Protein AF-0000000086643789 (afdb_homodimer)

Sequence (752 aa):
MAMSTKSFPKTHRALVLHSTRDPYDISVVVQETPRAGSGNAIIRVLSAGVLTYADRVYSGRKPYPYPEPFVIGSGAVGRVAAVGPDATSMKLNQLVFFDCFIQGRDDPQSLILHGLSSGFNPASNHLMEVEWRDGTYAEFSKVPLENCFPLNEARLLNNPDKGGLGYTPIDLVYLLTISIPFGGLRDIDIKSGEKVIISPASGTFGSAAVLAALAMGALVIAVGRDQETLDKVKTLNPERVRTVLNTGDVENDVKELTKDGPLDAFLDISPGKAIKSTHFKSCILSLRRGGRVSLMGAHQELTLPTQFIMLNDITVKGKWMYTKDDIRTMIKLLEADYLDFSAVETVGAFRLEDFKEAFDMASKMSGPFLQTVMLPMAMSTKSFPKTHRALVLHSTRDPYDISVVVQETPRAGSGNAIIRVLSAGVLTYADRVYSGRKPYPYPEPFVIGSGAVGRVAAVGPDATSMKLNQLVFFDCFIQGRDDPQSLILHGLSSGFNPASNHLMEVEWRDGTYAEFSKVPLENCFPLNEARLLNNPDKGGLGYTPIDLVYLLTISIPFGGLRDIDIKSGEKVIISPASGTFGSAAVLAALAMGALVIAVGRDQETLDKVKTLNPERVRTVLNTGDVENDVKELTKDGPLDAFLDISPGKAIKSTHFKSCILSLRRGGRVSLMGAHQELTLPTQFIMLNDITVKGKWMYTKDDIRTMIKLLEADYLDFSAVETVGAFRLEDFKEAFDMASKMSGPFLQTVMLP

Foldseek 3Di:
DPPPLPDPDQKWWFWKFADLAPVTDIDIDIDGFDDAAPQKFKWQFFWFFDALCNNCDRNCVPDADADHTAGAGAKGWTFTCGYHPPDDPHDGRFIWTAHQWDADPVDRQQTARQRGHLDDDPNSVCCCVPPRVYHDRIRMHMHGPLRIGTAPCCQDCPDVVSNHPNDDRHLCNLLRLLQFLLQLCVVQPQAAAFEEEQPQLWFANNLSNLLNNQLRNAAYEHEEADVVQLVLSCVVPVVRYHYAYQPQDLVVRLCVLQVVHAGAEYEYADEAVCQVGSCQASNLLRHAQQHEYEYNYDYPDHDYPVVSCVVRVYYYDYDDGHDSVSSVVVSVSVSVVSRDLVSADEPEEEESRCVVVQNVVSNPGGGYRYTYMYGD/DPPPLPDPDQKWWFWKFADLAPVTDIDIDIDGFDDAAPQKFKWQFFWFFDALCNNCDRNCVDDADADHTAGAGAKGWTFTCGYHPPDDPHDGRFIWTAHQWDADPVDRQQTARQRGHLDDDPNSVCCCVPPRVYHDRIRMHMHGPLRIGTAPCCQDCPDVVSNHPNDDRHLCNLLRLLQFLLQLCVVQPQAAAFEEEQPQLWFANNLSNLLNNQLRNAAYEHEEADVVQLVLSCVVPVVRYHYFYQPQDLVVRLCVLQVVHAGAEYEYADEQVCQVGSCQASNLLRHAQQHEYEYNYDYPDHDYPVVSCVVRVYYYDYDGGHDSVSSVVVSVSVSVVSRDLPSADEPEEEESRCVVVQNVVSNPGTGYRYTYMYGD

InterPro domains:
  IPR011032 GroES-like superfamily [SSF50129] (8-202)
  IPR013149 Alcohol dehydrogenase-like, C-terminal [PF00107] (206-335)
  IPR013154 Alcohol dehydrogenase-like, N-terminal [PF08240] (38-152)
  IPR036291 NAD(P)-binding domain superfamily [SSF51735] (181-340)

Organism: NCBI:txid1208366

Nearest PDB structures (foldseek):
  5yat-assembly1_B  TM=8.320E-01  e=1.874E-22  Komagataella phaffii GS115
  2eih-assembly1_A  TM=7.681E-01  e=1.156E-22  Thermus thermophilus HB8
  3meq-assembly1_C  TM=8.187E-01  e=4.906E-21  Brucella suis
  7c2o-assembly1_B  TM=7.681E-01  e=3.794E-18  Candida parapsilosis
  4oaq-assembly1_B  TM=7.699E-01  e=1.271E-17  Candida parapsilosis

Solvent-accessible surface area (backbone atoms only — not comparable to full-atom values): 37592 Å² total; per-residue (Å²): 128,82,74,77,76,72,76,78,60,68,55,37,49,29,31,31,39,56,40,46,60,78,73,48,41,64,48,78,41,80,39,73,43,78,78,49,39,79,64,24,26,24,28,36,33,58,16,19,48,46,53,54,56,43,51,36,40,55,35,46,79,40,76,59,50,58,73,73,60,30,28,32,33,38,32,30,18,27,25,29,68,39,60,14,88,69,58,85,77,78,50,78,62,35,43,27,41,36,55,29,74,44,63,40,92,91,38,84,82,21,37,29,36,36,36,57,28,16,47,92,46,69,63,10,36,49,45,26,64,71,71,44,39,48,20,36,40,12,34,58,27,61,41,52,48,90,38,49,38,81,48,65,52,62,46,38,43,31,47,56,94,76,69,14,69,48,46,49,60,68,62,56,30,53,54,63,57,32,42,37,41,39,18,33,45,55,72,65,59,70,46,63,72,37,39,33,36,31,36,40,23,40,32,59,53,20,28,28,31,52,50,44,40,48,39,52,41,27,30,36,38,37,25,33,79,47,67,71,52,42,52,59,60,25,66,79,40,64,88,44,32,45,74,45,70,58,78,72,42,44,69,63,39,25,51,62,68,26,69,89,43,63,29,45,32,34,39,34,54,35,60,56,87,50,70,80,50,42,59,67,49,21,52,57,72,22,38,34,73,61,12,34,33,24,40,49,33,58,33,68,58,44,75,41,55,39,31,60,28,10,69,28,33,24,35,38,29,20,37,58,49,58,53,69,66,47,50,55,51,51,50,50,34,38,74,68,64,49,37,74,66,82,76,50,41,74,82,42,79,27,44,63,89,38,43,67,59,44,30,52,54,19,52,67,62,71,52,54,38,59,46,29,35,37,38,72,127,80,75,78,76,72,76,78,62,66,54,36,49,31,33,30,37,57,40,48,56,77,74,49,42,64,46,77,41,80,40,74,43,79,77,52,40,78,63,25,25,24,28,35,33,59,18,20,49,46,53,54,56,42,50,36,40,55,33,46,79,41,77,58,50,59,73,75,60,31,28,33,30,39,30,31,20,25,25,29,67,42,62,14,87,70,58,84,78,77,50,79,63,36,42,28,42,37,54,29,74,45,61,41,92,92,38,83,83,22,37,27,35,37,35,58,26,17,47,92,46,72,64,11,36,48,45,25,64,72,73,44,38,47,19,35,40,12,33,57,28,61,41,50,48,89,37,48,39,80,46,63,52,61,46,38,43,29,47,56,93,75,70,13,68,48,46,48,59,68,62,56,30,53,54,63,56,32,42,38,41,38,20,33,44,55,72,66,60,71,44,65,72,37,40,32,38,32,36,40,22,39,32,58,52,19,28,28,30,52,50,43,41,48,39,52,42,27,30,37,38,38,25,33,81,48,68,72,54,41,52,58,60,26,67,79,39,64,88,44,31,44,73,43,70,58,78,70,44,42,69,62,39,25,52,62,69,26,69,89,45,62,29,46,32,33,40,34,52,35,60,55,86,48,70,82,51,42,58,68,48,21,52,59,72,23,38,35,74,61,13,33,33,24,40,50,32,60,32,69,59,45,74,40,56,40,32,60,28,12,71,28,33,21,34,40,31,19,36,57,50,58,52,69,66,46,51,55,51,51,50,52,34,38,74,69,65,49,36,76,67,83,76,48,40,73,81,42,78,26,43,62,87,39,44,67,60,44,30,51,54,17,51,67,62,69,51,55,39,60,46,28,36,37,37,72

pLDDT: mean 94.52, std 9.02, range [21.39, 98.94]

Structure (mmCIF, N/CA/C/O backbone):
data_AF-0000000086643789-model_v1
#
loop_
_entity.id
_entity.type
_entity.pdbx_description
1 polymer 'Alcohol dehydrogenase'
#
loop_
_atom_site.group_PDB
_atom_site.id
_atom_site.type_symbol
_atom_site.label_atom_id
_atom_site.label_alt_id
_atom_site.label_comp_id
_atom_site.label_asym_id
_atom_site.label_entity_id
_atom_site.label_seq_id
_atom_site.pdbx_PDB_ins_code
_atom_site.Cartn_x
_atom_site.Cartn_y
_atom_site.Cartn_z
_atom_site.occupancy
_atom_site.B_iso_or_equiv
_atom_site.auth_seq_id
_atom_site.auth_comp_id
_atom_site.auth_asym_id
_atom_site.auth_atom_id
_atom_site.pdbx_PDB_model_num
ATOM 1 N N . MET A 1 1 ? -6.32 -29.422 -49.812 1 21.56 1 MET A N 1
ATOM 2 C CA . MET A 1 1 ? -6.582 -30.625 -49.031 1 21.56 1 MET A CA 1
ATOM 3 C C . MET A 1 1 ? -7.051 -30.281 -47.625 1 21.56 1 MET A C 1
ATOM 5 O O . MET A 1 1 ? -6.367 -29.562 -46.906 1 21.56 1 MET A O 1
ATOM 9 N N . ALA A 1 2 ? -8.328 -30.172 -47.469 1 35.97 2 ALA A N 1
ATOM 10 C CA . ALA A 1 2 ? -9.102 -29.891 -46.281 1 35.97 2 ALA A CA 1
ATOM 11 C C . ALA A 1 2 ? -8.508 -30.609 -45.062 1 35.97 2 ALA A C 1
ATOM 13 O O . ALA A 1 2 ? -8.344 -31.844 -45.094 1 35.97 2 ALA A O 1
ATOM 14 N N . MET A 1 3 ? -7.59 -29.953 -44.344 1 33.56 3 MET A N 1
ATOM 15 C CA . MET A 1 3 ? -6.938 -30.531 -43.156 1 33.56 3 MET A CA 1
ATOM 16 C C . MET A 1 3 ? -7.852 -31.531 -42.469 1 33.56 3 MET A C 1
ATOM 18 O O . MET A 1 3 ? -9.055 -31.297 -42.344 1 33.56 3 MET A O 1
ATOM 22 N N . SER A 1 4 ? -7.562 -32.781 -42.375 1 36.84 4 SER A N 1
ATOM 23 C CA . SER A 1 4 ? -8.273 -33.875 -41.688 1 36.84 4 SER A CA 1
ATOM 24 C C . SER A 1 4 ? -8.758 -33.438 -40.312 1 36.84 4 SER A C 1
ATOM 26 O O . SER A 1 4 ? -7.977 -32.938 -39.5 1 36.84 4 SER A O 1
ATOM 28 N N . THR A 1 5 ? -9.82 -32.844 -40.094 1 42.69 5 THR A N 1
ATOM 29 C CA . THR A 1 5 ? -10.516 -32.719 -38.812 1 42.69 5 THR A CA 1
ATOM 30 C C . THR A 1 5 ? -10.289 -33.938 -37.938 1 42.69 5 THR A C 1
ATOM 32 O O . THR A 1 5 ? -10.961 -34.938 -38.094 1 42.69 5 THR A O 1
ATOM 35 N N . LYS A 1 6 ? -9.141 -34.469 -37.75 1 47.16 6 LYS A N 1
ATOM 36 C CA . LYS A 1 6 ? -8.898 -35.562 -36.844 1 47.16 6 LYS A CA 1
ATOM 37 C C . LYS A 1 6 ? -9.891 -35.562 -35.688 1 47.16 6 LYS A C 1
ATOM 39 O O . LYS A 1 6 ? -10.094 -34.531 -35.031 1 47.16 6 LYS A O 1
ATOM 44 N N . SER A 1 7 ? -10.844 -36.438 -35.594 1 58.59 7 SER A N 1
ATOM 45 C CA . SER A 1 7 ? -12.016 -36.656 -34.75 1 58.59 7 SER A CA 1
ATOM 46 C C . SER A 1 7 ? -11.68 -36.469 -33.281 1 58.59 7 SER A C 1
ATOM 48 O O . SER A 1 7 ? -10.695 -37.031 -32.781 1 58.59 7 SER A O 1
ATOM 50 N N . PHE A 1 8 ? -12.102 -35.375 -32.688 1 76.44 8 PHE A N 1
ATOM 51 C CA . PHE A 1 8 ? -12.133 -35.125 -31.25 1 76.44 8 PHE A CA 1
ATOM 52 C C . PHE A 1 8 ? -12.617 -36.344 -30.5 1 76.44 8 PHE A C 1
ATOM 54 O O . PHE A 1 8 ? -13.703 -36.875 -30.781 1 76.44 8 PHE A O 1
ATOM 61 N N . PRO A 1 9 ? -11.664 -37.125 -29.797 1 91.75 9 PRO A N 1
ATOM 62 C CA . PRO A 1 9 ? -12.086 -38.375 -29.172 1 91.75 9 PRO A CA 1
ATOM 63 C C . PRO A 1 9 ? -13.359 -38.188 -28.344 1 91.75 9 PRO A C 1
ATOM 65 O O . PRO A 1 9 ? -13.57 -37.156 -27.719 1 91.75 9 PRO A O 1
ATOM 68 N N . LYS A 1 10 ? -14.156 -39.25 -28.312 1 94.75 10 LYS A N 1
ATOM 69 C CA . LYS A 1 10 ? -15.414 -39.219 -27.562 1 94.75 10 LYS A CA 1
ATOM 70 C C . LYS A 1 10 ? -15.164 -39.312 -26.062 1 94.75 10 LYS A C 1
ATOM 72 O O . LYS A 1 10 ? -15.93 -38.75 -25.266 1 94.75 10 LYS A O 1
ATOM 77 N N . THR A 1 11 ? -14.141 -40.094 -25.719 1 97.62 11 THR A N 1
ATOM 78 C CA . THR A 1 11 ? -13.789 -40.25 -24.297 1 97.62 11 THR A CA 1
ATOM 79 C C . THR A 1 11 ? -12.32 -39.906 -24.078 1 97.62 11 THR A C 1
ATOM 81 O O . THR A 1 11 ? -11.547 -39.781 -25.031 1 97.62 11 THR A O 1
ATOM 84 N N . HIS A 1 12 ? -12 -39.625 -22.844 1 97.75 12 HIS A N 1
ATOM 85 C CA . HIS A 1 12 ? -10.625 -39.375 -22.438 1 97.75 12 HIS A CA 1
ATOM 86 C C . HIS A 1 12 ? -10.375 -39.844 -21.016 1 97.75 12 HIS A C 1
ATOM 88 O O . HIS A 1 12 ? -11.32 -40.125 -20.266 1 97.75 12 HIS A O 1
ATOM 94 N N . ARG A 1 13 ? -9.109 -39.938 -20.641 1 98.25 13 ARG A N 1
ATOM 95 C CA . ARG A 1 13 ? -8.703 -40.312 -19.281 1 98.25 13 ARG A CA 1
ATOM 96 C C . ARG A 1 13 ? -8.523 -39.094 -18.391 1 98.25 13 ARG A C 1
ATOM 98 O O . ARG A 1 13 ? -7.996 -38.062 -18.844 1 98.25 13 ARG A O 1
ATOM 105 N N . ALA A 1 14 ? -8.961 -39.219 -17.172 1 98.44 14 ALA A N 1
ATOM 106 C CA . ALA A 1 14 ? -8.812 -38.156 -16.172 1 98.44 14 ALA A CA 1
ATOM 107 C C . ALA A 1 14 ? -8.578 -38.75 -14.781 1 98.44 14 ALA A C 1
ATOM 109 O O . ALA A 1 14 ? -8.961 -39.875 -14.508 1 98.44 14 ALA A O 1
ATOM 110 N N . LEU A 1 15 ? -7.852 -38.031 -13.977 1 97.88 15 LEU A N 1
ATOM 111 C CA . LEU A 1 15 ? -7.648 -38.406 -12.578 1 97.88 15 LEU A CA 1
ATOM 112 C C . LEU A 1 15 ? -8.734 -37.812 -11.688 1 97.88 15 LEU A C 1
ATOM 114 O O . LEU A 1 15 ? -8.758 -36.594 -11.477 1 97.88 15 LEU A O 1
ATOM 118 N N . VAL A 1 16 ? -9.562 -38.625 -11.102 1 97.12 16 VAL A N 1
ATOM 119 C CA . VAL A 1 16 ? -10.742 -38.156 -10.367 1 97.12 16 VAL A CA 1
ATOM 120 C C . VAL A 1 16 ? -10.523 -38.375 -8.867 1 97.12 16 VAL A C 1
ATOM 122 O O . VAL A 1 16 ? -10.141 -39.469 -8.438 1 97.12 16 VAL A O 1
ATOM 125 N N . LEU A 1 17 ? -10.664 -37.344 -8.148 1 95.44 17 LEU A N 1
ATOM 126 C CA . LEU A 1 17 ? -10.836 -37.438 -6.703 1 95.44 17 LEU A CA 1
ATOM 127 C C . LEU A 1 17 ? -12.289 -37.75 -6.348 1 95.44 17 LEU A C 1
ATOM 129 O O . LEU A 1 17 ? -13.148 -36.875 -6.473 1 95.44 17 LEU A O 1
ATOM 133 N N . HIS A 1 18 ? -12.539 -38.875 -5.902 1 93.69 18 HIS A N 1
ATOM 134 C CA . HIS A 1 18 ? -13.898 -39.281 -5.586 1 93.69 18 HIS A CA 1
ATOM 135 C C . HIS A 1 18 ? -14.336 -38.781 -4.219 1 93.69 18 HIS A C 1
ATOM 137 O O . HIS A 1 18 ? -15.461 -38.312 -4.055 1 93.69 18 HIS A O 1
ATOM 143 N N . SER A 1 19 ? -13.508 -38.906 -3.268 1 86.69 19 SER A N 1
ATOM 144 C CA . SER A 1 19 ? -13.742 -38.438 -1.906 1 86.69 19 SER A CA 1
ATOM 145 C C . SER A 1 19 ? -12.438 -38.281 -1.146 1 86.69 19 SER A C 1
ATOM 147 O O . SER A 1 19 ? -11.477 -39 -1.379 1 86.69 19 SER A O 1
ATOM 149 N N . THR A 1 20 ? -12.422 -37.156 -0.354 1 71.56 20 THR A N 1
ATOM 150 C CA . THR A 1 20 ? -11.25 -36.906 0.476 1 71.56 20 THR A CA 1
ATOM 151 C C . THR A 1 20 ? -11.266 -37.812 1.713 1 71.56 20 THR A C 1
ATOM 153 O O . THR A 1 20 ? -10.383 -37.719 2.562 1 71.56 20 THR A O 1
ATOM 156 N N . ARG A 1 21 ? -12.234 -38.688 1.944 1 64 21 ARG A N 1
ATOM 157 C CA . ARG A 1 21 ? -12.266 -39.531 3.131 1 64 21 ARG A CA 1
ATOM 158 C C . ARG A 1 21 ? -11.031 -40.406 3.203 1 64 21 ARG A C 1
ATOM 160 O O . ARG A 1 21 ? -10.523 -40.875 2.172 1 64 21 ARG A O 1
ATOM 167 N N . ASP A 1 22 ? -10.188 -40.062 4.176 1 61.47 22 ASP A N 1
ATOM 168 C CA . ASP A 1 22 ? -8.938 -40.75 4.449 1 61.47 22 ASP A CA 1
ATOM 169 C C . ASP A 1 22 ? -9.133 -42.25 4.406 1 61.47 22 ASP A C 1
ATOM 171 O O . ASP A 1 22 ? -9.922 -42.812 5.176 1 61.47 22 ASP A O 1
ATOM 175 N N . PRO A 1 23 ? -8.312 -43.094 3.559 1 64.94 23 PRO A N 1
ATOM 176 C CA . PRO A 1 23 ? -7.398 -42.562 2.539 1 64.94 23 PRO A CA 1
ATOM 177 C C . PRO A 1 23 ? -8.133 -41.938 1.354 1 64.94 23 PRO A C 1
ATOM 179 O O . PRO A 1 23 ? -9.289 -42.281 1.087 1 64.94 23 PRO A O 1
ATOM 182 N N . TYR A 1 24 ? -7.445 -40.875 0.682 1 73.81 24 TYR A N 1
ATOM 183 C CA . TYR A 1 24 ? -8.102 -40.281 -0.48 1 73.81 24 TYR A CA 1
ATOM 184 C C . TYR A 1 24 ? -8.391 -41.312 -1.539 1 73.81 24 TYR A C 1
ATOM 186 O O . TYR A 1 24 ? -7.629 -42.281 -1.696 1 73.81 24 TYR A O 1
ATOM 194 N N . ASP A 1 25 ? -9.617 -41.25 -2.01 1 89.12 25 ASP A N 1
ATOM 195 C CA . ASP A 1 25 ? -10.078 -42.125 -3.094 1 89.12 25 ASP A CA 1
ATOM 196 C C . ASP A 1 25 ? -9.906 -41.438 -4.449 1 89.12 25 ASP A C 1
ATOM 198 O O . ASP A 1 25 ? -10.719 -40.594 -4.84 1 89.12 25 ASP A O 1
ATOM 202 N N . ILE A 1 26 ? -8.75 -41.75 -5.074 1 94.25 26 ILE A N 1
ATOM 203 C CA . ILE A 1 26 ? -8.391 -41.188 -6.367 1 94.25 26 ILE A CA 1
ATOM 204 C C . ILE A 1 26 ? -8.156 -42.312 -7.379 1 94.25 26 ILE A C 1
ATOM 206 O O . ILE A 1 26 ? -7.543 -43.312 -7.055 1 94.25 26 ILE A O 1
ATOM 210 N N . SER A 1 27 ? -8.727 -42.156 -8.516 1 95.06 27 SER A N 1
ATOM 211 C CA . SER A 1 27 ? -8.469 -43.156 -9.562 1 95.06 27 SER A CA 1
ATOM 212 C C . SER A 1 27 ? -8.523 -42.5 -10.945 1 95.06 27 SER A C 1
ATOM 214 O O . SER A 1 27 ? -9.125 -41.469 -11.125 1 95.06 27 SER A O 1
ATOM 216 N N . VAL A 1 28 ? -7.855 -43.156 -11.859 1 97.81 28 VAL A N 1
ATOM 217 C CA . VAL A 1 28 ? -7.969 -42.781 -13.266 1 97.81 28 VAL A CA 1
ATOM 218 C C . VAL A 1 28 ? -9.281 -43.312 -13.844 1 97.81 28 VAL A C 1
ATOM 220 O O . VAL A 1 28 ? -9.586 -44.5 -13.703 1 97.81 28 VAL A O 1
ATOM 223 N N . VAL A 1 29 ? -10.016 -42.438 -14.477 1 97.62 29 VAL A N 1
ATOM 224 C CA . VAL A 1 29 ? -11.32 -42.781 -15.023 1 97.62 29 VAL A CA 1
ATOM 225 C C . VAL A 1 29 ? -11.367 -42.438 -16.516 1 97.62 29 VAL A C 1
ATOM 227 O O . VAL A 1 29 ? -10.758 -41.438 -16.938 1 97.62 29 VAL A O 1
ATOM 230 N N . VAL A 1 30 ? -12.023 -43.25 -17.281 1 98 30 VAL A N 1
ATOM 231 C CA . VAL A 1 30 ? -12.375 -42.906 -18.656 1 98 30 VAL A CA 1
ATOM 232 C C . VAL A 1 30 ? -13.75 -42.25 -18.688 1 98 30 VAL A C 1
ATOM 234 O O . VAL A 1 30 ? -14.727 -42.812 -18.188 1 98 30 VAL A O 1
ATOM 237 N N . GLN A 1 31 ? -13.805 -41.062 -19.188 1 97.5 31 GLN A N 1
ATOM 238 C CA . GLN A 1 31 ? -15.055 -40.312 -19.219 1 97.5 31 GLN A CA 1
ATOM 239 C C . GLN A 1 31 ? -15.234 -39.594 -20.531 1 97.5 31 GLN A C 1
ATOM 241 O O . GLN A 1 31 ? -14.336 -39.594 -21.375 1 97.5 31 GLN A O 1
ATOM 246 N N . GLU A 1 32 ? -16.438 -39.031 -20.734 1 97 32 GLU A N 1
ATOM 247 C CA . GLU A 1 32 ? -16.719 -38.281 -21.953 1 97 32 GLU A CA 1
ATOM 248 C C . GLU A 1 32 ? -15.797 -37.094 -22.094 1 97 32 GLU A C 1
ATOM 250 O O . GLU A 1 32 ? -15.523 -36.406 -21.109 1 97 32 GLU A O 1
ATOM 255 N N . THR A 1 33 ? -15.305 -36.875 -23.266 1 97.38 33 THR A N 1
ATOM 256 C CA . THR A 1 33 ? -14.484 -35.719 -23.516 1 97.38 33 THR A CA 1
ATOM 257 C C . THR A 1 33 ? -15.32 -34.438 -23.469 1 97.38 33 THR A C 1
ATOM 259 O O . THR A 1 33 ? -16.422 -34.406 -24.016 1 97.38 33 THR A O 1
ATOM 262 N N . PRO A 1 34 ? -14.852 -33.438 -22.781 1 96.38 34 PRO A N 1
ATOM 263 C CA . PRO A 1 34 ? -15.617 -32.188 -22.734 1 96.38 34 PRO A CA 1
ATOM 264 C C . PRO A 1 34 ? -15.773 -31.547 -24.109 1 96.38 34 PRO A C 1
ATOM 266 O O . PRO A 1 34 ? -14.953 -31.797 -25.016 1 96.38 34 PRO A O 1
ATOM 269 N N . ARG A 1 35 ? -16.766 -30.797 -24.219 1 94.5 35 ARG A N 1
ATOM 270 C CA . ARG A 1 35 ? -17.047 -30.094 -25.469 1 94.5 35 ARG A CA 1
ATOM 271 C C . ARG A 1 35 ? -16.906 -28.578 -25.281 1 94.5 35 ARG A C 1
ATOM 273 O O . ARG A 1 35 ? -17.219 -28.047 -24.203 1 94.5 35 ARG A O 1
ATOM 280 N N . ALA A 1 36 ? -16.484 -27.953 -26.344 1 94.62 36 ALA A N 1
ATOM 281 C CA . ALA A 1 36 ? -16.297 -26.5 -26.297 1 94.62 36 ALA A CA 1
ATOM 282 C C . ALA A 1 36 ? -17.625 -25.766 -26.484 1 94.62 36 ALA A C 1
ATOM 284 O O . ALA A 1 36 ? -18.469 -26.219 -27.266 1 94.62 36 ALA A O 1
ATOM 285 N N . GLY A 1 37 ? -17.844 -24.719 -25.797 1 93.56 37 GLY A N 1
ATOM 286 C CA . GLY A 1 37 ? -18.938 -23.766 -25.953 1 93.56 37 GLY A CA 1
ATOM 287 C C . GLY A 1 37 ? -18.5 -22.312 -25.812 1 93.56 37 GLY A C 1
ATOM 288 O O . GLY A 1 37 ? -17.297 -22.031 -25.781 1 93.56 37 GLY A O 1
ATOM 289 N N . SER A 1 38 ? -19.5 -21.422 -25.797 1 93.88 38 SER A N 1
ATOM 290 C CA . SER A 1 38 ? -19.172 -20 -25.688 1 93.88 38 SER A CA 1
ATOM 291 C C . SER A 1 38 ? -18.359 -19.734 -24.422 1 93.88 38 SER A C 1
ATOM 293 O O . SER A 1 38 ? -18.703 -20.219 -23.328 1 93.88 38 SER A O 1
ATOM 295 N N . GLY A 1 39 ? -17.219 -19.047 -24.656 1 94.44 39 GLY A N 1
ATOM 296 C CA . GLY A 1 39 ? -16.422 -18.578 -23.531 1 94.44 39 GLY A CA 1
ATOM 297 C C . GLY A 1 39 ? -15.398 -19.594 -23.062 1 94.44 39 GLY A C 1
ATOM 298 O O . GLY A 1 39 ? -14.695 -19.359 -22.078 1 94.44 39 GLY A O 1
ATOM 299 N N . ASN A 1 40 ? -15.336 -20.719 -23.719 1 96.12 40 ASN A N 1
ATOM 300 C CA . ASN A 1 40 ? -14.391 -21.703 -23.203 1 96.12 40 ASN A CA 1
ATOM 301 C C . ASN A 1 40 ? -13.625 -22.391 -24.328 1 96.12 40 ASN A C 1
ATOM 303 O O . ASN A 1 40 ? -13.922 -22.188 -25.5 1 96.12 40 ASN A O 1
ATOM 307 N N . ALA A 1 41 ? -12.609 -23.047 -24.031 1 97 41 ALA A N 1
ATOM 308 C CA . ALA A 1 41 ? -11.773 -23.875 -24.906 1 97 41 ALA A CA 1
ATOM 309 C C . ALA A 1 41 ? -11.516 -25.234 -24.266 1 97 41 ALA A C 1
ATOM 311 O O . ALA A 1 41 ? -11.664 -25.406 -23.062 1 97 41 ALA A O 1
ATOM 312 N N . ILE A 1 42 ? -11.297 -26.172 -25.141 1 98.12 42 ILE A N 1
ATOM 313 C CA . ILE A 1 42 ? -10.766 -27.469 -24.703 1 98.12 42 ILE A CA 1
ATOM 314 C C . ILE A 1 42 ? -9.273 -27.547 -25.031 1 98.12 42 ILE A C 1
ATOM 316 O O . ILE A 1 42 ? -8.867 -27.281 -26.172 1 98.12 42 ILE A O 1
ATOM 320 N N . ILE A 1 43 ? -8.539 -27.844 -24.031 1 98.25 43 ILE A N 1
ATOM 321 C CA . ILE A 1 43 ? -7.113 -28 -24.312 1 98.25 43 ILE A CA 1
ATOM 322 C C . ILE A 1 43 ? -6.715 -29.469 -24.125 1 98.25 43 ILE A C 1
ATOM 324 O O . ILE A 1 43 ? -7.234 -30.156 -23.25 1 98.25 43 ILE A O 1
ATOM 328 N N . ARG A 1 44 ? -5.906 -29.953 -25.016 1 98.56 44 ARG A N 1
ATOM 329 C CA . ARG A 1 44 ? -5.16 -31.188 -24.781 1 98.56 44 ARG A CA 1
ATOM 330 C C . ARG A 1 44 ? -3.957 -30.922 -23.891 1 98.56 44 ARG A C 1
ATOM 332 O O . ARG A 1 44 ? -3.014 -30.25 -24.281 1 98.56 44 ARG A O 1
ATOM 339 N N . VAL A 1 45 ? -3.988 -31.516 -22.734 1 98.75 45 VAL A N 1
ATOM 340 C CA . VAL A 1 45 ? -2.963 -31.219 -21.734 1 98.75 45 VAL A CA 1
ATOM 341 C C . VAL A 1 45 ? -1.671 -31.953 -22.094 1 98.75 45 VAL A C 1
ATOM 343 O O . VAL A 1 45 ? -1.67 -33.156 -22.281 1 98.75 45 VAL A O 1
ATOM 346 N N . LEU A 1 46 ? -0.621 -31.203 -22.25 1 98.75 46 LEU A N 1
ATOM 347 C CA . LEU A 1 46 ? 0.69 -31.797 -22.5 1 98.75 46 LEU A CA 1
ATOM 348 C C . LEU A 1 46 ? 1.435 -32.031 -21.203 1 98.75 46 LEU A C 1
ATOM 350 O O . LEU A 1 46 ? 2.096 -33.062 -21.031 1 98.75 46 LEU A O 1
ATOM 354 N N . SER A 1 47 ? 1.386 -31.141 -20.344 1 98.62 47 SER A N 1
ATOM 355 C CA . SER A 1 47 ? 2.02 -31.203 -19.031 1 98.62 47 SER A CA 1
ATOM 356 C C . SER A 1 47 ? 1.292 -30.312 -18.016 1 98.62 47 SER A C 1
ATOM 358 O O . SER A 1 47 ? 0.86 -29.219 -18.359 1 98.62 47 SER A O 1
ATOM 360 N N . ALA A 1 48 ? 1.073 -30.828 -16.812 1 98.62 48 ALA A N 1
ATOM 361 C CA . ALA A 1 48 ? 0.429 -30.094 -15.727 1 98.62 48 ALA A CA 1
ATOM 362 C C . ALA A 1 48 ? 1.311 -30.078 -14.477 1 98.62 48 ALA A C 1
ATOM 364 O O . ALA A 1 48 ? 2.111 -31 -14.266 1 98.62 48 ALA A O 1
ATOM 365 N N . GLY A 1 49 ? 1.193 -29.047 -13.727 1 97.56 49 GLY A N 1
ATOM 366 C CA . GLY A 1 49 ? 2.008 -28.922 -12.531 1 97.56 49 GLY A CA 1
ATOM 367 C C . GLY A 1 49 ? 1.479 -29.734 -11.367 1 97.56 49 GLY A C 1
ATOM 368 O O . GLY A 1 49 ? 0.274 -29.984 -11.273 1 97.56 49 GLY A O 1
ATOM 369 N N . VAL A 1 50 ? 2.395 -30.172 -10.531 1 97.56 50 VAL A N 1
ATOM 370 C CA . VAL A 1 50 ? 2.045 -30.828 -9.266 1 97.56 50 VAL A CA 1
ATOM 371 C C . VAL A 1 50 ? 2.482 -29.938 -8.094 1 97.56 50 VAL A C 1
ATOM 373 O O . VAL A 1 50 ? 3.674 -29.672 -7.934 1 97.56 50 VAL A O 1
ATOM 376 N N . LEU A 1 51 ? 1.556 -29.547 -7.305 1 93.56 51 LEU A N 1
ATOM 377 C CA . LEU A 1 51 ? 1.862 -28.703 -6.16 1 93.56 51 LEU A CA 1
ATOM 378 C C . LEU A 1 51 ? 2.621 -29.484 -5.09 1 93.56 51 LEU A C 1
ATOM 380 O O . LEU A 1 51 ? 2.363 -30.672 -4.883 1 93.56 51 LEU A O 1
ATOM 384 N N . THR A 1 52 ? 3.467 -28.734 -4.359 1 91.81 52 THR A N 1
ATOM 385 C CA . THR A 1 52 ? 4.289 -29.375 -3.332 1 91.81 52 THR A CA 1
ATOM 386 C C . THR A 1 52 ? 3.418 -29.906 -2.201 1 91.81 52 THR A C 1
ATOM 388 O O . THR A 1 52 ? 3.85 -30.766 -1.437 1 91.81 52 THR A O 1
ATOM 391 N N . TYR A 1 53 ? 2.23 -29.391 -2.072 1 91 53 TYR A N 1
ATOM 392 C CA . TYR A 1 53 ? 1.382 -29.812 -0.964 1 91 53 TYR A CA 1
ATOM 393 C C . TYR A 1 53 ? 0.139 -30.547 -1.473 1 91 53 TYR A C 1
ATOM 395 O O . TYR A 1 53 ? -0.879 -30.594 -0.779 1 91 53 TYR A O 1
ATOM 403 N N . ALA A 1 54 ? 0.153 -31.047 -2.67 1 91.44 54 ALA A N 1
ATOM 404 C CA . ALA A 1 54 ? -0.979 -31.734 -3.297 1 91.44 54 ALA A CA 1
ATOM 405 C C . ALA A 1 54 ? -1.437 -32.906 -2.457 1 91.44 54 ALA A C 1
ATOM 407 O O . ALA A 1 54 ? -2.637 -33.156 -2.295 1 91.44 54 ALA A O 1
ATOM 408 N N . ASP A 1 55 ? -0.485 -33.594 -1.944 1 90.31 55 ASP A N 1
ATOM 409 C CA . ASP A 1 55 ? -0.828 -34.781 -1.154 1 90.31 55 ASP A CA 1
ATOM 410 C C . ASP A 1 55 ? -1.673 -34.406 0.06 1 90.31 55 ASP A C 1
ATOM 412 O O . ASP A 1 55 ? -2.648 -35.094 0.381 1 90.31 55 ASP A O 1
ATOM 416 N N . ARG A 1 56 ? -1.345 -33.312 0.665 1 90.44 56 ARG A N 1
ATOM 417 C CA . ARG A 1 56 ? -2.059 -32.875 1.86 1 90.44 56 ARG A CA 1
ATOM 418 C C . ARG A 1 56 ? -3.422 -32.281 1.503 1 90.44 56 ARG A C 1
ATOM 420 O O . ARG A 1 56 ? -4.379 -32.438 2.266 1 90.44 56 ARG A O 1
ATOM 427 N N . VAL A 1 57 ? -3.492 -31.703 0.404 1 90.06 57 VAL A N 1
ATOM 428 C CA . VAL A 1 57 ? -4.746 -31.094 -0.034 1 90.06 57 VAL A CA 1
ATOM 429 C C . VAL A 1 57 ? -5.754 -32.188 -0.383 1 90.06 57 VAL A C 1
ATOM 431 O O . VAL A 1 57 ? -6.875 -32.188 0.128 1 90.06 57 VAL A O 1
ATOM 434 N N . TYR A 1 58 ? -5.332 -33.156 -1.141 1 89.19 58 TYR A N 1
ATOM 435 C CA . TYR A 1 58 ? -6.266 -34.125 -1.697 1 89.19 58 TYR A CA 1
ATOM 436 C C . TYR A 1 58 ? -6.504 -35.281 -0.723 1 89.19 58 TYR A C 1
ATOM 438 O O . TYR A 1 58 ? -7.43 -36.062 -0.903 1 89.19 58 TYR A O 1
ATOM 446 N N . SER A 1 59 ? -5.695 -35.312 0.345 1 86.69 59 SER A N 1
ATOM 447 C CA . SER A 1 59 ? -5.969 -36.281 1.416 1 86.69 59 SER A CA 1
ATOM 448 C C . SER A 1 59 ? -6.852 -35.656 2.494 1 86.69 59 SER A C 1
ATOM 450 O O . SER A 1 59 ? -7.301 -36.344 3.41 1 86.69 59 SER A O 1
ATOM 452 N N . GLY A 1 60 ? -6.996 -34.312 2.426 1 85.62 60 GLY A N 1
ATOM 453 C CA . GLY A 1 60 ? -7.797 -33.594 3.422 1 85.62 60 GLY A CA 1
ATOM 454 C C . GLY A 1 60 ? -6.988 -33.125 4.617 1 85.62 60 GLY A C 1
ATOM 455 O O . GLY A 1 60 ? -7.516 -32.469 5.504 1 85.62 60 GLY A O 1
ATOM 456 N N . ARG A 1 61 ? -5.75 -33.438 4.676 1 86.75 61 ARG A N 1
ATOM 457 C CA . ARG A 1 61 ? -4.902 -33.031 5.789 1 86.75 61 ARG A CA 1
ATOM 458 C C . ARG A 1 61 ? -4.707 -31.516 5.785 1 86.75 61 ARG A C 1
ATOM 460 O O . ARG A 1 61 ? -4.453 -30.906 6.832 1 86.75 61 ARG A O 1
ATOM 467 N N . LYS A 1 62 ? -4.742 -30.922 4.637 1 87.19 62 LYS A N 1
ATOM 468 C CA . LYS A 1 62 ? -4.82 -29.469 4.438 1 87.19 62 LYS A CA 1
ATOM 469 C C . LYS A 1 62 ? -6.113 -29.078 3.727 1 87.19 62 LYS A C 1
ATOM 471 O O . LYS A 1 62 ? -6.16 -29.031 2.496 1 87.19 62 LYS A O 1
ATOM 476 N N . PRO A 1 63 ? -7.004 -28.797 4.496 1 84.94 63 PRO A N 1
ATOM 477 C CA . PRO A 1 63 ? -8.344 -28.625 3.922 1 84.94 63 PRO A CA 1
ATOM 478 C C . PRO A 1 63 ? -8.43 -27.422 2.984 1 84.94 63 PRO A C 1
ATOM 480 O O . PRO A 1 63 ? -7.922 -26.344 3.305 1 84.94 63 PRO A O 1
ATOM 483 N N . TYR A 1 64 ? -8.977 -27.672 1.853 1 87.62 64 TYR A N 1
ATOM 484 C CA . TYR A 1 64 ? -9.391 -26.688 0.86 1 87.62 64 TYR A CA 1
ATOM 485 C C . TYR A 1 64 ? -10.844 -26.891 0.463 1 87.62 64 TYR A C 1
ATOM 487 O O . TYR A 1 64 ? -11.336 -28.031 0.451 1 87.62 64 TYR A O 1
ATOM 495 N N . PRO A 1 65 ? -11.484 -25.797 0.197 1 88.88 65 PRO A N 1
ATOM 496 C CA . PRO A 1 65 ? -12.844 -25.984 -0.306 1 88.88 65 PRO A CA 1
ATOM 497 C C . PRO A 1 65 ? -12.883 -26.344 -1.787 1 88.88 65 PRO A C 1
ATOM 499 O O . PRO A 1 65 ? -12.281 -25.656 -2.615 1 88.88 65 PRO A O 1
ATOM 502 N N . TYR A 1 66 ? -13.391 -27.484 -2.166 1 90.62 66 TYR A N 1
ATOM 503 C CA . TYR A 1 66 ? -13.625 -27.922 -3.537 1 90.62 66 TYR A CA 1
ATOM 504 C C . TYR A 1 66 ? -14.766 -28.938 -3.602 1 90.62 66 TYR A C 1
ATOM 506 O O . TYR A 1 66 ? -15.094 -29.578 -2.6 1 90.62 66 TYR A O 1
ATOM 514 N N . PRO A 1 67 ? -15.352 -29 -4.738 1 89.94 67 PRO A N 1
ATOM 515 C CA . PRO A 1 67 ? -16.406 -30 -4.879 1 89.94 67 PRO A CA 1
ATOM 516 C C . PRO A 1 67 ? -15.875 -31.422 -5.035 1 89.94 67 PRO A C 1
ATOM 518 O O . PRO A 1 67 ? -14.719 -31.609 -5.426 1 89.94 67 PRO A O 1
ATOM 521 N N . GLU A 1 68 ? -16.672 -32.375 -4.637 1 88.75 68 GLU A N 1
ATOM 522 C CA . GLU A 1 68 ? -16.375 -33.781 -4.883 1 88.75 68 GLU A CA 1
ATOM 523 C C . GLU A 1 68 ? -17.594 -34.5 -5.48 1 88.75 68 GLU A C 1
ATOM 525 O O . GLU A 1 68 ? -18.734 -34.188 -5.145 1 88.75 68 GLU A O 1
ATOM 530 N N . PRO A 1 69 ? -17.328 -35.469 -6.352 1 93.56 69 PRO A N 1
ATOM 531 C CA . PRO A 1 69 ? -16.078 -35.781 -7.023 1 93.56 69 PRO A CA 1
ATOM 532 C C . PRO A 1 69 ? -15.688 -34.75 -8.094 1 93.56 69 PRO A C 1
ATOM 534 O O . PRO A 1 69 ? -16.547 -34.031 -8.586 1 93.56 69 PRO A O 1
ATOM 537 N N . PHE A 1 70 ? -14.477 -34.656 -8.398 1 94.12 70 PHE A N 1
ATOM 538 C CA . PHE A 1 70 ? -14.039 -33.812 -9.5 1 94.12 70 PHE A CA 1
ATOM 539 C C . PHE A 1 70 ? -12.672 -34.25 -10.016 1 94.12 70 PHE A C 1
ATOM 541 O O . PHE A 1 70 ? -11.992 -35.062 -9.375 1 94.12 70 PHE A O 1
ATOM 548 N N . VAL A 1 71 ? -12.344 -33.844 -11.234 1 96.88 71 VAL A N 1
ATOM 549 C CA . VAL A 1 71 ? -11.008 -34.062 -11.781 1 96.88 71 VAL A CA 1
ATOM 550 C C . VAL A 1 71 ? -10.031 -33.094 -11.133 1 96.88 71 VAL A C 1
ATOM 552 O O . VAL A 1 71 ? -10.234 -31.875 -11.18 1 96.88 71 VAL A O 1
ATOM 555 N N . ILE A 1 72 ? -8.922 -33.625 -10.531 1 96.19 72 ILE A N 1
ATOM 556 C CA . ILE A 1 72 ? -7.973 -32.75 -9.828 1 96.19 72 ILE A CA 1
ATOM 557 C C . ILE A 1 72 ? -6.922 -32.25 -10.805 1 96.19 72 ILE A C 1
ATOM 559 O O . ILE A 1 72 ? -6.918 -32.625 -11.977 1 96.19 72 ILE A O 1
ATOM 563 N N . GLY A 1 73 ? -6.082 -31.375 -10.297 1 96.44 73 GLY A N 1
ATOM 564 C CA . GLY A 1 73 ? -5.098 -30.672 -11.109 1 96.44 73 GLY A CA 1
ATOM 565 C C . GLY A 1 73 ? -5.449 -29.219 -11.359 1 96.44 73 GLY A C 1
ATOM 566 O O . GLY A 1 73 ? -6.625 -28.859 -11.43 1 96.44 73 GLY A O 1
ATOM 567 N N . SER A 1 74 ? -4.496 -28.422 -11.578 1 94.44 74 SER A N 1
ATOM 568 C CA . SER A 1 74 ? -4.703 -26.984 -11.664 1 94.44 74 SER A CA 1
ATOM 569 C C . SER A 1 74 ? -4.152 -26.422 -12.977 1 94.44 74 SER A C 1
ATOM 571 O O . SER A 1 74 ? -4.648 -26.75 -14.055 1 94.44 74 SER A O 1
ATOM 573 N N . GLY A 1 75 ? -3.014 -25.75 -13.07 1 96.62 75 GLY A N 1
ATOM 574 C CA . GLY A 1 75 ? -2.426 -25.125 -14.25 1 96.62 75 GLY A CA 1
ATOM 575 C C . GLY A 1 75 ? -1.715 -26.125 -15.148 1 96.62 75 GLY A C 1
ATOM 576 O O . GLY A 1 75 ? -1.27 -27.172 -14.688 1 96.62 75 GLY A O 1
ATOM 577 N N . ALA A 1 76 ? -1.607 -25.719 -16.484 1 98.62 76 ALA A N 1
ATOM 578 C CA . ALA A 1 76 ? -1.034 -26.656 -17.438 1 98.62 76 ALA A CA 1
ATOM 579 C C . ALA A 1 76 ? -0.533 -25.938 -18.688 1 98.62 76 ALA A C 1
ATOM 581 O O . ALA A 1 76 ? -0.871 -24.781 -18.922 1 98.62 76 ALA A O 1
ATOM 582 N N . VAL A 1 77 ? 0.343 -26.641 -19.359 1 98.81 77 VAL A N 1
ATOM 583 C CA . VAL A 1 77 ? 0.68 -26.328 -20.734 1 98.81 77 VAL A CA 1
ATOM 584 C C . VAL A 1 77 ? 0.006 -27.344 -21.672 1 98.81 77 VAL A C 1
ATOM 586 O O . VAL A 1 77 ? 0.008 -28.547 -21.391 1 98.81 77 VAL A O 1
ATOM 589 N N . GLY A 1 78 ? -0.615 -26.828 -22.688 1 98.5 78 GLY A N 1
ATOM 590 C CA . GLY A 1 78 ? -1.341 -27.703 -23.594 1 98.5 78 GLY A CA 1
ATOM 591 C C . GLY A 1 78 ? -1.53 -27.109 -24.969 1 98.5 78 GLY A C 1
ATOM 592 O O . GLY A 1 78 ? -0.94 -26.078 -25.297 1 98.5 78 GLY A O 1
ATOM 593 N N . ARG A 1 79 ? -2.273 -27.828 -25.781 1 98.31 79 ARG A N 1
ATOM 594 C CA . ARG A 1 79 ? -2.656 -27.375 -27.109 1 98.31 79 ARG A CA 1
ATOM 595 C C . ARG A 1 79 ? -4.168 -27.219 -27.219 1 98.31 79 ARG A C 1
ATOM 597 O O . ARG A 1 79 ? -4.922 -28.047 -26.703 1 98.31 79 ARG A O 1
ATOM 604 N N . VAL A 1 80 ? -4.539 -26.188 -27.922 1 98.06 80 VAL A N 1
ATOM 605 C CA . VAL A 1 80 ? -5.969 -25.953 -28.141 1 98.06 80 VAL A CA 1
ATOM 606 C C . VAL A 1 80 ? -6.551 -27.078 -28.984 1 98.06 80 VAL A C 1
ATOM 608 O O . VAL A 1 80 ? -6.098 -27.312 -30.109 1 98.06 80 VAL A O 1
ATOM 611 N N . ALA A 1 81 ? -7.547 -27.75 -28.422 1 98 81 ALA A N 1
ATOM 612 C CA . ALA A 1 81 ? -8.188 -28.859 -29.125 1 98 81 ALA A CA 1
ATOM 613 C C . ALA A 1 81 ? -9.5 -28.438 -29.75 1 98 81 ALA A C 1
ATOM 615 O O . ALA A 1 81 ? -9.891 -28.938 -30.812 1 98 81 ALA A O 1
ATOM 616 N N . ALA A 1 82 ? -10.188 -27.578 -29.094 1 97.06 82 ALA A N 1
ATOM 617 C CA . ALA A 1 82 ? -11.453 -27.031 -29.562 1 97.06 82 ALA A CA 1
ATOM 618 C C . ALA A 1 82 ? -11.727 -25.656 -28.953 1 97.06 82 ALA A C 1
ATOM 620 O O . ALA A 1 82 ? -11.219 -25.359 -27.859 1 97.06 82 ALA A O 1
ATOM 621 N N . VAL A 1 83 ? -12.469 -24.844 -29.641 1 96.12 83 VAL A N 1
ATOM 622 C CA . VAL A 1 83 ? -12.852 -23.547 -29.141 1 96.12 83 VAL A CA 1
ATOM 623 C C . VAL A 1 83 ? -14.344 -23.312 -29.391 1 96.12 83 VAL A C 1
ATOM 625 O O . VAL A 1 83 ? -14.922 -23.891 -30.297 1 96.12 83 VAL A O 1
ATOM 628 N N . GLY A 1 84 ? -14.914 -22.469 -28.531 1 93.31 84 GLY A N 1
ATOM 629 C CA . GLY A 1 84 ? -16.281 -22.047 -28.781 1 93.31 84 GLY A CA 1
ATOM 630 C C . GLY A 1 84 ? -16.406 -21.062 -29.953 1 93.31 84 GLY A C 1
ATOM 631 O O . GLY A 1 84 ? -15.391 -20.594 -30.484 1 93.31 84 GLY A O 1
ATOM 632 N N . PRO A 1 85 ? -17.625 -20.75 -30.25 1 92.88 85 PRO A N 1
ATOM 633 C CA . PRO A 1 85 ? -17.859 -19.938 -31.438 1 92.88 85 PRO A CA 1
ATOM 634 C C . PRO A 1 85 ? -17.406 -18.484 -31.25 1 92.88 85 PRO A C 1
ATOM 636 O O . PRO A 1 85 ? -17.266 -17.75 -32.219 1 92.88 85 PRO A O 1
ATOM 639 N N . ASP A 1 86 ? -17.203 -18.094 -30.016 1 92.19 86 ASP A N 1
ATOM 640 C CA . ASP A 1 86 ? -16.891 -16.688 -29.766 1 92.19 86 ASP A CA 1
ATOM 641 C C . ASP A 1 86 ? -15.383 -16.5 -29.562 1 92.19 86 ASP A C 1
ATOM 643 O O . ASP A 1 86 ? -14.938 -15.406 -29.203 1 92.19 86 ASP A O 1
ATOM 647 N N . ALA A 1 87 ? -14.656 -17.516 -29.703 1 93.44 87 ALA A N 1
ATOM 648 C CA . ALA A 1 87 ? -13.203 -17.375 -29.688 1 93.44 87 ALA A CA 1
ATOM 649 C C . ALA A 1 87 ? -12.711 -16.609 -30.922 1 93.44 87 ALA A C 1
ATOM 651 O O . ALA A 1 87 ? -13.039 -16.969 -32.062 1 93.44 87 ALA A O 1
ATOM 652 N N . THR A 1 88 ? -11.945 -15.531 -30.719 1 93.5 88 THR A N 1
ATOM 653 C CA . THR A 1 88 ? -11.586 -14.68 -31.844 1 93.5 88 THR A CA 1
ATOM 654 C C . THR A 1 88 ? -10.094 -14.812 -32.156 1 93.5 88 THR A C 1
ATOM 656 O O . THR A 1 88 ? -9.672 -14.547 -33.281 1 93.5 88 THR A O 1
ATOM 659 N N . SER A 1 89 ? -9.336 -15.211 -31.234 1 92.06 89 SER A N 1
ATOM 660 C CA . SER A 1 89 ? -7.891 -15.172 -31.453 1 92.06 89 SER A CA 1
ATOM 661 C C . SER A 1 89 ? -7.262 -16.547 -31.25 1 92.06 89 SER A C 1
ATOM 663 O O . SER A 1 89 ? -6.203 -16.828 -31.812 1 92.06 89 SER A O 1
ATOM 665 N N . MET A 1 90 ? -7.898 -17.406 -30.547 1 93.75 90 MET A N 1
ATOM 666 C CA . MET A 1 90 ? -7.352 -18.719 -30.25 1 93.75 90 MET A CA 1
ATOM 667 C C . MET A 1 90 ? -7.48 -19.656 -31.469 1 93.75 90 MET A C 1
ATOM 669 O O . MET A 1 90 ? -8.531 -19.688 -32.094 1 93.75 90 MET A O 1
ATOM 673 N N . LYS A 1 91 ? -6.391 -20.375 -31.766 1 93.5 91 LYS A N 1
ATOM 674 C CA . LYS A 1 91 ? -6.371 -21.281 -32.906 1 93.5 91 LYS A CA 1
ATOM 675 C C . LYS A 1 91 ? -6.207 -22.734 -32.469 1 93.5 91 LYS A C 1
ATOM 677 O O . LYS A 1 91 ? -5.555 -23 -31.453 1 93.5 91 LYS A O 1
ATOM 682 N N . LEU A 1 92 ? -6.699 -23.609 -33.344 1 95.81 92 LEU A N 1
ATOM 683 C CA . LEU A 1 92 ? -6.52 -25.031 -33.062 1 95.81 92 LEU A CA 1
ATOM 684 C C . LEU A 1 92 ? -5.039 -25.406 -33.094 1 95.81 92 LEU A C 1
ATOM 686 O O . LEU A 1 92 ? -4.277 -24.906 -33.906 1 95.81 92 LEU A O 1
ATOM 690 N N . ASN A 1 93 ? -4.711 -26.219 -32.094 1 97.19 93 ASN A N 1
ATOM 691 C CA . ASN A 1 93 ? -3.383 -26.797 -31.938 1 97.19 93 ASN A CA 1
ATOM 692 C C . ASN A 1 93 ? -2.379 -25.766 -31.438 1 97.19 93 ASN A C 1
ATOM 694 O O . ASN A 1 93 ? -1.192 -26.062 -31.297 1 97.19 93 ASN A O 1
ATOM 698 N N . GLN A 1 94 ? -2.861 -24.609 -31.156 1 97.44 94 GLN A N 1
ATOM 699 C CA . GLN A 1 94 ? -1.998 -23.578 -30.594 1 97.44 94 GLN A CA 1
ATOM 700 C C . GLN A 1 94 ? -1.486 -23.969 -29.219 1 97.44 94 GLN A C 1
ATOM 702 O O . GLN A 1 94 ? -2.242 -24.5 -28.391 1 97.44 94 GLN A O 1
ATOM 707 N N . LEU A 1 95 ? -0.137 -23.75 -29 1 98.56 95 LEU A N 1
ATOM 708 C CA . LEU A 1 95 ? 0.435 -23.969 -27.672 1 98.56 95 LEU A CA 1
ATOM 709 C C . LEU A 1 95 ? -0.027 -22.875 -26.719 1 98.56 95 LEU A C 1
ATOM 711 O O . LEU A 1 95 ? 0.04 -21.688 -27.031 1 98.56 95 LEU A O 1
ATOM 715 N N . VAL A 1 96 ? -0.542 -23.266 -25.547 1 98.75 96 VAL A N 1
ATOM 716 C CA . VAL A 1 96 ? -1.069 -22.281 -24.609 1 98.75 96 VAL A CA 1
ATOM 717 C C . VAL A 1 96 ? -0.64 -22.641 -23.188 1 98.75 96 VAL A C 1
ATOM 719 O O . VAL A 1 96 ? -0.328 -23.812 -22.906 1 98.75 96 VAL A O 1
ATOM 722 N N . PHE A 1 97 ? -0.491 -21.672 -22.375 1 98.75 97 PHE A N 1
ATOM 723 C CA . PHE A 1 97 ? -0.408 -21.781 -20.922 1 98.75 97 PHE A CA 1
ATOM 724 C C . PHE A 1 97 ? -1.759 -21.5 -20.281 1 98.75 97 PHE A C 1
ATOM 726 O O . PHE A 1 97 ? -2.338 -20.438 -20.5 1 98.75 97 PHE A O 1
ATOM 733 N N . PHE A 1 98 ? -2.305 -22.469 -19.562 1 98.44 98 PHE A N 1
ATOM 734 C CA . PHE A 1 98 ? -3.541 -22.281 -18.812 1 98.44 98 PHE A CA 1
ATOM 735 C C . PHE A 1 98 ? -3.248 -21.906 -17.359 1 98.44 98 PHE A C 1
ATOM 737 O O . PHE A 1 98 ? -2.615 -22.688 -16.641 1 98.44 98 PHE A O 1
ATOM 744 N N . ASP A 1 99 ? -3.672 -20.797 -16.938 1 97.31 99 ASP A N 1
ATOM 745 C CA . ASP A 1 99 ? -3.523 -20.422 -15.539 1 97.31 99 ASP A CA 1
ATOM 746 C C . ASP A 1 99 ? -4.773 -20.781 -14.734 1 97.31 99 ASP A C 1
ATOM 748 O O . ASP A 1 99 ? -5.895 -20.641 -15.227 1 97.31 99 ASP A O 1
ATOM 752 N N . CYS A 1 100 ? -4.59 -21.156 -13.555 1 97.06 100 CYS A N 1
ATOM 753 C CA . CYS A 1 100 ? -5.656 -21.781 -12.773 1 97.06 100 CYS A CA 1
ATOM 754 C C . CYS A 1 100 ? -6.441 -20.719 -12.008 1 97.06 100 CYS A C 1
ATOM 756 O O . CYS A 1 100 ? -7.441 -21.031 -11.359 1 97.06 100 CYS A O 1
ATOM 758 N N . PHE A 1 101 ? -6 -19.469 -11.969 1 97.5 101 PHE A N 1
ATOM 759 C CA . PHE A 1 101 ? -6.695 -18.422 -11.219 1 97.5 101 PHE A CA 1
ATOM 760 C C . PHE A 1 101 ? -7.832 -17.828 -12.047 1 97.5 101 PHE A C 1
ATOM 762 O O . PHE A 1 101 ? -7.602 -16.984 -12.914 1 97.5 101 PHE A O 1
ATOM 769 N N . ILE A 1 102 ? -9.062 -18.281 -11.734 1 97.31 102 ILE A N 1
ATOM 770 C CA . ILE A 1 102 ? -10.219 -17.938 -12.547 1 97.31 102 ILE A CA 1
ATOM 771 C C . ILE A 1 102 ? -11.102 -16.938 -11.805 1 97.31 102 ILE A C 1
ATOM 773 O O . ILE A 1 102 ? -11.328 -17.094 -10.602 1 97.31 102 ILE A O 1
ATOM 777 N N . GLN A 1 103 ? -11.5 -15.953 -12.469 1 94.75 103 GLN A N 1
ATOM 778 C CA . GLN A 1 103 ? -12.414 -14.938 -11.961 1 94.75 103 GLN A CA 1
ATOM 779 C C . GLN A 1 103 ? -13.758 -14.977 -12.688 1 94.75 103 GLN A C 1
ATOM 781 O O . GLN A 1 103 ? -13.797 -15.148 -13.914 1 94.75 103 GLN A O 1
ATOM 786 N N . GLY A 1 104 ? -14.859 -14.852 -11.922 1 94.25 104 GLY A N 1
ATOM 787 C CA . GLY A 1 104 ? -16.156 -14.758 -12.555 1 94.25 104 GLY A CA 1
ATOM 788 C C . GLY A 1 104 ? -16.281 -13.57 -13.492 1 94.25 104 GLY A C 1
ATOM 789 O O . GLY A 1 104 ? -15.828 -12.469 -13.18 1 94.25 104 GLY A O 1
ATOM 790 N N . ARG A 1 105 ? -16.953 -13.828 -14.633 1 92.12 105 ARG A N 1
ATOM 791 C CA . ARG A 1 105 ? -17.031 -12.805 -15.672 1 92.12 105 ARG A CA 1
ATOM 792 C C . ARG A 1 105 ? -18 -11.688 -15.281 1 92.12 105 ARG A C 1
ATOM 794 O O . ARG A 1 105 ? -17.812 -10.539 -15.68 1 92.12 105 ARG A O 1
ATOM 801 N N . ASP A 1 106 ? -18.969 -11.992 -14.438 1 92.44 106 ASP A N 1
ATOM 802 C CA . ASP A 1 106 ? -19.953 -10.984 -14.078 1 92.44 106 ASP A CA 1
ATOM 803 C C . ASP A 1 106 ? -19.766 -10.5 -12.641 1 92.44 106 ASP A C 1
ATOM 805 O O . ASP A 1 106 ? -20.469 -9.609 -12.18 1 92.44 106 ASP A O 1
ATOM 809 N N . ASP A 1 107 ? -18.844 -11.156 -11.883 1 89.75 107 ASP A N 1
ATOM 810 C CA . ASP A 1 107 ? -18.547 -10.773 -10.5 1 89.75 107 ASP A CA 1
ATOM 811 C C . ASP A 1 107 ? -17.047 -10.883 -10.211 1 89.75 107 ASP A C 1
ATOM 813 O O . ASP A 1 107 ? -16.547 -11.977 -9.953 1 89.75 107 ASP A O 1
ATOM 817 N N . PRO A 1 108 ? -16.391 -9.789 -10.133 1 86.06 108 PRO A N 1
ATOM 818 C CA . PRO A 1 108 ? -14.945 -9.812 -9.93 1 86.06 108 PRO A CA 1
ATOM 819 C C . PRO A 1 108 ? -14.555 -10.359 -8.555 1 86.06 108 PRO A C 1
ATOM 821 O O . PRO A 1 108 ? -13.375 -10.648 -8.32 1 86.06 108 PRO A O 1
ATOM 824 N N . GLN A 1 109 ? -15.453 -10.57 -7.711 1 88.06 109 GLN A N 1
ATOM 825 C CA . GLN A 1 109 ? -15.156 -11.102 -6.387 1 88.06 109 GLN A CA 1
ATOM 826 C C . GLN A 1 109 ? -15.266 -12.625 -6.371 1 88.06 109 GLN A C 1
ATOM 828 O O . GLN A 1 109 ? -14.883 -13.273 -5.391 1 88.06 109 GLN A O 1
ATOM 833 N N . SER A 1 110 ? -15.766 -13.141 -7.449 1 93.69 110 SER A N 1
ATOM 834 C CA . SER A 1 110 ? -15.844 -14.586 -7.574 1 93.69 110 SER A CA 1
ATOM 835 C C . SER A 1 110 ? -14.547 -15.172 -8.117 1 93.69 110 SER A C 1
ATOM 837 O O . SER A 1 110 ? -14.312 -15.164 -9.328 1 93.69 110 SER A O 1
ATOM 839 N N . LEU A 1 111 ? -13.742 -15.641 -7.191 1 95.81 111 LEU A N 1
ATOM 840 C CA . LEU A 1 111 ? -12.398 -16.125 -7.52 1 95.81 111 LEU A CA 1
ATOM 841 C C . LEU A 1 111 ? -12.227 -17.578 -7.102 1 95.81 111 LEU A C 1
ATOM 843 O O . LEU A 1 111 ? -12.664 -17.969 -6.02 1 95.81 111 LEU A O 1
ATOM 847 N N . ILE A 1 112 ? -11.695 -18.344 -7.965 1 96.56 112 ILE A N 1
ATOM 848 C CA . ILE A 1 112 ? -11.398 -19.734 -7.621 1 96.56 112 ILE A CA 1
ATOM 849 C C . ILE A 1 112 ? -9.984 -20.078 -8.094 1 96.56 112 ILE A C 1
ATOM 851 O O . ILE A 1 112 ? -9.422 -19.391 -8.945 1 96.56 112 ILE A O 1
ATOM 855 N N . LEU A 1 113 ? -9.422 -21.031 -7.449 1 96.31 113 LEU A N 1
ATOM 856 C CA . LEU A 1 113 ? -8.266 -21.75 -7.965 1 96.31 113 LEU A CA 1
ATOM 857 C C . LEU A 1 113 ? -8.688 -23.078 -8.594 1 96.31 113 LEU A C 1
ATOM 859 O O . LEU A 1 113 ? -8.93 -24.047 -7.883 1 96.31 113 LEU A O 1
ATOM 863 N N . HIS A 1 114 ? -8.688 -23.047 -9.883 1 95.44 114 HIS A N 1
ATOM 864 C CA . HIS A 1 114 ? -9.188 -24.188 -10.641 1 95.44 114 HIS A CA 1
ATOM 865 C C . HIS A 1 114 ? -8.516 -25.484 -10.195 1 95.44 114 HIS A C 1
ATOM 867 O O . HIS A 1 114 ? -7.285 -25.547 -10.094 1 95.44 114 HIS A O 1
ATOM 873 N N . GLY A 1 115 ? -9.414 -26.484 -9.844 1 91.81 115 GLY A N 1
ATOM 874 C CA . GLY A 1 115 ? -8.906 -27.797 -9.469 1 91.81 115 GLY A CA 1
ATOM 875 C C . GLY A 1 115 ? -8.383 -27.844 -8.047 1 91.81 115 GLY A C 1
ATOM 876 O O . GLY A 1 115 ? -7.934 -28.906 -7.586 1 91.81 115 GLY A O 1
ATOM 877 N N . LEU A 1 116 ? -8.469 -26.703 -7.301 1 92.19 116 LEU A N 1
ATOM 878 C CA . LEU A 1 116 ? -7.828 -26.672 -5.988 1 92.19 116 LEU A CA 1
ATOM 879 C C . LEU A 1 116 ? -8.75 -26.031 -4.953 1 92.19 116 LEU A C 1
ATOM 881 O O . LEU A 1 116 ? -8.875 -26.547 -3.834 1 92.19 116 LEU A O 1
ATOM 885 N N . SER A 1 117 ? -9.375 -24.953 -5.309 1 94.31 117 SER A N 1
ATOM 886 C CA . SER A 1 117 ? -10.164 -24.219 -4.316 1 94.31 117 SER A CA 1
ATOM 887 C C . SER A 1 117 ? -11.367 -23.547 -4.953 1 94.31 117 SER A C 1
ATOM 889 O O . SER A 1 117 ? -11.227 -22.781 -5.906 1 94.31 117 SER A O 1
ATOM 891 N N . SER A 1 118 ? -12.531 -23.719 -4.324 1 95.19 118 SER A N 1
ATOM 892 C CA . SER A 1 118 ? -13.773 -23.125 -4.809 1 95.19 118 SER A CA 1
ATOM 893 C C . SER A 1 118 ? -13.969 -21.719 -4.242 1 95.19 118 SER A C 1
ATOM 895 O O . SER A 1 118 ? -15.055 -21.156 -4.34 1 95.19 118 SER A O 1
ATOM 897 N N . GLY A 1 119 ? -12.922 -21.203 -3.609 1 91.62 119 GLY A N 1
ATOM 898 C CA . GLY A 1 119 ? -12.992 -19.859 -3.064 1 91.62 119 GLY A CA 1
ATOM 899 C C . GLY A 1 119 ? -13.766 -19.797 -1.76 1 91.62 119 GLY A C 1
ATOM 900 O O . GLY A 1 119 ? -13.938 -20.797 -1.074 1 91.62 119 GLY A O 1
ATOM 901 N N . PHE A 1 120 ? -14.164 -18.469 -1.357 1 86.06 120 PHE A N 1
ATOM 902 C CA . PHE A 1 120 ? -14.625 -18.281 0.013 1 86.06 120 PHE A CA 1
ATOM 903 C C . PHE A 1 120 ? -16.016 -17.672 0.035 1 86.06 120 PHE A C 1
ATOM 905 O O . PHE A 1 120 ? -16.516 -17.266 1.092 1 86.06 120 PHE A O 1
ATOM 912 N N . ASN A 1 121 ? -16.656 -17.516 -1.083 1 90.25 121 ASN A N 1
ATOM 913 C CA . ASN A 1 121 ? -18.016 -16.984 -1.131 1 90.25 121 ASN A CA 1
ATOM 914 C C . ASN A 1 121 ? -18.922 -17.844 -2.014 1 90.25 121 ASN A C 1
ATOM 916 O O . ASN A 1 121 ? -18.438 -18.672 -2.789 1 90.25 121 ASN A O 1
ATOM 920 N N . PRO A 1 122 ? -20.203 -17.703 -1.855 1 93.25 122 PRO A N 1
ATOM 921 C CA . PRO A 1 122 ? -21.141 -18.547 -2.584 1 93.25 122 PRO A CA 1
ATOM 922 C C . PRO A 1 122 ? -20.984 -18.453 -4.098 1 93.25 122 PRO A C 1
ATOM 924 O O . PRO A 1 122 ? -21.125 -19.453 -4.809 1 93.25 122 PRO A O 1
ATOM 927 N N . ALA A 1 123 ? -20.719 -17.281 -4.504 1 93.75 123 ALA A N 1
ATOM 928 C CA . ALA A 1 123 ? -20.547 -17.094 -5.945 1 93.75 123 ALA A CA 1
ATOM 929 C C . ALA A 1 123 ? -19.344 -17.875 -6.465 1 93.75 123 ALA A C 1
ATOM 931 O O . ALA A 1 123 ? -19.406 -18.5 -7.523 1 93.75 123 ALA A O 1
ATOM 932 N N . SER A 1 124 ? -18.25 -17.844 -5.75 1 95.31 124 SER A N 1
ATOM 933 C CA . SER A 1 124 ? -17.062 -18.625 -6.109 1 95.31 124 SER A CA 1
ATOM 934 C C . SER A 1 124 ? -17.359 -20.125 -6.078 1 95.31 124 SER A C 1
ATOM 936 O O . SER A 1 124 ? -16.938 -20.859 -6.973 1 95.31 124 SER A O 1
ATOM 938 N N . ASN A 1 125 ? -18.078 -20.5 -5.02 1 95.88 125 ASN A N 1
ATOM 939 C CA . ASN A 1 125 ? -18.438 -21.906 -4.922 1 95.88 125 ASN A CA 1
ATOM 940 C C . ASN A 1 125 ? -19.234 -22.375 -6.141 1 95.88 125 ASN A C 1
ATOM 942 O O . ASN A 1 125 ? -18.953 -23.438 -6.699 1 95.88 125 ASN A O 1
ATOM 946 N N . HIS A 1 126 ? -20.172 -21.594 -6.5 1 95.5 126 HIS A N 1
ATOM 947 C CA . HIS A 1 126 ? -21.016 -21.891 -7.652 1 95.5 126 HIS A CA 1
ATOM 948 C C . HIS A 1 126 ? -20.172 -21.984 -8.93 1 95.5 126 HIS A C 1
ATOM 950 O O . HIS A 1 126 ? -20.406 -22.875 -9.75 1 95.5 126 HIS A O 1
ATOM 956 N N . LEU A 1 127 ? -19.25 -21.094 -9.023 1 94.56 127 LEU A N 1
ATOM 957 C CA . LEU A 1 127 ? -18.406 -21.031 -10.203 1 94.56 127 LEU A CA 1
ATOM 958 C C . LEU A 1 127 ? -17.656 -22.344 -10.422 1 94.56 127 LEU A C 1
ATOM 960 O O . LEU A 1 127 ? -17.672 -22.891 -11.523 1 94.56 127 LEU A O 1
ATOM 964 N N . MET A 1 128 ? -17.062 -22.906 -9.406 1 95.31 128 MET A N 1
ATOM 965 C CA . MET A 1 128 ? -16.297 -24.141 -9.523 1 95.31 128 MET A CA 1
ATOM 966 C C . MET A 1 128 ? -17.219 -25.344 -9.578 1 95.31 128 MET A C 1
ATOM 968 O O . MET A 1 128 ? -16.953 -26.312 -10.297 1 95.31 128 MET A O 1
ATOM 972 N N . GLU A 1 129 ? -18.312 -25.312 -8.891 1 95.06 129 GLU A N 1
ATOM 973 C CA . GLU A 1 129 ? -19.234 -26.438 -8.836 1 95.06 129 GLU A CA 1
ATOM 974 C C . GLU A 1 129 ? -19.906 -26.672 -10.188 1 95.06 129 GLU A C 1
ATOM 976 O O . GLU A 1 129 ? -20.109 -27.812 -10.609 1 95.06 129 GLU A O 1
ATOM 981 N N . VAL A 1 130 ? -20.188 -25.641 -10.836 1 93.31 130 VAL A N 1
ATOM 982 C CA . VAL A 1 130 ? -21.109 -25.734 -11.961 1 93.31 130 VAL A CA 1
ATOM 983 C C . VAL A 1 130 ? -20.344 -25.641 -13.273 1 93.31 130 VAL A C 1
ATOM 985 O O . VAL A 1 130 ? -20.656 -26.344 -14.242 1 93.31 130 VAL A O 1
ATOM 988 N N . GLU A 1 131 ? -19.391 -24.781 -13.281 1 93.56 131 GLU A N 1
ATOM 989 C CA . GLU A 1 131 ? -18.828 -24.484 -14.594 1 93.56 131 GLU A CA 1
ATOM 990 C C . GLU A 1 131 ? -17.391 -24.984 -14.703 1 93.56 131 GLU A C 1
ATOM 992 O O . GLU A 1 131 ? -17 -25.562 -15.727 1 93.56 131 GLU A O 1
ATOM 997 N N . TRP A 1 132 ? -16.594 -24.75 -13.711 1 96.19 132 TRP A N 1
ATOM 998 C CA . TRP A 1 132 ? -15.156 -25.016 -13.797 1 96.19 132 TRP A CA 1
ATOM 999 C C . TRP A 1 132 ? -14.75 -26.078 -12.781 1 96.19 132 TRP A C 1
ATOM 1001 O O . TRP A 1 132 ? -13.766 -25.906 -12.047 1 96.19 132 TRP A O 1
ATOM 1011 N N . ARG A 1 133 ? -15.438 -27.141 -12.773 1 94.75 133 ARG A N 1
ATOM 1012 C CA . ARG A 1 133 ? -15.297 -28.188 -11.758 1 94.75 133 ARG A CA 1
ATOM 1013 C C . ARG A 1 133 ? -14.055 -29.031 -12.016 1 94.75 133 ARG A C 1
ATOM 1015 O O . ARG A 1 133 ? -13.281 -29.297 -11.102 1 94.75 133 ARG A O 1
ATOM 1022 N N . ASP A 1 134 ? -13.844 -29.469 -13.328 1 95.88 134 ASP A N 1
ATOM 1023 C CA . ASP A 1 134 ? -12.852 -30.484 -13.633 1 95.88 134 ASP A CA 1
ATOM 1024 C C . ASP A 1 134 ? -11.516 -29.859 -14.016 1 95.88 134 ASP A C 1
ATOM 1026 O O . ASP A 1 134 ? -11.453 -29.031 -14.922 1 95.88 134 ASP A O 1
ATOM 1030 N N . GLY A 1 135 ? -10.453 -30.359 -13.422 1 97.06 135 GLY A N 1
ATOM 1031 C CA . GLY A 1 135 ? -9.133 -29.734 -13.523 1 97.06 135 GLY A CA 1
ATOM 1032 C C . GLY A 1 135 ? -8.305 -30.297 -14.664 1 97.06 135 GLY A C 1
ATOM 1033 O O . GLY A 1 135 ? -8.828 -30.625 -15.727 1 97.06 135 GLY A O 1
ATOM 1034 N N . THR A 1 136 ? -7.004 -30.297 -14.461 1 98.38 136 THR A N 1
ATOM 1035 C CA . THR A 1 136 ? -6.113 -30.469 -15.602 1 98.38 136 THR A CA 1
ATOM 1036 C C . THR A 1 136 ? -5.398 -31.828 -15.531 1 98.38 136 THR A C 1
ATOM 1038 O O . THR A 1 136 ? -4.621 -32.156 -16.422 1 98.38 136 THR A O 1
ATOM 1041 N N . TYR A 1 137 ? -5.539 -32.594 -14.461 1 98.56 137 TYR A N 1
ATOM 1042 C CA . TYR A 1 137 ? -5.023 -33.969 -14.508 1 98.56 137 TYR A CA 1
ATOM 1043 C C . TYR A 1 137 ? -5.918 -34.844 -15.367 1 98.56 137 TYR A C 1
ATOM 1045 O O . TYR A 1 137 ? -6.512 -35.812 -14.867 1 98.56 137 TYR A O 1
ATOM 1053 N N . ALA A 1 138 ? -5.98 -34.562 -16.609 1 98.62 138 ALA A N 1
ATOM 1054 C CA . ALA A 1 138 ? -6.797 -35.156 -17.656 1 98.62 138 ALA A CA 1
ATOM 1055 C C . ALA A 1 138 ? -6.176 -34.969 -19.031 1 98.62 138 ALA A C 1
ATOM 1057 O O . ALA A 1 138 ? -5.434 -34 -19.25 1 98.62 138 ALA A O 1
ATOM 1058 N N . GLU A 1 139 ? -6.5 -35.844 -19.922 1 98.69 139 GLU A N 1
ATOM 1059 C CA . GLU A 1 139 ? -5.992 -35.688 -21.281 1 98.69 139 GLU A CA 1
ATOM 1060 C C . GLU A 1 139 ? -6.562 -34.438 -21.953 1 98.69 139 GLU A C 1
ATOM 1062 O O . GLU A 1 139 ? -5.863 -33.75 -22.688 1 98.69 139 GLU A O 1
ATOM 1067 N N . PHE A 1 140 ? -7.844 -34.156 -21.672 1 98.44 140 PHE A N 1
ATOM 1068 C CA . PHE A 1 140 ? -8.508 -32.969 -22.156 1 98.44 140 PHE A CA 1
ATOM 1069 C C . PHE A 1 140 ? -9.172 -32.219 -21.016 1 98.44 140 PHE A C 1
ATOM 1071 O O . PHE A 1 140 ? -9.75 -32.812 -20.109 1 98.44 140 PHE A O 1
ATOM 1078 N N . SER A 1 141 ? -9.094 -30.906 -21.031 1 98.19 141 SER A N 1
ATOM 1079 C CA . SER A 1 141 ? -9.688 -30.078 -19.984 1 98.19 141 SER A CA 1
ATOM 1080 C C . SER A 1 141 ? -10.453 -28.906 -20.594 1 98.19 141 SER A C 1
ATOM 1082 O O . SER A 1 141 ? -9.992 -28.266 -21.547 1 98.19 141 SER A O 1
ATOM 1084 N N . LYS A 1 142 ? -11.641 -28.656 -20.078 1 97.75 142 LYS A N 1
ATOM 1085 C CA . LYS A 1 142 ? -12.398 -27.453 -20.391 1 97.75 142 LYS A CA 1
ATOM 1086 C C . LYS A 1 142 ? -11.922 -26.266 -19.562 1 97.75 142 LYS A C 1
ATOM 1088 O O . LYS A 1 142 ? -11.867 -26.344 -18.328 1 97.75 142 LYS A O 1
ATOM 1093 N N . VAL A 1 143 ? -11.586 -25.141 -20.219 1 97.31 143 VAL A N 1
ATOM 1094 C CA . VAL A 1 143 ? -11.016 -24 -19.516 1 97.31 143 VAL A CA 1
ATOM 1095 C C . VAL A 1 143 ? -11.602 -22.703 -20.078 1 97.31 143 VAL A C 1
ATOM 1097 O O . VAL A 1 143 ? -12.047 -22.672 -21.219 1 97.31 143 VAL A O 1
ATOM 1100 N N . PRO A 1 144 ? -11.633 -21.625 -19.25 1 96.62 144 PRO A N 1
ATOM 1101 C CA . PRO A 1 144 ? -12.07 -20.344 -19.812 1 96.62 144 PRO A CA 1
ATOM 1102 C C . PRO A 1 144 ? -11.094 -19.797 -20.859 1 96.62 144 PRO A C 1
ATOM 1104 O O . PRO A 1 144 ? -9.875 -19.891 -20.688 1 96.62 144 PRO A O 1
ATOM 1107 N N . LEU A 1 145 ? -11.602 -19.094 -21.812 1 95.38 145 LEU A N 1
ATOM 1108 C CA . LEU A 1 145 ? -10.789 -18.531 -22.875 1 95.38 145 LEU A CA 1
ATOM 1109 C C . LEU A 1 145 ? -9.773 -17.547 -22.328 1 95.38 145 LEU A C 1
ATOM 1111 O O . LEU A 1 145 ? -8.609 -17.547 -22.75 1 95.38 145 LEU A O 1
ATOM 1115 N N . GLU A 1 146 ? -10.195 -16.75 -21.359 1 95.44 146 GLU A N 1
ATOM 1116 C CA . GLU A 1 146 ? -9.375 -15.641 -20.859 1 95.44 146 GLU A CA 1
ATOM 1117 C C . GLU A 1 146 ? -8.266 -16.141 -19.938 1 95.44 146 GLU A C 1
ATOM 1119 O O . GLU A 1 146 ? -7.379 -15.375 -19.562 1 95.44 146 GLU A O 1
ATOM 1124 N N . ASN A 1 147 ? -8.297 -17.453 -19.641 1 97.44 147 ASN A N 1
ATOM 1125 C CA . ASN A 1 147 ? -7.238 -18.031 -18.828 1 97.44 147 ASN A CA 1
ATOM 1126 C C . ASN A 1 147 ? -6.262 -18.844 -19.672 1 97.44 147 ASN A C 1
ATOM 1128 O O . ASN A 1 147 ? -5.367 -19.5 -19.125 1 97.44 147 ASN A O 1
ATOM 1132 N N . CYS A 1 148 ? -6.43 -18.875 -20.969 1 97.19 148 CYS A N 1
ATOM 1133 C CA . CYS A 1 148 ? -5.527 -19.516 -21.906 1 97.19 148 CYS A CA 1
ATOM 1134 C C . CYS A 1 148 ? -4.621 -18.5 -22.594 1 97.19 148 CYS A C 1
ATOM 1136 O O . CYS A 1 148 ? -5.082 -17.672 -23.375 1 97.19 148 CYS A O 1
ATOM 1138 N N . PHE A 1 149 ? -3.375 -18.625 -22.344 1 98.38 149 PHE A N 1
ATOM 1139 C CA . PHE A 1 149 ? -2.441 -17.656 -22.875 1 98.38 149 PHE A CA 1
ATOM 1140 C C . PHE A 1 149 ? -1.589 -18.266 -23.984 1 98.38 149 PHE A C 1
ATOM 1142 O O . PHE A 1 149 ? -0.917 -19.281 -23.766 1 98.38 149 PHE A O 1
ATOM 1149 N N . PRO A 1 150 ? -1.636 -17.656 -25.125 1 98 150 PRO A N 1
ATOM 1150 C CA . PRO A 1 150 ? -0.819 -18.188 -26.219 1 98 150 PRO A CA 1
ATOM 1151 C C . PRO A 1 150 ? 0.678 -18.109 -25.922 1 98 150 PRO A C 1
ATOM 1153 O O . PRO A 1 150 ? 1.142 -17.156 -25.297 1 98 150 PRO A O 1
ATOM 1156 N N . LEU A 1 151 ? 1.367 -19.141 -26.359 1 98.56 151 LEU A N 1
ATOM 1157 C CA . LEU A 1 151 ? 2.822 -19.203 -26.297 1 98.56 151 LEU A CA 1
ATOM 1158 C C . LEU A 1 151 ? 3.422 -19.25 -27.703 1 98.56 151 LEU A C 1
ATOM 1160 O O . LEU A 1 151 ? 2.92 -19.953 -28.578 1 98.56 151 LEU A O 1
ATOM 1164 N N . ASN A 1 152 ? 4.418 -18.422 -27.938 1 98.12 152 ASN A N 1
ATOM 1165 C CA . ASN A 1 152 ? 5.145 -18.516 -29.203 1 98.12 152 ASN A CA 1
ATOM 1166 C C . ASN A 1 152 ? 5.953 -19.812 -29.297 1 98.12 152 ASN A C 1
ATOM 1168 O O . ASN A 1 152 ? 7.102 -19.859 -28.844 1 98.12 152 ASN A O 1
ATOM 1172 N N . GLU A 1 153 ? 5.359 -20.766 -29.922 1 97.75 153 GLU A N 1
ATOM 1173 C CA . GLU A 1 153 ? 5.926 -22.109 -29.938 1 97.75 153 GLU A CA 1
ATOM 1174 C C . GLU A 1 153 ? 7.289 -22.125 -30.625 1 97.75 153 GLU A C 1
ATOM 1176 O O . GLU A 1 153 ? 8.242 -22.703 -30.094 1 97.75 153 GLU A O 1
ATOM 1181 N N . ALA A 1 154 ? 7.34 -21.516 -31.719 1 97.38 154 ALA A N 1
ATOM 1182 C CA . ALA A 1 154 ? 8.602 -21.484 -32.469 1 97.38 154 ALA A CA 1
ATOM 1183 C C . ALA A 1 154 ? 9.719 -20.891 -31.609 1 97.38 154 ALA A C 1
ATOM 1185 O O . ALA A 1 154 ? 10.828 -21.438 -31.562 1 97.38 154 ALA A O 1
ATOM 1186 N N . ARG A 1 155 ? 9.453 -19.781 -30.953 1 97.5 155 ARG A N 1
ATOM 1187 C CA . ARG A 1 155 ? 10.445 -19.094 -30.141 1 97.5 155 ARG A CA 1
ATOM 1188 C C . ARG A 1 155 ? 10.828 -19.938 -28.922 1 97.5 155 ARG A C 1
ATOM 1190 O O . ARG A 1 155 ? 12.008 -20.062 -28.594 1 97.5 155 ARG A O 1
ATOM 1197 N N . LEU A 1 156 ? 9.859 -20.625 -28.359 1 98.5 156 LEU A N 1
ATOM 1198 C CA . LEU A 1 156 ? 10.094 -21.281 -27.062 1 98.5 156 LEU A CA 1
ATOM 1199 C C . LEU A 1 156 ? 10.625 -22.688 -27.266 1 98.5 156 LEU A C 1
ATOM 1201 O O . LEU A 1 156 ? 11.539 -23.125 -26.562 1 98.5 156 LEU A O 1
ATOM 1205 N N . LEU A 1 157 ? 10.141 -23.391 -28.312 1 97.94 157 LEU A N 1
ATOM 1206 C CA . LEU A 1 157 ? 10.422 -24.812 -28.375 1 97.94 157 LEU A CA 1
ATOM 1207 C C . LEU A 1 157 ? 11.5 -25.125 -29.406 1 97.94 157 LEU A C 1
ATOM 1209 O O . LEU A 1 157 ? 12.203 -26.125 -29.297 1 97.94 157 LEU A O 1
ATOM 1213 N N . ASN A 1 158 ? 11.578 -24.281 -30.406 1 96.94 158 ASN A N 1
ATOM 1214 C CA . ASN A 1 158 ? 12.586 -24.594 -31.422 1 96.94 158 ASN A CA 1
ATOM 1215 C C . ASN A 1 158 ? 13.992 -24.578 -30.828 1 96.94 158 ASN A C 1
ATOM 1217 O O . ASN A 1 158 ? 14.258 -23.891 -29.844 1 96.94 158 ASN A O 1
ATOM 1221 N N . ASN A 1 159 ? 14.883 -25.297 -31.453 1 95.75 159 ASN A N 1
ATOM 1222 C CA . ASN A 1 159 ? 16.281 -25.328 -31.047 1 95.75 159 ASN A CA 1
ATOM 1223 C C . ASN A 1 159 ? 16.953 -23.969 -31.25 1 95.75 159 ASN A C 1
ATOM 1225 O O . ASN A 1 159 ? 16.594 -23.219 -32.156 1 95.75 159 ASN A O 1
ATOM 1229 N N . PRO A 1 160 ? 17.922 -23.75 -30.438 1 92.31 160 PRO A N 1
ATOM 1230 C CA . PRO A 1 160 ? 18.609 -22.453 -30.531 1 92.31 160 PRO A CA 1
ATOM 1231 C C . PRO A 1 160 ? 19.219 -22.219 -31.922 1 92.31 160 PRO A C 1
ATOM 1233 O O . PRO A 1 160 ? 19.281 -21.078 -32.375 1 92.31 160 PRO A O 1
ATOM 1236 N N . ASP A 1 161 ? 19.641 -23.266 -32.656 1 93.94 161 ASP A N 1
ATOM 1237 C CA . ASP A 1 161 ? 20.203 -23.141 -34 1 93.94 161 ASP A CA 1
ATOM 1238 C C . ASP A 1 161 ? 19.156 -22.594 -34.969 1 93.94 161 ASP A C 1
ATOM 1240 O O . ASP A 1 161 ? 19.516 -22.078 -36.031 1 93.94 161 ASP A O 1
ATOM 1244 N N . LYS A 1 162 ? 17.969 -22.719 -34.562 1 93.81 162 LYS A N 1
ATOM 1245 C CA . LYS A 1 162 ? 16.875 -22.266 -35.438 1 93.81 162 LYS A CA 1
ATOM 1246 C C . LYS A 1 162 ? 16.203 -21.016 -34.875 1 93.81 162 LYS A C 1
ATOM 1248 O O . LYS A 1 162 ? 15.047 -20.734 -35.188 1 93.81 162 LYS A O 1
ATOM 1253 N N . GLY A 1 163 ? 16.891 -20.422 -33.906 1 92.19 163 GLY A N 1
ATOM 1254 C CA . GLY A 1 163 ? 16.391 -19.156 -33.375 1 92.19 163 GLY A CA 1
ATOM 1255 C C . GLY A 1 163 ? 15.492 -19.344 -32.156 1 92.19 163 GLY A C 1
ATOM 1256 O O . GLY A 1 163 ? 14.953 -18.359 -31.625 1 92.19 163 GLY A O 1
ATOM 1257 N N . GLY A 1 164 ? 15.289 -20.578 -31.703 1 96.56 164 GLY A N 1
ATOM 1258 C CA . GLY A 1 164 ? 14.445 -20.828 -30.547 1 96.56 164 GLY A CA 1
ATOM 1259 C C . GLY A 1 164 ? 15.211 -20.859 -29.234 1 96.56 164 GLY A C 1
ATOM 1260 O O . GLY A 1 164 ? 16.422 -20.625 -29.219 1 96.56 164 GLY A O 1
ATOM 1261 N N . LEU A 1 165 ? 14.477 -21.094 -28.125 1 97.31 165 LEU A N 1
ATOM 1262 C CA . LEU A 1 165 ? 15.086 -21.109 -26.797 1 97.31 165 LEU A CA 1
ATOM 1263 C C . LEU A 1 165 ? 15.258 -22.531 -26.281 1 97.31 165 LEU A C 1
ATOM 1265 O O . LEU A 1 165 ? 15.922 -22.75 -25.266 1 97.31 165 LEU A O 1
ATOM 1269 N N . GLY A 1 166 ? 14.625 -23.484 -26.969 1 97.81 166 GLY A N 1
ATOM 1270 C CA . GLY A 1 166 ? 14.883 -24.891 -26.719 1 97.81 166 GLY A CA 1
ATOM 1271 C C . GLY A 1 166 ? 14.109 -25.438 -25.531 1 97.81 166 GLY A C 1
ATOM 1272 O O . GLY A 1 166 ? 14.438 -26.516 -25.016 1 97.81 166 GLY A O 1
ATOM 1273 N N . TYR A 1 167 ? 13.141 -24.797 -25.062 1 98.19 167 TYR A N 1
ATOM 1274 C CA . TYR A 1 167 ? 12.328 -25.297 -23.953 1 98.19 167 TYR A CA 1
ATOM 1275 C C . TYR A 1 167 ? 11.398 -26.406 -24.438 1 98.19 167 TYR A C 1
ATOM 1277 O O . TYR A 1 167 ? 11.188 -26.578 -25.641 1 98.19 167 TYR A O 1
ATOM 1285 N N . THR A 1 168 ? 10.867 -27.234 -23.469 1 98.19 168 THR A N 1
ATOM 1286 C CA . THR A 1 168 ? 9.812 -28.219 -23.719 1 98.19 168 THR A CA 1
ATOM 1287 C C . THR A 1 168 ? 8.531 -27.812 -23 1 98.19 168 THR A C 1
ATOM 1289 O O . THR A 1 168 ? 8.547 -26.953 -22.109 1 98.19 168 THR A O 1
ATOM 1292 N N . PRO A 1 169 ? 7.398 -28.359 -23.375 1 98.19 169 PRO A N 1
ATOM 1293 C CA . PRO A 1 169 ? 6.172 -28.125 -22.609 1 98.19 169 PRO A CA 1
ATOM 1294 C C . PRO A 1 169 ? 6.324 -28.422 -21.125 1 98.19 169 PRO A C 1
ATOM 1296 O O . PRO A 1 169 ? 5.688 -27.781 -20.281 1 98.19 169 PRO A O 1
ATOM 1299 N N . ILE A 1 170 ? 7.18 -29.359 -20.797 1 98.44 170 ILE A N 1
ATOM 1300 C CA . ILE A 1 170 ? 7.453 -29.719 -19.406 1 98.44 170 ILE A CA 1
ATOM 1301 C C . ILE A 1 170 ? 8.125 -28.547 -18.703 1 98.44 170 ILE A C 1
ATOM 1303 O O . ILE A 1 170 ? 7.719 -28.156 -17.609 1 98.44 170 ILE A O 1
ATOM 1307 N N . ASP A 1 171 ? 9.125 -27.938 -19.375 1 98.12 171 ASP A N 1
ATOM 1308 C CA . ASP A 1 171 ? 9.828 -26.797 -18.797 1 98.12 171 ASP A CA 1
ATOM 1309 C C . ASP A 1 171 ? 8.867 -25.625 -18.531 1 98.12 171 ASP A C 1
ATOM 1311 O O . ASP A 1 171 ? 8.969 -24.969 -17.5 1 98.12 171 ASP A O 1
ATOM 1315 N N . LEU A 1 172 ? 7.934 -25.469 -19.422 1 98.5 172 LEU A N 1
ATOM 1316 C CA . LEU A 1 172 ? 7.082 -24.297 -19.438 1 98.5 172 LEU A CA 1
ATOM 1317 C C . LEU A 1 172 ? 6.062 -24.344 -18.297 1 98.5 172 LEU A C 1
ATOM 1319 O O . LEU A 1 172 ? 5.461 -23.312 -17.969 1 98.5 172 LEU A O 1
ATOM 1323 N N . VAL A 1 173 ? 5.898 -25.484 -17.609 1 97.88 173 VAL A N 1
ATOM 1324 C CA . VAL A 1 173 ? 4.969 -25.625 -16.5 1 97.88 173 VAL A CA 1
ATOM 1325 C C . VAL A 1 173 ? 5.414 -24.734 -15.336 1 97.88 173 VAL A C 1
ATOM 1327 O O . VAL A 1 173 ? 4.594 -24.328 -14.508 1 97.88 173 VAL A O 1
ATOM 1330 N N . TYR A 1 174 ? 6.727 -24.391 -15.336 1 98.19 174 TYR A N 1
ATOM 1331 C CA . TYR A 1 174 ? 7.266 -23.594 -14.25 1 98.19 174 TYR A CA 1
ATOM 1332 C C . TYR A 1 174 ? 6.645 -22.203 -14.242 1 98.19 174 TYR A C 1
ATOM 1334 O O . TYR A 1 174 ? 6.727 -21.484 -13.242 1 98.19 174 TYR A O 1
ATOM 1342 N N . LEU A 1 175 ? 5.953 -21.781 -15.367 1 98.25 175 LEU A N 1
ATOM 1343 C CA . LEU A 1 175 ? 5.184 -20.547 -15.414 1 98.25 175 LEU A CA 1
ATOM 1344 C C . LEU A 1 175 ? 4.156 -20.5 -14.281 1 98.25 175 LEU A C 1
ATOM 1346 O O . LEU A 1 175 ? 3.846 -19.438 -13.758 1 98.25 175 LEU A O 1
ATOM 1350 N N . LEU A 1 176 ? 3.65 -21.672 -13.867 1 97.06 176 LEU A N 1
ATOM 1351 C CA . LEU A 1 176 ? 2.676 -21.75 -12.781 1 97.06 176 LEU A CA 1
ATOM 1352 C C . LEU A 1 176 ? 3.279 -21.266 -11.477 1 97.06 176 LEU A C 1
ATOM 1354 O O . LEU A 1 176 ? 2.654 -20.484 -10.75 1 97.06 176 LEU A O 1
ATOM 1358 N N . THR A 1 177 ? 4.5 -21.719 -11.195 1 96.75 177 THR A N 1
ATOM 1359 C CA . THR A 1 177 ? 5.168 -21.391 -9.945 1 96.75 177 THR A CA 1
ATOM 1360 C C . THR A 1 177 ? 5.594 -19.922 -9.922 1 96.75 177 THR A C 1
ATOM 1362 O O . THR A 1 177 ? 5.328 -19.203 -8.953 1 96.75 177 THR A O 1
ATOM 1365 N N . ILE A 1 178 ? 6.172 -19.438 -11.016 1 98.06 178 ILE A N 1
ATOM 1366 C CA . ILE A 1 178 ? 6.777 -18.109 -11.031 1 98.06 178 ILE A CA 1
ATOM 1367 C C . ILE A 1 178 ? 5.691 -17.031 -11.141 1 98.06 178 ILE A C 1
ATOM 1369 O O . ILE A 1 178 ? 5.895 -15.891 -10.75 1 98.06 178 ILE A O 1
ATOM 1373 N N . SER A 1 179 ? 4.453 -17.391 -11.656 1 98.25 179 SER A N 1
ATOM 1374 C CA . SER A 1 179 ? 3.373 -16.422 -11.805 1 98.25 179 SER A CA 1
ATOM 1375 C C . SER A 1 179 ? 2.982 -15.82 -10.453 1 98.25 179 SER A C 1
ATOM 1377 O O . SER A 1 179 ? 2.639 -14.641 -10.375 1 98.25 179 SER A O 1
ATOM 1379 N N . ILE A 1 180 ? 3.129 -16.609 -9.391 1 97.5 180 ILE A N 1
ATOM 1380 C CA . ILE A 1 180 ? 2.678 -16.188 -8.07 1 97.5 180 ILE A CA 1
ATOM 1381 C C . ILE A 1 180 ? 3.551 -15.039 -7.57 1 97.5 180 ILE A C 1
ATOM 1383 O O . ILE A 1 180 ? 3.09 -13.898 -7.465 1 97.5 180 ILE A O 1
ATOM 1387 N N . PRO A 1 181 ? 4.871 -15.273 -7.426 1 98.44 181 PRO A N 1
ATOM 1388 C CA . PRO A 1 181 ? 5.668 -14.141 -6.961 1 98.44 181 PRO A CA 1
ATOM 1389 C C . PRO A 1 181 ? 5.762 -13.023 -8 1 98.44 181 PRO A C 1
ATOM 1391 O O . PRO A 1 181 ? 5.953 -11.859 -7.645 1 98.44 181 PRO A O 1
ATOM 1394 N N . PHE A 1 182 ? 5.648 -13.336 -9.32 1 98.69 182 PHE A N 1
ATOM 1395 C CA . PHE A 1 182 ? 5.641 -12.297 -10.344 1 98.69 182 PHE A CA 1
ATOM 1396 C C . PHE A 1 182 ? 4.488 -11.328 -10.125 1 98.69 182 PHE A C 1
ATOM 1398 O O . PHE A 1 182 ? 4.652 -10.117 -10.281 1 98.69 182 PHE A O 1
ATOM 1405 N N . GLY A 1 183 ? 3.312 -11.883 -9.758 1 98.56 183 GLY A N 1
ATOM 1406 C CA . GLY A 1 183 ? 2.176 -11.031 -9.438 1 98.56 183 GLY A CA 1
ATOM 1407 C C . GLY A 1 183 ? 2.455 -10.062 -8.305 1 98.56 183 GLY A C 1
ATOM 1408 O O . GLY A 1 183 ? 2.086 -8.891 -8.375 1 98.56 183 GLY A O 1
ATOM 1409 N N . GLY A 1 184 ? 3.123 -10.562 -7.242 1 98.62 184 GLY A N 1
ATOM 1410 C CA . GLY A 1 184 ? 3.479 -9.719 -6.113 1 98.62 184 GLY A CA 1
ATOM 1411 C C . GLY A 1 184 ? 4.465 -8.617 -6.48 1 98.62 184 GLY A C 1
ATOM 1412 O O . GLY A 1 184 ? 4.32 -7.477 -6.039 1 98.62 184 GLY A O 1
ATOM 1413 N N . LEU A 1 185 ? 5.477 -8.969 -7.285 1 98.75 185 LEU A N 1
ATOM 1414 C CA . LEU A 1 185 ? 6.5 -8.016 -7.695 1 98.75 185 LEU A CA 1
ATOM 1415 C C . LEU A 1 185 ? 5.906 -6.941 -8.602 1 98.75 185 LEU A C 1
ATOM 1417 O O . LEU A 1 185 ? 6.23 -5.758 -8.469 1 98.75 185 LEU A O 1
ATOM 1421 N N . ARG A 1 186 ? 5.031 -7.359 -9.539 1 98.38 186 ARG A N 1
ATOM 1422 C CA . ARG A 1 186 ? 4.375 -6.406 -10.43 1 98.38 186 ARG A CA 1
ATOM 1423 C C . ARG A 1 186 ? 3.445 -5.484 -9.648 1 98.38 186 ARG A C 1
ATOM 1425 O O . ARG A 1 186 ? 3.352 -4.293 -9.945 1 98.38 186 ARG A O 1
ATOM 1432 N N . ASP A 1 187 ? 2.814 -6.09 -8.695 1 98.25 187 ASP A N 1
ATOM 1433 C CA . ASP A 1 187 ? 1.825 -5.348 -7.926 1 98.25 187 ASP A CA 1
ATOM 1434 C C . ASP A 1 187 ? 2.475 -4.18 -7.18 1 98.25 187 ASP A C 1
ATOM 1436 O O . ASP A 1 187 ? 1.854 -3.131 -7 1 98.25 187 ASP A O 1
ATOM 1440 N N . ILE A 1 188 ? 3.719 -4.32 -6.738 1 98.38 188 ILE A N 1
ATOM 1441 C CA . ILE A 1 188 ? 4.402 -3.229 -6.051 1 98.38 188 ILE A CA 1
ATOM 1442 C C . ILE A 1 188 ? 5.273 -2.461 -7.043 1 98.38 188 ILE A C 1
ATOM 1444 O O . ILE A 1 188 ? 6.113 -1.65 -6.645 1 98.38 188 ILE A O 1
ATOM 1448 N N . ASP A 1 189 ? 5.164 -2.744 -8.336 1 97.69 189 ASP A N 1
ATOM 1449 C CA . ASP A 1 189 ? 5.715 -1.963 -9.438 1 97.69 189 ASP A CA 1
ATOM 1450 C C . ASP A 1 189 ? 7.242 -1.948 -9.391 1 97.69 189 ASP A C 1
ATOM 1452 O O . ASP A 1 189 ? 7.859 -0.88 -9.414 1 97.69 189 ASP A O 1
ATOM 1456 N N . ILE A 1 190 ? 7.832 -3.074 -9.305 1 97.81 190 ILE A N 1
ATOM 1457 C CA . ILE A 1 190 ? 9.289 -3.18 -9.336 1 97.81 190 ILE A CA 1
ATOM 1458 C C . ILE A 1 190 ? 9.812 -2.621 -10.656 1 97.81 190 ILE A C 1
ATOM 1460 O O . ILE A 1 190 ? 9.242 -2.887 -11.727 1 97.81 190 ILE A O 1
ATOM 1464 N N . LYS A 1 191 ? 10.891 -1.803 -10.57 1 96.19 191 LYS A N 1
ATOM 1465 C CA . LYS A 1 191 ? 11.531 -1.208 -11.742 1 96.19 191 LYS A CA 1
ATOM 1466 C C . LYS A 1 191 ? 12.953 -1.729 -11.914 1 96.19 191 LYS A C 1
ATOM 1468 O O . LYS A 1 191 ? 13.578 -2.172 -10.945 1 96.19 191 LYS A O 1
ATOM 1473 N N . SER A 1 192 ? 13.359 -1.627 -13.195 1 96.62 192 SER A N 1
ATOM 1474 C CA . SER A 1 192 ? 14.75 -1.972 -13.477 1 96.62 192 SER A CA 1
ATOM 1475 C C . SER A 1 192 ? 15.711 -1.111 -12.656 1 96.62 192 SER A C 1
ATOM 1477 O O . SER A 1 192 ? 15.508 0.097 -12.523 1 96.62 192 SER A O 1
ATOM 1479 N N . GLY A 1 193 ? 16.703 -1.798 -12.078 1 97.38 193 GLY A N 1
ATOM 1480 C CA . GLY A 1 193 ? 17.719 -1.095 -11.312 1 97.38 193 GLY A CA 1
ATOM 1481 C C . GLY A 1 193 ? 17.406 -1.02 -9.828 1 97.38 193 GLY A C 1
ATOM 1482 O O . GLY A 1 193 ? 18.281 -0.695 -9.023 1 97.38 193 GLY A O 1
ATOM 1483 N N . GLU A 1 194 ? 16.188 -1.327 -9.391 1 98.38 194 GLU A N 1
ATOM 1484 C CA . GLU A 1 194 ? 15.82 -1.291 -7.98 1 98.38 194 GLU A CA 1
ATOM 1485 C C . GLU A 1 194 ? 16.391 -2.498 -7.234 1 98.38 194 GLU A C 1
ATOM 1487 O O . GLU A 1 194 ? 16.609 -3.551 -7.828 1 98.38 194 GLU A O 1
ATOM 1492 N N . LYS A 1 195 ? 16.594 -2.301 -5.953 1 98.62 195 LYS A N 1
ATOM 1493 C CA . LYS A 1 195 ? 17.016 -3.369 -5.051 1 98.62 195 LYS A CA 1
ATOM 1494 C C . LYS A 1 195 ? 15.828 -3.971 -4.312 1 98.62 195 LYS A C 1
ATOM 1496 O O . LYS A 1 195 ? 15.125 -3.27 -3.582 1 98.62 195 LYS A O 1
ATOM 1501 N N . VAL A 1 196 ? 15.672 -5.27 -4.465 1 98.81 196 VAL A N 1
ATOM 1502 C CA . VAL A 1 196 ? 14.5 -5.914 -3.875 1 98.81 196 VAL A CA 1
ATOM 1503 C C . VAL A 1 196 ? 14.945 -7.051 -2.957 1 98.81 196 VAL A C 1
ATOM 1505 O O . VAL A 1 196 ? 15.758 -7.895 -3.35 1 98.81 196 VAL A O 1
ATOM 1508 N N . ILE A 1 197 ? 14.43 -7.031 -1.735 1 98.94 197 ILE A N 1
ATOM 1509 C CA . ILE A 1 197 ? 14.617 -8.148 -0.814 1 98.94 197 ILE A CA 1
ATOM 1510 C C . ILE A 1 197 ? 13.602 -9.242 -1.116 1 98.94 197 ILE A C 1
ATOM 1512 O O . ILE A 1 197 ? 12.406 -8.977 -1.239 1 98.94 197 ILE A O 1
ATOM 1516 N N . ILE A 1 198 ? 14.031 -10.406 -1.266 1 98.88 198 ILE A N 1
ATOM 1517 C CA . ILE A 1 198 ? 13.164 -11.578 -1.344 1 98.88 198 ILE A CA 1
ATOM 1518 C C . ILE A 1 198 ? 13.422 -12.484 -0.145 1 98.88 198 ILE A C 1
ATOM 1520 O O . ILE A 1 198 ? 14.547 -12.953 0.058 1 98.88 198 ILE A O 1
ATOM 1524 N N . SER A 1 199 ? 12.352 -12.672 0.654 1 98 199 SER A N 1
ATOM 1525 C CA . SER A 1 199 ? 12.508 -13.484 1.858 1 98 199 SER A CA 1
ATOM 1526 C C . SER A 1 199 ? 11.258 -14.312 2.131 1 98 199 SER A C 1
ATOM 1528 O O . SER A 1 199 ? 10.156 -13.781 2.207 1 98 199 SER A O 1
ATOM 1530 N N . PRO A 1 200 ? 11.414 -15.703 2.367 1 96.62 200 PRO A N 1
ATOM 1531 C CA . PRO A 1 200 ? 12.641 -16.453 2.127 1 96.62 200 PRO A CA 1
ATOM 1532 C C . PRO A 1 200 ? 12.906 -16.703 0.642 1 96.62 200 PRO A C 1
ATOM 1534 O O . PRO A 1 200 ? 11.961 -16.828 -0.143 1 96.62 200 PRO A O 1
ATOM 1537 N N . ALA A 1 201 ? 14.188 -16.781 0.342 1 97.69 201 ALA A N 1
ATOM 1538 C CA . ALA A 1 201 ? 14.531 -16.875 -1.074 1 97.69 201 ALA A CA 1
ATOM 1539 C C . ALA A 1 201 ? 14.828 -18.312 -1.476 1 97.69 201 ALA A C 1
ATOM 1541 O O . ALA A 1 201 ? 14.969 -18.609 -2.662 1 97.69 201 ALA A O 1
ATOM 1542 N N . SER A 1 202 ? 14.852 -19.203 -0.516 1 93.12 202 SER A N 1
ATOM 1543 C CA . SER A 1 202 ? 15.438 -20.531 -0.748 1 93.12 202 SER A CA 1
ATOM 1544 C C . SER A 1 202 ? 14.367 -21.547 -1.135 1 93.12 202 SER A C 1
ATOM 1546 O O . SER A 1 202 ? 14.68 -22.625 -1.638 1 93.12 202 SER A O 1
ATOM 1548 N N . GLY A 1 203 ? 13.156 -21.219 -0.934 1 92.69 203 GLY A N 1
ATOM 1549 C CA . GLY A 1 203 ? 12.086 -22.172 -1.2 1 92.69 203 GLY A CA 1
ATOM 1550 C C . GLY A 1 203 ? 11.539 -22.078 -2.611 1 92.69 203 GLY A C 1
ATOM 1551 O O . GLY A 1 203 ? 12.125 -21.406 -3.465 1 92.69 203 GLY A O 1
ATOM 1552 N N . THR A 1 204 ? 10.469 -22.844 -2.816 1 93.19 204 THR A N 1
ATOM 1553 C CA . THR A 1 204 ? 9.836 -22.984 -4.125 1 93.19 204 THR A CA 1
ATOM 1554 C C . THR A 1 204 ? 9.445 -21.609 -4.676 1 93.19 204 THR A C 1
ATOM 1556 O O . THR A 1 204 ? 9.891 -21.219 -5.754 1 93.19 204 THR A O 1
ATOM 1559 N N . PHE A 1 205 ? 8.727 -20.891 -3.93 1 95.06 205 PHE A N 1
ATOM 1560 C CA . PHE A 1 205 ? 8.203 -19.625 -4.441 1 95.06 205 PHE A CA 1
ATOM 1561 C C . PHE A 1 205 ? 9.234 -18.516 -4.277 1 95.06 205 PHE A C 1
ATOM 1563 O O . PHE A 1 205 ? 9.297 -17.594 -5.102 1 95.06 205 PHE A O 1
ATOM 1570 N N . GLY A 1 206 ? 10.062 -18.609 -3.258 1 97 206 GLY A N 1
ATOM 1571 C CA . GLY A 1 206 ? 11.109 -17.625 -3.062 1 97 206 GLY A CA 1
ATOM 1572 C C . GLY A 1 206 ? 12.141 -17.625 -4.172 1 97 206 GLY A C 1
ATOM 1573 O O . GLY A 1 206 ? 12.523 -16.562 -4.676 1 97 206 GLY A O 1
ATOM 1574 N N . SER A 1 207 ? 12.586 -18.797 -4.531 1 97.56 207 SER A N 1
ATOM 1575 C CA . SER A 1 207 ? 13.57 -18.891 -5.605 1 97.56 207 SER A CA 1
ATOM 1576 C C . SER A 1 207 ? 12.961 -18.469 -6.945 1 97.56 207 SER A C 1
ATOM 1578 O O . SER A 1 207 ? 13.641 -17.859 -7.777 1 97.56 207 SER A O 1
ATOM 1580 N N . ALA A 1 208 ? 11.711 -18.781 -7.129 1 97.81 208 ALA A N 1
ATOM 1581 C CA . ALA A 1 208 ? 11.008 -18.312 -8.32 1 97.81 208 ALA A CA 1
ATOM 1582 C C . ALA A 1 208 ? 10.938 -16.781 -8.352 1 97.81 208 ALA A C 1
ATOM 1584 O O . ALA A 1 208 ? 11.055 -16.172 -9.414 1 97.81 208 ALA A O 1
ATOM 1585 N N . ALA A 1 209 ? 10.781 -16.188 -7.199 1 98.62 209 ALA A N 1
ATOM 1586 C CA . ALA A 1 209 ? 10.75 -14.734 -7.098 1 98.62 209 ALA A CA 1
ATOM 1587 C C . ALA A 1 209 ? 12.086 -14.125 -7.523 1 98.62 209 ALA A C 1
ATOM 1589 O O . ALA A 1 209 ? 12.117 -13.055 -8.141 1 98.62 209 ALA A O 1
ATOM 1590 N N . VAL A 1 210 ? 13.141 -14.789 -7.188 1 98.69 210 VAL A N 1
ATOM 1591 C CA . VAL A 1 210 ? 14.461 -14.312 -7.582 1 98.69 210 VAL A CA 1
ATOM 1592 C C . VAL A 1 210 ? 14.57 -14.281 -9.102 1 98.69 210 VAL A C 1
ATOM 1594 O O . VAL A 1 210 ? 14.992 -13.273 -9.68 1 98.69 210 VAL A O 1
ATOM 1597 N N . LEU A 1 211 ? 14.117 -15.336 -9.789 1 98.38 211 LEU A N 1
ATOM 1598 C CA . LEU A 1 211 ? 14.125 -15.383 -11.242 1 98.38 211 LEU A CA 1
ATOM 1599 C C . LEU A 1 211 ? 13.281 -14.25 -11.828 1 98.38 211 LEU A C 1
ATOM 1601 O O . LEU A 1 211 ? 13.711 -13.57 -12.766 1 98.38 211 LEU A O 1
ATOM 1605 N N . ALA A 1 212 ? 12.117 -14.055 -11.242 1 98.62 212 ALA A N 1
ATOM 1606 C CA . ALA A 1 212 ? 11.195 -13.023 -11.719 1 98.62 212 ALA A CA 1
ATOM 1607 C C . ALA A 1 212 ? 11.805 -11.633 -11.562 1 98.62 212 ALA A C 1
ATOM 1609 O O . ALA A 1 212 ? 11.766 -10.82 -12.492 1 98.62 212 ALA A O 1
ATOM 1610 N N . ALA A 1 213 ? 12.367 -11.359 -10.398 1 98.69 213 ALA A N 1
ATOM 1611 C CA . ALA A 1 213 ? 12.945 -10.047 -10.117 1 98.69 213 ALA A CA 1
ATOM 1612 C C . ALA A 1 213 ? 14.109 -9.75 -11.055 1 98.69 213 ALA A C 1
ATOM 1614 O O . ALA A 1 213 ? 14.242 -8.625 -11.555 1 98.69 213 ALA A O 1
ATOM 1615 N N . LEU A 1 214 ? 14.969 -10.734 -11.289 1 98.38 214 LEU A N 1
ATOM 1616 C CA . LEU A 1 214 ? 16.078 -10.578 -12.227 1 98.38 214 LEU A CA 1
ATOM 1617 C C . LEU A 1 214 ? 15.562 -10.273 -13.625 1 98.38 214 LEU A C 1
ATOM 1619 O O . LEU A 1 214 ? 16.094 -9.391 -14.312 1 98.38 214 LEU A O 1
ATOM 1623 N N . ALA A 1 215 ? 14.555 -10.969 -14.031 1 98.31 215 ALA A N 1
ATOM 1624 C CA . ALA A 1 215 ? 13.961 -10.758 -15.352 1 98.31 215 ALA A CA 1
ATOM 1625 C C . ALA A 1 215 ? 13.406 -9.344 -15.484 1 98.31 215 ALA A C 1
ATOM 1627 O O . ALA A 1 215 ? 13.406 -8.766 -16.578 1 98.31 215 ALA A O 1
ATOM 1628 N N . MET A 1 216 ? 12.953 -8.758 -14.375 1 98.19 216 MET A N 1
ATOM 1629 C CA . MET A 1 216 ? 12.375 -7.422 -14.359 1 98.19 216 MET A CA 1
ATOM 1630 C C . MET A 1 216 ? 13.469 -6.355 -14.305 1 98.19 216 MET A C 1
ATOM 1632 O O . MET A 1 216 ? 13.172 -5.16 -14.336 1 98.19 216 MET A O 1
ATOM 1636 N N . GLY A 1 217 ? 14.711 -6.77 -14.195 1 98 217 GLY A N 1
ATOM 1637 C CA . GLY A 1 217 ? 15.828 -5.848 -14.227 1 98 217 GLY A CA 1
ATOM 1638 C C . GLY A 1 217 ? 16.266 -5.379 -12.852 1 98 217 GLY A C 1
ATOM 1639 O O . GLY A 1 217 ? 17.062 -4.441 -12.734 1 98 217 GLY A O 1
ATOM 1640 N N . ALA A 1 218 ? 15.805 -6.039 -11.805 1 98.25 218 ALA A N 1
ATOM 1641 C CA . ALA A 1 218 ? 16.109 -5.621 -10.438 1 98.25 218 ALA A CA 1
ATOM 1642 C C . ALA A 1 218 ? 17.406 -6.27 -9.945 1 98.25 218 ALA A C 1
ATOM 1644 O O . ALA A 1 218 ? 17.906 -7.207 -10.562 1 98.25 218 ALA A O 1
ATOM 1645 N N . LEU A 1 219 ? 17.969 -5.676 -8.914 1 98.38 219 LEU A N 1
ATOM 1646 C CA . LEU A 1 219 ? 18.984 -6.297 -8.07 1 98.38 219 LEU A CA 1
ATOM 1647 C C . LEU A 1 219 ? 18.344 -7 -6.883 1 98.38 219 LEU A C 1
ATOM 1649 O O . LEU A 1 219 ? 17.406 -6.469 -6.27 1 98.38 219 LEU A O 1
ATOM 1653 N N . VAL A 1 220 ? 18.859 -8.195 -6.613 1 98.75 220 VAL A N 1
ATOM 1654 C CA . VAL A 1 220 ? 18.156 -9.016 -5.637 1 98.75 220 VAL A CA 1
ATOM 1655 C C . VAL A 1 220 ? 19.016 -9.188 -4.387 1 98.75 220 VAL A C 1
ATOM 1657 O O . VAL A 1 220 ? 20.219 -9.453 -4.484 1 98.75 220 VAL A O 1
AT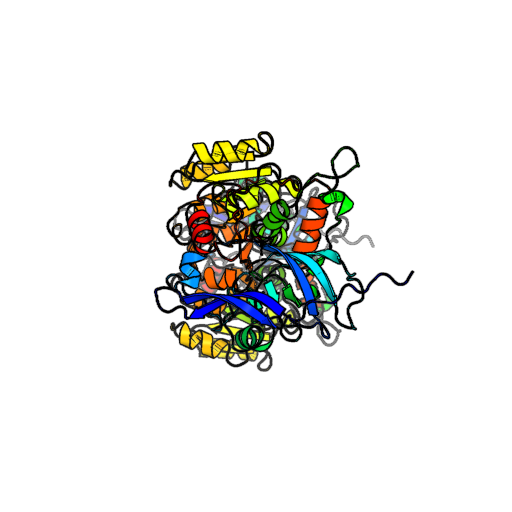OM 1660 N N . ILE A 1 221 ? 18.422 -8.953 -3.24 1 98.88 221 ILE A N 1
ATOM 1661 C CA . ILE A 1 221 ? 18.938 -9.406 -1.963 1 98.88 221 ILE A CA 1
ATOM 1662 C C . ILE A 1 221 ? 18.172 -10.641 -1.499 1 98.88 221 ILE A C 1
ATOM 1664 O O . ILE A 1 221 ? 17.047 -10.531 -1.006 1 98.88 221 ILE A O 1
ATOM 1668 N N . ALA A 1 222 ? 18.797 -11.805 -1.646 1 98.75 222 ALA A N 1
ATOM 1669 C CA . ALA A 1 222 ? 18.188 -13.078 -1.29 1 98.75 222 ALA A CA 1
ATOM 1670 C C . ALA A 1 222 ? 18.422 -13.414 0.178 1 98.75 222 ALA A C 1
ATOM 1672 O O . ALA A 1 222 ? 19.578 -13.586 0.599 1 98.75 222 ALA A O 1
ATOM 1673 N N . VAL A 1 223 ? 17.328 -13.516 0.933 1 98.62 223 VAL A N 1
ATOM 1674 C CA . VAL A 1 223 ? 17.422 -13.766 2.367 1 98.62 223 VAL A CA 1
ATOM 1675 C C . VAL A 1 223 ? 16.938 -15.18 2.68 1 98.62 223 VAL A C 1
ATOM 1677 O O . VAL A 1 223 ? 15.953 -15.648 2.111 1 98.62 223 VAL A O 1
ATOM 1680 N N . GLY A 1 224 ? 17.578 -15.883 3.482 1 97.06 224 GLY A N 1
ATOM 1681 C CA . GLY A 1 224 ? 17.219 -17.219 3.932 1 97.06 224 GLY A CA 1
ATOM 1682 C C . GLY A 1 224 ? 17.984 -17.672 5.156 1 97.06 224 GLY A C 1
ATOM 1683 O O . GLY A 1 224 ? 18.797 -16.906 5.707 1 97.06 224 GLY A O 1
ATOM 1684 N N . ARG A 1 225 ? 17.734 -18.844 5.621 1 94.69 225 ARG A N 1
ATOM 1685 C CA . ARG A 1 225 ? 18.328 -19.344 6.859 1 94.69 225 ARG A CA 1
ATOM 1686 C C . ARG A 1 225 ? 19.422 -20.375 6.566 1 94.69 225 ARG A C 1
ATOM 1688 O O . ARG A 1 225 ? 20.109 -20.844 7.477 1 94.69 225 ARG A O 1
ATOM 1695 N N . ASP A 1 226 ? 19.562 -20.812 5.348 1 95.12 226 ASP A N 1
ATOM 1696 C CA . ASP A 1 226 ? 20.516 -21.844 4.953 1 95.12 226 ASP A CA 1
ATOM 1697 C C . ASP A 1 226 ? 21.5 -21.297 3.908 1 95.12 226 ASP A C 1
ATOM 1699 O O . ASP A 1 226 ? 21.109 -21.062 2.76 1 95.12 226 ASP A O 1
ATOM 1703 N N . GLN A 1 227 ? 22.75 -21.266 4.312 1 95.88 227 GLN A N 1
ATOM 1704 C CA . GLN A 1 227 ? 23.75 -20.641 3.457 1 95.88 227 GLN A CA 1
ATOM 1705 C C . GLN A 1 227 ? 23.984 -21.453 2.188 1 95.88 227 GLN A C 1
ATOM 1707 O O . GLN A 1 227 ? 24.172 -20.891 1.106 1 95.88 227 GLN A O 1
ATOM 1712 N N . GLU A 1 228 ? 24.016 -22.688 2.334 1 96.19 228 GLU A N 1
ATOM 1713 C CA . GLU A 1 228 ? 24.25 -23.547 1.178 1 96.19 228 GLU A CA 1
ATOM 1714 C C . GLU A 1 228 ? 23.203 -23.328 0.101 1 96.19 228 GLU A C 1
ATOM 1716 O O . GLU A 1 228 ? 23.516 -23.219 -1.082 1 96.19 228 GLU A O 1
ATOM 1721 N N . THR A 1 229 ? 22 -23.281 0.5 1 96.25 229 THR A N 1
ATOM 1722 C CA . THR A 1 229 ? 20.922 -23.047 -0.446 1 96.25 229 THR A CA 1
ATOM 1723 C C . THR A 1 229 ? 21.016 -21.656 -1.035 1 96.25 229 THR A C 1
ATOM 1725 O O . THR A 1 229 ? 20.781 -21.453 -2.23 1 96.25 229 THR A O 1
ATOM 1728 N N . LEU A 1 230 ? 21.344 -20.688 -0.237 1 97.62 230 LEU A N 1
ATOM 1729 C CA . LEU A 1 230 ? 21.484 -19.312 -0.706 1 97.62 230 LEU A CA 1
ATOM 1730 C C . LEU A 1 230 ? 22.594 -19.219 -1.749 1 97.62 230 LEU A C 1
ATOM 1732 O O . LEU A 1 230 ? 22.484 -18.453 -2.713 1 97.62 230 LEU A O 1
ATOM 1736 N N . ASP A 1 231 ? 23.625 -19.969 -1.551 1 96.81 231 ASP A N 1
ATOM 1737 C CA . ASP A 1 231 ? 24.703 -20 -2.523 1 96.81 231 ASP A CA 1
ATOM 1738 C C . ASP A 1 231 ? 24.219 -20.5 -3.881 1 96.81 231 ASP A C 1
ATOM 1740 O O . ASP A 1 231 ? 24.625 -19.969 -4.922 1 96.81 231 ASP A O 1
ATOM 1744 N N . LYS A 1 232 ? 23.391 -21.438 -3.814 1 95.62 232 LYS A N 1
ATOM 1745 C CA . LYS A 1 232 ? 22.812 -21.938 -5.055 1 95.62 232 LYS A CA 1
ATOM 1746 C C . LYS A 1 232 ? 21.984 -20.859 -5.75 1 95.62 232 LYS A C 1
ATOM 1748 O O . LYS A 1 232 ? 22.078 -20.703 -6.969 1 95.62 232 LYS A O 1
ATOM 1753 N N . VAL A 1 233 ? 21.25 -20.094 -5.012 1 97.62 233 VAL A N 1
ATOM 1754 C CA . VAL A 1 233 ? 20.422 -19.031 -5.551 1 97.62 233 VAL A CA 1
ATOM 1755 C C . VAL A 1 233 ? 21.312 -17.953 -6.164 1 97.62 233 VAL A C 1
ATOM 1757 O O . VAL A 1 233 ? 21.016 -17.422 -7.238 1 97.62 233 VAL A O 1
ATOM 1760 N N . LYS A 1 234 ? 22.391 -17.672 -5.551 1 97.69 234 LYS A N 1
ATOM 1761 C CA . LYS A 1 234 ? 23.312 -16.625 -5.988 1 97.69 234 LYS A CA 1
ATOM 1762 C C . LYS A 1 234 ? 23.906 -16.969 -7.348 1 97.69 234 LYS A C 1
ATOM 1764 O O . LYS A 1 234 ? 24.25 -16.062 -8.117 1 97.69 234 LYS A O 1
ATOM 1769 N N . THR A 1 235 ? 24.078 -18.234 -7.664 1 96.31 235 THR A N 1
ATOM 1770 C CA . THR A 1 235 ? 24.719 -18.656 -8.898 1 96.31 235 THR A CA 1
ATOM 1771 C C . THR A 1 235 ? 23.906 -18.234 -10.109 1 96.31 235 THR A C 1
ATOM 1773 O O . THR A 1 235 ? 24.422 -18.172 -11.227 1 96.31 235 THR A O 1
ATOM 1776 N N . LEU A 1 236 ? 22.625 -17.922 -9.938 1 96 236 LEU A N 1
ATOM 1777 C CA . LEU A 1 236 ? 21.781 -17.469 -11.039 1 96 236 LEU A CA 1
ATOM 1778 C C . LEU A 1 236 ? 22.391 -16.234 -11.711 1 96 236 LEU A C 1
ATOM 1780 O O . LEU A 1 236 ? 22.375 -16.125 -12.938 1 96 236 LEU A O 1
ATOM 1784 N N . ASN A 1 237 ? 22.844 -15.328 -10.898 1 96.88 237 ASN A N 1
ATOM 1785 C CA . ASN A 1 237 ? 23.484 -14.094 -11.32 1 96.88 237 ASN A CA 1
ATOM 1786 C C . ASN A 1 237 ? 24.297 -13.469 -10.195 1 96.88 237 ASN A C 1
ATOM 1788 O O . ASN A 1 237 ? 23.797 -12.609 -9.469 1 96.88 237 ASN A O 1
ATOM 1792 N N . PRO A 1 238 ? 25.531 -13.898 -10.07 1 96.94 238 PRO A N 1
ATOM 1793 C CA . PRO A 1 238 ? 26.344 -13.469 -8.93 1 96.94 238 PRO A CA 1
ATOM 1794 C C . PRO A 1 238 ? 26.516 -11.953 -8.867 1 96.94 238 PRO A C 1
ATOM 1796 O O . PRO A 1 238 ? 26.781 -11.398 -7.797 1 96.94 238 PRO A O 1
ATOM 1799 N N . GLU A 1 239 ? 26.344 -11.258 -9.945 1 96.56 239 GLU A N 1
ATOM 1800 C CA . GLU A 1 239 ? 26.547 -9.812 -9.984 1 96.56 239 GLU A CA 1
ATOM 1801 C C . GLU A 1 239 ? 25.297 -9.078 -9.477 1 96.56 239 GLU A C 1
ATOM 1803 O O . GLU A 1 239 ? 25.406 -7.973 -8.945 1 96.56 239 GLU A O 1
ATOM 1808 N N . ARG A 1 240 ? 24.125 -9.711 -9.648 1 97.75 240 ARG A N 1
ATOM 1809 C CA . ARG A 1 240 ? 22.875 -9.008 -9.32 1 97.75 240 ARG A CA 1
ATOM 1810 C C . ARG A 1 240 ? 22.188 -9.641 -8.117 1 97.75 240 ARG A C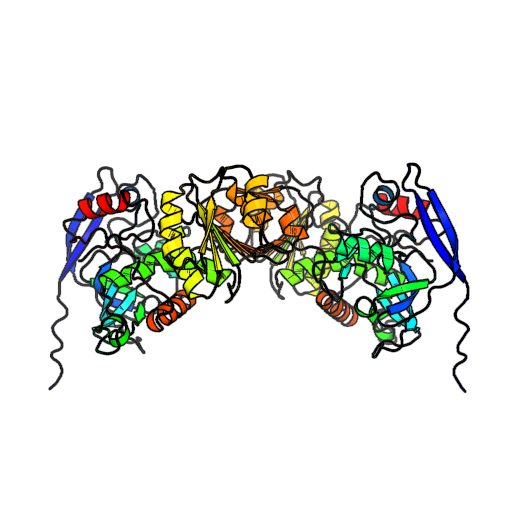 1
ATOM 1812 O O . ARG A 1 240 ? 21.156 -9.148 -7.66 1 97.75 240 ARG A O 1
ATOM 1819 N N . VAL A 1 241 ? 22.766 -10.75 -7.586 1 98.5 241 VAL A N 1
ATOM 1820 C CA . VAL A 1 241 ? 22.172 -11.398 -6.422 1 98.5 241 VAL A CA 1
ATOM 1821 C C . VAL A 1 241 ? 23.156 -11.375 -5.254 1 98.5 241 VAL A C 1
ATOM 1823 O O . VAL A 1 241 ? 24.219 -11.977 -5.328 1 98.5 241 VAL A O 1
ATOM 1826 N N . ARG A 1 242 ? 22.75 -10.664 -4.25 1 98.38 242 ARG A N 1
ATOM 1827 C CA . ARG A 1 242 ? 23.422 -10.703 -2.953 1 98.38 242 ARG A CA 1
ATOM 1828 C C . ARG A 1 242 ? 22.641 -11.547 -1.957 1 98.38 242 ARG A C 1
ATOM 1830 O O . ARG A 1 242 ? 21.406 -11.516 -1.948 1 98.38 242 ARG A O 1
ATOM 1837 N N . THR A 1 243 ? 23.391 -12.336 -1.154 1 98.44 243 THR A N 1
ATOM 1838 C CA . THR A 1 243 ? 22.719 -13.18 -0.181 1 98.44 243 THR A CA 1
ATOM 1839 C C . THR A 1 243 ? 22.922 -12.641 1.234 1 98.44 243 THR A C 1
ATOM 1841 O O . THR A 1 243 ? 23.969 -12.102 1.555 1 98.44 243 THR A O 1
ATOM 1844 N N . VAL A 1 244 ? 21.891 -12.719 2.051 1 98.44 244 VAL A N 1
ATOM 1845 C CA . VAL A 1 244 ? 21.938 -12.344 3.461 1 98.44 244 VAL A CA 1
ATOM 1846 C C . VAL A 1 244 ? 21.328 -13.453 4.312 1 98.44 244 VAL A C 1
ATOM 1848 O O . VAL A 1 244 ? 20.203 -13.898 4.047 1 98.44 244 VAL A O 1
ATOM 1851 N N . LEU A 1 245 ? 22.062 -13.898 5.297 1 97.69 245 LEU A N 1
ATOM 1852 C CA . LEU A 1 245 ? 21.547 -14.891 6.227 1 97.69 245 LEU A CA 1
ATOM 1853 C C . LEU A 1 245 ? 20.641 -14.242 7.262 1 97.69 245 LEU A C 1
ATOM 1855 O O . LEU A 1 245 ? 20.984 -13.219 7.852 1 97.69 245 LEU A O 1
ATOM 1859 N N . ASN A 1 246 ? 19.453 -14.789 7.402 1 97.06 246 ASN A N 1
ATOM 1860 C CA . ASN A 1 246 ? 18.594 -14.391 8.523 1 97.06 246 ASN A CA 1
ATOM 1861 C C . ASN A 1 246 ? 19.094 -14.969 9.844 1 97.06 246 ASN A C 1
ATOM 1863 O O . ASN A 1 246 ? 18.969 -16.172 10.086 1 97.06 246 ASN A O 1
ATOM 1867 N N . THR A 1 247 ? 19.578 -14.203 10.719 1 96.88 247 THR A N 1
ATOM 1868 C CA . THR A 1 247 ? 20.219 -14.656 11.945 1 96.88 247 THR A CA 1
ATOM 1869 C C . THR A 1 247 ? 19.219 -14.688 13.094 1 96.88 247 THR A C 1
ATOM 1871 O O . THR A 1 247 ? 19.5 -15.242 14.156 1 96.88 247 THR A O 1
ATOM 1874 N N . GLY A 1 248 ? 18.125 -14.086 12.891 1 96.38 248 GLY A N 1
ATOM 1875 C CA . GLY A 1 248 ? 17.141 -13.969 13.953 1 96.38 248 GLY A CA 1
ATOM 1876 C C . GLY A 1 248 ? 17.328 -12.727 14.805 1 96.38 248 GLY A C 1
ATOM 1877 O O . GLY A 1 248 ? 16.547 -12.469 15.719 1 96.38 248 GLY A O 1
ATOM 1878 N N . ASP A 1 249 ? 18.312 -11.992 14.531 1 97.62 249 ASP A N 1
ATOM 1879 C CA . ASP A 1 249 ? 18.578 -10.727 15.203 1 97.62 249 ASP A CA 1
ATOM 1880 C C . ASP A 1 249 ? 18.25 -9.547 14.297 1 97.62 249 ASP A C 1
ATOM 1882 O O . ASP A 1 249 ? 18.984 -9.266 13.344 1 97.62 249 ASP A O 1
ATOM 1886 N N . VAL A 1 250 ? 17.25 -8.828 14.625 1 97.88 250 VAL A N 1
ATOM 1887 C CA . VAL A 1 250 ? 16.703 -7.773 13.773 1 97.88 250 VAL A CA 1
ATOM 1888 C C . VAL A 1 250 ? 17.766 -6.719 13.508 1 97.88 250 VAL A C 1
ATOM 1890 O O . VAL A 1 250 ? 17.984 -6.324 12.359 1 97.88 250 VAL A O 1
ATOM 1893 N N . GLU A 1 251 ? 18.438 -6.266 14.523 1 97.88 251 GLU A N 1
ATOM 1894 C CA . GLU A 1 251 ? 19.422 -5.199 14.391 1 97.88 251 GLU A CA 1
ATOM 1895 C C . GLU A 1 251 ? 20.578 -5.625 13.484 1 97.88 251 GLU A C 1
ATOM 1897 O O . GLU A 1 251 ? 20.969 -4.891 12.57 1 97.88 251 GLU A O 1
ATOM 1902 N N . ASN A 1 252 ? 21.094 -6.809 13.727 1 98.06 252 ASN A N 1
ATOM 1903 C CA . ASN A 1 252 ? 22.188 -7.328 12.906 1 98.06 252 ASN A CA 1
ATOM 1904 C C . ASN A 1 252 ? 21.75 -7.52 11.453 1 98.06 252 ASN A C 1
ATOM 1906 O O . ASN A 1 252 ? 22.5 -7.191 10.531 1 98.06 252 ASN A O 1
ATOM 1910 N N . ASP A 1 253 ? 20.609 -8.039 11.281 1 98.38 253 ASP A N 1
ATOM 1911 C CA . ASP A 1 253 ? 20.109 -8.297 9.938 1 98.38 253 ASP A CA 1
ATOM 1912 C C . ASP A 1 253 ? 19.891 -6.992 9.172 1 98.38 253 ASP A C 1
ATOM 1914 O O . ASP A 1 253 ? 20.234 -6.895 7.988 1 98.38 253 ASP A O 1
ATOM 1918 N N . VAL A 1 254 ? 19.328 -5.957 9.828 1 98.62 254 VAL A N 1
ATOM 1919 C CA . VAL A 1 254 ? 19.125 -4.66 9.203 1 98.62 254 VAL A CA 1
ATOM 1920 C C . VAL A 1 254 ? 20.469 -4.07 8.773 1 98.62 254 VAL A C 1
ATOM 1922 O O . VAL A 1 254 ? 20.609 -3.551 7.668 1 98.62 254 VAL A O 1
ATOM 1925 N N . LYS A 1 255 ? 21.422 -4.125 9.68 1 98.31 255 LYS A N 1
ATOM 1926 C CA . LYS A 1 255 ? 22.75 -3.621 9.375 1 98.31 255 LYS A CA 1
ATOM 1927 C C . LYS A 1 255 ? 23.328 -4.293 8.133 1 98.31 255 LYS A C 1
ATOM 1929 O O . LYS A 1 255 ? 23.844 -3.621 7.238 1 98.31 255 LYS A O 1
ATOM 1934 N N . GLU A 1 256 ? 23.234 -5.578 8.078 1 98.44 256 GLU A N 1
ATOM 1935 C CA . GLU A 1 256 ? 23.766 -6.32 6.938 1 98.44 256 GLU A CA 1
ATOM 1936 C C . GLU A 1 256 ? 22.984 -6.016 5.664 1 98.44 256 GLU A C 1
ATOM 1938 O O . GLU A 1 256 ? 23.578 -5.801 4.602 1 98.44 256 GLU A O 1
ATOM 1943 N N . LEU A 1 257 ? 21.672 -5.969 5.734 1 98.62 257 LEU A N 1
ATOM 1944 C CA . LEU A 1 257 ? 20.812 -5.688 4.586 1 98.62 257 LEU A CA 1
ATOM 1945 C C . LEU A 1 257 ? 21.125 -4.32 3.992 1 98.62 257 LEU A C 1
ATOM 1947 O O . LEU A 1 257 ? 21.141 -4.156 2.771 1 98.62 257 LEU A O 1
ATOM 1951 N N . THR A 1 258 ? 21.422 -3.342 4.809 1 98.12 258 THR A N 1
ATOM 1952 C CA . THR A 1 258 ? 21.516 -1.957 4.359 1 98.12 258 THR A CA 1
ATOM 1953 C C . THR A 1 258 ? 22.969 -1.521 4.234 1 98.12 258 THR A C 1
ATOM 1955 O O . THR A 1 258 ? 23.266 -0.325 4.176 1 98.12 258 THR A O 1
ATOM 1958 N N . LYS A 1 259 ? 23.906 -2.465 4.32 1 97.19 259 LYS A N 1
ATOM 1959 C CA . LYS A 1 259 ? 25.312 -2.119 4.32 1 97.19 259 LYS A CA 1
ATOM 1960 C C . LYS A 1 259 ? 25.672 -1.243 3.121 1 97.19 259 LYS A C 1
ATOM 1962 O O . LYS A 1 259 ? 26.594 -0.437 3.186 1 97.19 259 LYS A O 1
ATOM 1967 N N . ASP A 1 260 ? 24.938 -1.378 1.999 1 95.62 260 ASP A N 1
ATOM 1968 C CA . ASP A 1 260 ? 25.156 -0.568 0.805 1 95.62 260 ASP A CA 1
ATOM 1969 C C . ASP A 1 260 ? 24.031 0.452 0.616 1 95.62 260 ASP A C 1
ATOM 1971 O O . ASP A 1 260 ? 23.734 0.842 -0.512 1 95.62 260 ASP A O 1
ATOM 1975 N N . GLY A 1 261 ? 23.312 0.799 1.703 1 95.12 261 GLY A N 1
ATOM 1976 C CA . GLY A 1 261 ? 22.203 1.735 1.656 1 95.12 261 GLY A CA 1
ATOM 1977 C C . GLY A 1 261 ? 20.859 1.06 1.768 1 95.12 261 GLY A C 1
ATOM 1978 O O . GLY A 1 261 ? 20.766 -0.167 1.687 1 95.12 261 GLY A O 1
ATOM 1979 N N . PRO A 1 262 ? 19.812 1.823 1.913 1 96.12 262 PRO A N 1
ATOM 1980 C CA . PRO A 1 262 ? 18.469 1.257 2.035 1 96.12 262 PRO A CA 1
ATOM 1981 C C . PRO A 1 262 ? 17.969 0.632 0.734 1 96.12 262 PRO A C 1
ATOM 1983 O O . PRO A 1 262 ? 18.531 0.897 -0.334 1 96.12 262 PRO A O 1
ATOM 1986 N N . LEU A 1 263 ? 17 -0.162 0.862 1 98.5 263 LEU A N 1
ATOM 1987 C CA . LEU A 1 263 ? 16.5 -0.948 -0.262 1 98.5 263 LEU A CA 1
ATOM 1988 C C . LEU A 1 263 ? 15.141 -0.439 -0.722 1 98.5 263 LEU A C 1
ATOM 1990 O O . LEU A 1 263 ? 14.492 0.336 -0.015 1 98.5 263 LEU A O 1
ATOM 1994 N N . ASP A 1 264 ? 14.695 -0.837 -1.922 1 98.69 264 ASP A N 1
ATOM 1995 C CA . ASP A 1 264 ? 13.523 -0.244 -2.561 1 98.69 264 ASP A CA 1
ATOM 1996 C C . ASP A 1 264 ? 12.258 -1.024 -2.217 1 98.69 264 ASP A C 1
ATOM 1998 O O . ASP A 1 264 ? 11.172 -0.444 -2.105 1 98.69 264 ASP A O 1
ATOM 2002 N N . ALA A 1 265 ? 12.43 -2.344 -2.092 1 98.88 265 ALA A N 1
ATOM 2003 C CA . ALA A 1 265 ? 11.227 -3.156 -1.935 1 98.88 265 ALA A CA 1
ATOM 2004 C C . ALA A 1 265 ? 11.531 -4.461 -1.204 1 98.88 265 ALA A C 1
ATOM 2006 O O . ALA A 1 265 ? 12.695 -4.863 -1.11 1 98.88 265 ALA A O 1
ATOM 2007 N N . PHE A 1 266 ? 10.508 -5.062 -0.643 1 98.88 266 PHE A N 1
ATOM 2008 C CA . PHE A 1 266 ? 10.555 -6.336 0.06 1 98.88 266 PHE A CA 1
ATOM 2009 C C . PHE A 1 266 ? 9.383 -7.223 -0.349 1 98.88 266 PHE A C 1
ATOM 2011 O O . PHE A 1 266 ? 8.227 -6.809 -0.266 1 98.88 266 PHE A O 1
ATOM 2018 N N . LEU A 1 267 ? 9.656 -8.414 -0.857 1 98.88 267 LEU A N 1
ATOM 2019 C CA . LEU A 1 267 ? 8.633 -9.422 -1.122 1 98.88 267 LEU A CA 1
ATOM 2020 C C . LEU A 1 267 ? 8.695 -10.547 -0.092 1 98.88 267 LEU A C 1
ATOM 2022 O O . LEU A 1 267 ? 9.695 -11.266 -0.013 1 98.88 267 LEU A O 1
ATOM 2026 N N . ASP A 1 268 ? 7.645 -10.641 0.633 1 98.38 268 ASP A N 1
ATOM 2027 C CA . ASP A 1 268 ? 7.477 -11.781 1.537 1 98.38 268 ASP A CA 1
ATOM 2028 C C . ASP A 1 268 ? 6.605 -12.859 0.904 1 98.38 268 ASP A C 1
ATOM 2030 O O . ASP A 1 268 ? 5.465 -12.602 0.515 1 98.38 268 ASP A O 1
ATOM 2034 N N . ILE A 1 269 ? 7.094 -14.008 0.853 1 96.62 269 ILE A N 1
ATOM 2035 C CA . ILE A 1 269 ? 6.324 -15.148 0.367 1 96.62 269 ILE A CA 1
ATOM 2036 C C . ILE A 1 269 ? 6.578 -16.359 1.265 1 96.62 269 ILE A C 1
ATOM 2038 O O . ILE A 1 269 ? 6.73 -17.484 0.776 1 96.62 269 ILE A O 1
ATOM 2042 N N . SER A 1 270 ? 6.641 -16.109 2.545 1 94.81 270 SER A N 1
ATOM 2043 C CA . SER A 1 270 ? 7.023 -17.109 3.543 1 94.81 270 SER A CA 1
ATOM 2044 C C . SER A 1 270 ? 5.855 -18.031 3.885 1 94.81 270 SER A C 1
ATOM 2046 O O . SER A 1 270 ? 4.691 -17.625 3.777 1 94.81 270 SER A O 1
ATOM 2048 N N . PRO A 1 271 ? 6.188 -19.266 4.293 1 90.12 271 PRO A N 1
ATOM 2049 C CA . PRO A 1 271 ? 5.16 -20.203 4.738 1 90.12 271 PRO A CA 1
ATOM 2050 C C . PRO A 1 271 ? 4.641 -19.891 6.141 1 90.12 271 PRO A C 1
ATOM 2052 O O . PRO A 1 271 ? 5.25 -19.109 6.867 1 90.12 271 PRO A O 1
ATOM 2055 N N . GLY A 1 272 ? 3.562 -20.516 6.512 1 86.81 272 GLY A N 1
ATOM 2056 C CA . GLY A 1 272 ? 2.918 -20.297 7.797 1 86.81 272 GLY A CA 1
ATOM 2057 C C . GLY A 1 272 ? 3.85 -20.484 8.977 1 86.81 272 GLY A C 1
ATOM 2058 O O . GLY A 1 272 ? 3.754 -19.781 9.977 1 86.81 272 GLY A O 1
ATOM 2059 N N . LYS A 1 273 ? 4.781 -21.375 8.836 1 84.94 273 LYS A N 1
ATOM 2060 C CA . LYS A 1 273 ? 5.695 -21.719 9.922 1 84.94 273 LYS A CA 1
ATOM 2061 C C . LYS A 1 273 ? 6.629 -20.562 10.242 1 84.94 273 LYS A C 1
ATOM 2063 O O . LYS A 1 273 ? 7.273 -20.547 11.297 1 84.94 273 LYS A O 1
ATOM 2068 N N . ALA A 1 274 ? 6.672 -19.625 9.352 1 89.62 274 ALA A N 1
ATOM 2069 C CA . ALA A 1 274 ? 7.602 -18.516 9.539 1 89.62 274 ALA A CA 1
ATOM 2070 C C . ALA A 1 274 ? 6.953 -17.375 10.32 1 89.62 274 ALA A C 1
ATOM 2072 O O . ALA A 1 274 ? 7.477 -16.266 10.352 1 89.62 274 ALA A O 1
ATOM 2073 N N . ILE A 1 275 ? 5.883 -17.562 10.945 1 89.31 275 ILE A N 1
ATOM 2074 C CA . ILE A 1 275 ? 5.07 -16.531 11.562 1 89.31 275 ILE A CA 1
ATOM 2075 C C . ILE A 1 275 ? 5.875 -15.82 12.641 1 89.31 275 ILE A C 1
ATOM 2077 O O . ILE A 1 275 ? 5.672 -14.625 12.898 1 89.31 275 ILE A O 1
ATOM 2081 N N . LYS A 1 276 ? 6.848 -16.453 13.227 1 91.06 276 LYS A N 1
ATOM 2082 C CA . LYS A 1 276 ? 7.621 -15.867 14.32 1 91.06 276 LYS A CA 1
ATOM 2083 C C . LYS A 1 276 ? 8.961 -15.336 13.82 1 91.06 276 LYS A C 1
ATOM 2085 O O . LYS A 1 276 ? 9.789 -14.875 14.609 1 91.06 276 LYS A O 1
ATOM 2090 N N . SER A 1 277 ? 9.141 -15.477 12.586 1 93.38 277 SER A N 1
ATOM 2091 C CA . SER A 1 277 ? 10.422 -15.055 12.023 1 93.38 277 SER A CA 1
ATOM 2092 C C . SER A 1 277 ? 10.625 -13.547 12.18 1 93.38 277 SER A C 1
ATOM 2094 O O . SER A 1 277 ? 9.672 -12.773 12.047 1 93.38 277 SER A O 1
ATOM 2096 N N . THR A 1 278 ? 11.859 -13.141 12.312 1 95.06 278 THR A N 1
ATOM 2097 C CA . THR A 1 278 ? 12.203 -11.734 12.5 1 95.06 278 THR A CA 1
ATOM 2098 C C . THR A 1 278 ? 12.32 -11.016 11.164 1 95.06 278 THR A C 1
ATOM 2100 O O . THR A 1 278 ? 12.422 -9.789 11.109 1 95.06 278 THR A O 1
ATOM 2103 N N . HIS A 1 279 ? 12.234 -11.773 10.055 1 95.06 279 HIS A N 1
ATOM 2104 C CA . HIS A 1 279 ? 12.523 -11.164 8.758 1 95.06 279 HIS A CA 1
ATOM 2105 C C . HIS A 1 279 ? 11.469 -10.125 8.391 1 95.06 279 HIS A C 1
ATOM 2107 O O . HIS A 1 279 ? 11.742 -9.195 7.633 1 95.06 279 HIS A O 1
ATOM 2113 N N . PHE A 1 280 ? 10.297 -10.305 8.93 1 95.81 280 PHE A N 1
ATOM 2114 C CA . PHE A 1 280 ? 9.25 -9.32 8.656 1 95.81 280 PHE A CA 1
ATOM 2115 C C . PHE A 1 280 ? 9.688 -7.93 9.102 1 95.81 280 PHE A C 1
ATOM 2117 O O . PHE A 1 280 ? 9.539 -6.961 8.352 1 95.81 280 PHE A O 1
ATOM 2124 N N . LYS A 1 281 ? 10.195 -7.867 10.258 1 97.19 281 LYS A N 1
ATOM 2125 C CA . LYS A 1 281 ? 10.617 -6.59 10.82 1 97.19 281 LYS A CA 1
ATOM 2126 C C . LYS A 1 281 ? 11.93 -6.121 10.195 1 97.19 281 LYS A C 1
ATOM 2128 O O . LYS A 1 281 ? 12.023 -4.98 9.734 1 97.19 281 LYS A O 1
ATOM 2133 N N . SER A 1 282 ? 12.938 -6.984 10.133 1 98.31 282 SER A N 1
ATOM 2134 C CA . SER A 1 282 ? 14.25 -6.574 9.648 1 98.31 282 SER A CA 1
ATOM 2135 C C . SER A 1 282 ? 14.195 -6.133 8.195 1 98.31 282 SER A C 1
ATOM 2137 O O . SER A 1 282 ? 14.828 -5.148 7.812 1 98.31 282 SER A O 1
ATOM 2139 N N . CYS A 1 283 ? 13.422 -6.805 7.359 1 98.69 283 CYS A N 1
ATOM 2140 C CA . CYS A 1 283 ? 13.344 -6.457 5.945 1 98.69 283 CYS A CA 1
ATOM 2141 C C . CYS A 1 283 ? 12.602 -5.141 5.75 1 98.69 283 CYS A C 1
ATOM 2143 O O . CYS A 1 283 ? 13.016 -4.305 4.945 1 98.69 283 CYS A O 1
ATOM 2145 N N . ILE A 1 284 ? 11.547 -4.926 6.504 1 98.69 284 ILE A N 1
ATOM 2146 C CA . ILE A 1 284 ? 10.789 -3.682 6.391 1 98.69 284 ILE A CA 1
ATOM 2147 C C . ILE A 1 284 ? 11.648 -2.514 6.879 1 98.69 284 ILE A C 1
ATOM 2149 O O . ILE A 1 284 ? 11.719 -1.472 6.223 1 98.69 284 ILE A O 1
ATOM 2153 N N . LEU A 1 285 ? 12.359 -2.707 7.938 1 98.5 285 LEU A N 1
ATOM 2154 C CA . LEU A 1 285 ? 13.18 -1.657 8.523 1 98.5 285 LEU A CA 1
ATOM 2155 C C . LEU A 1 285 ? 14.367 -1.331 7.633 1 98.5 285 LEU A C 1
ATOM 2157 O O . LEU A 1 285 ? 15.07 -0.344 7.859 1 98.5 285 LEU A O 1
ATOM 2161 N N . SER A 1 286 ? 14.578 -2.086 6.594 1 98.75 286 SER A N 1
ATOM 2162 C CA . SER A 1 286 ? 15.727 -1.911 5.711 1 98.75 286 SER A CA 1
ATOM 2163 C C . SER A 1 286 ? 15.352 -1.125 4.457 1 98.75 286 SER A C 1
ATOM 2165 O O . SER A 1 286 ? 16.188 -0.886 3.59 1 98.75 286 SER A O 1
ATOM 2167 N N . LEU A 1 287 ? 14.117 -0.744 4.371 1 98.38 287 LEU A N 1
ATOM 2168 C CA . LEU A 1 287 ? 13.633 -0.067 3.176 1 98.38 287 LEU A CA 1
ATOM 2169 C C . LEU A 1 287 ? 13.883 1.435 3.258 1 98.38 287 LEU A C 1
ATOM 2171 O O . LEU A 1 287 ? 13.906 2.006 4.352 1 98.38 287 LEU A O 1
ATOM 2175 N N . ARG A 1 288 ? 14.039 2.035 2.105 1 96.62 288 ARG A N 1
ATOM 2176 C CA . ARG A 1 288 ? 14.102 3.49 2.01 1 96.62 288 ARG A CA 1
ATOM 2177 C C . ARG A 1 288 ? 12.727 4.109 2.186 1 96.62 288 ARG A C 1
ATOM 2179 O O . ARG A 1 288 ? 11.711 3.408 2.125 1 96.62 288 ARG A O 1
ATOM 2186 N N . ARG A 1 289 ? 12.68 5.445 2.398 1 95.56 289 ARG A N 1
ATOM 2187 C CA . ARG A 1 289 ? 11.406 6.156 2.355 1 95.56 289 ARG A CA 1
ATOM 2188 C C . ARG A 1 289 ? 10.688 5.914 1.032 1 95.56 289 ARG A C 1
ATOM 2190 O O . ARG A 1 289 ? 11.312 5.941 -0.032 1 95.56 289 ARG A O 1
ATOM 2197 N N . GLY A 1 290 ? 9.43 5.637 1.144 1 96.81 290 GLY A N 1
ATOM 2198 C CA . GLY A 1 290 ? 8.664 5.34 -0.055 1 96.81 290 GLY A CA 1
ATOM 2199 C C . GLY A 1 290 ? 8.812 3.906 -0.522 1 96.81 290 GLY A C 1
ATOM 2200 O O . GLY A 1 290 ? 8.305 3.537 -1.582 1 96.81 290 GLY A O 1
ATOM 2201 N N . GLY A 1 291 ? 9.578 3.07 0.259 1 98.25 291 GLY A N 1
ATOM 2202 C CA . GLY A 1 291 ? 9.719 1.667 -0.092 1 98.25 291 GLY A CA 1
ATOM 2203 C C . GLY A 1 291 ? 8.398 0.929 -0.147 1 98.25 291 GLY A C 1
ATOM 2204 O O . GLY A 1 291 ? 7.379 1.437 0.324 1 98.25 291 GLY A O 1
ATOM 2205 N N . ARG A 1 292 ? 8.414 -0.265 -0.723 1 98.75 292 ARG A N 1
ATOM 2206 C CA . ARG A 1 292 ? 7.203 -1.046 -0.931 1 98.75 292 ARG A CA 1
ATOM 2207 C C . ARG A 1 292 ? 7.391 -2.486 -0.467 1 98.75 292 ARG A C 1
ATOM 2209 O O . ARG A 1 292 ? 8.461 -3.066 -0.649 1 98.75 292 ARG A O 1
ATOM 2216 N N . VAL A 1 293 ? 6.328 -3.008 0.151 1 98.81 293 VAL A N 1
ATOM 2217 C CA . VAL A 1 293 ? 6.305 -4.383 0.636 1 98.81 293 VAL A CA 1
ATOM 2218 C C . VAL A 1 293 ? 5.188 -5.16 -0.063 1 98.81 293 VAL A C 1
ATOM 2220 O O . VAL A 1 293 ? 4.051 -4.688 -0.142 1 98.81 293 VAL A O 1
ATOM 2223 N N . SER A 1 294 ? 5.504 -6.25 -0.62 1 98.75 294 SER A N 1
ATOM 2224 C CA . SER A 1 294 ? 4.512 -7.223 -1.064 1 98.75 294 SER A CA 1
ATOM 2225 C C . SER A 1 294 ? 4.352 -8.352 -0.054 1 98.75 294 SER A C 1
ATOM 2227 O O . SER A 1 294 ? 5.281 -9.133 0.162 1 98.75 294 SER A O 1
ATOM 2229 N N . LEU A 1 295 ? 3.186 -8.453 0.56 1 97.75 295 LEU A N 1
ATOM 2230 C CA . LEU A 1 295 ? 2.885 -9.523 1.507 1 97.75 295 LEU A CA 1
ATOM 2231 C C . LEU A 1 295 ? 2.1 -10.641 0.832 1 97.75 295 LEU A C 1
ATOM 2233 O O . LEU A 1 295 ? 0.904 -10.492 0.563 1 97.75 295 LEU A O 1
ATOM 2237 N N . MET A 1 296 ? 2.76 -11.734 0.637 1 97.38 296 MET A N 1
ATOM 2238 C CA . MET A 1 296 ? 2.115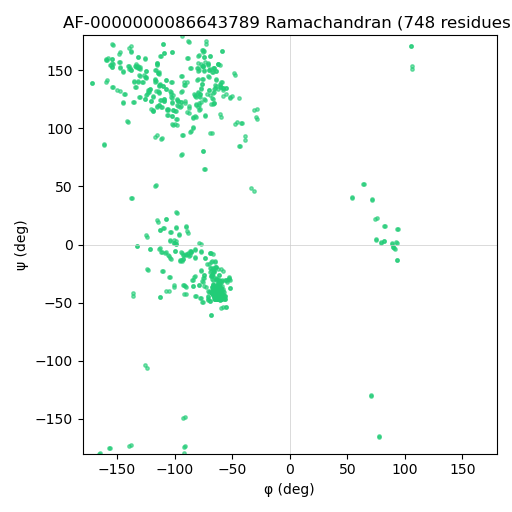 -12.875 -0.007 1 97.38 296 MET A CA 1
ATOM 2239 C C . MET A 1 296 ? 2.15 -14.102 0.898 1 97.38 296 MET A C 1
ATOM 2241 O O . MET A 1 296 ? 1.581 -15.141 0.563 1 97.38 296 MET A O 1
ATOM 2245 N N . GLY A 1 297 ? 2.783 -13.953 2.008 1 92.81 297 GLY A N 1
ATOM 2246 C CA . GLY A 1 297 ? 2.867 -15.07 2.936 1 92.81 297 GLY A CA 1
ATOM 2247 C C . GLY A 1 297 ? 1.544 -15.391 3.609 1 92.81 297 GLY A C 1
ATOM 2248 O O . GLY A 1 297 ? 0.671 -14.523 3.713 1 92.81 297 GLY A O 1
ATOM 2249 N N . ALA A 1 298 ? 1.423 -16.594 4.027 1 80.31 298 ALA A N 1
ATOM 2250 C CA . ALA A 1 298 ? 0.18 -17.094 4.609 1 80.31 298 ALA A CA 1
ATOM 2251 C C . ALA A 1 298 ? 0.198 -16.969 6.129 1 80.31 298 ALA A C 1
ATOM 2253 O O . ALA A 1 298 ? 0.348 -17.969 6.84 1 80.31 298 ALA A O 1
ATOM 2254 N N . HIS A 1 299 ? -0.01 -15.789 6.637 1 90 299 HIS A N 1
ATOM 2255 C CA . HIS A 1 299 ? -0.034 -15.547 8.078 1 90 299 HIS A CA 1
ATOM 2256 C C . HIS A 1 299 ? -1.356 -14.93 8.508 1 90 299 HIS A C 1
ATOM 2258 O O . HIS A 1 299 ? -1.792 -13.922 7.941 1 90 299 HIS A O 1
ATOM 2264 N N . GLN A 1 300 ? -1.896 -15.523 9.531 1 92.12 300 GLN A N 1
ATOM 2265 C CA . GLN A 1 300 ? -3.172 -15 10 1 92.12 300 GLN A CA 1
ATOM 2266 C C . GLN A 1 300 ? -3.043 -13.531 10.414 1 92.12 300 GLN A C 1
ATOM 2268 O O . GLN A 1 300 ? -3.811 -12.688 9.953 1 92.12 300 GLN A O 1
ATOM 2273 N N . GLU A 1 301 ? -2.088 -13.281 11.312 1 95.31 301 GLU A N 1
ATOM 2274 C CA . GLU A 1 301 ? -1.763 -11.93 11.75 1 95.31 301 GLU A CA 1
ATOM 2275 C C . GLU A 1 301 ? -0.254 -11.742 11.883 1 95.31 301 GLU A C 1
ATOM 2277 O O . GLU A 1 301 ? 0.479 -12.703 12.109 1 95.31 301 GLU A O 1
ATOM 2282 N N . LEU A 1 302 ? 0.164 -10.57 11.703 1 95.19 302 LEU A N 1
ATOM 2283 C CA . LEU A 1 302 ? 1.561 -10.203 11.906 1 95.19 302 LEU A CA 1
ATOM 2284 C C . LEU A 1 302 ? 1.668 -8.891 12.68 1 95.19 302 LEU A C 1
ATOM 2286 O O . LEU A 1 302 ? 0.87 -7.977 12.477 1 95.19 302 LEU A O 1
ATOM 2290 N N . THR A 1 303 ? 2.605 -8.852 13.555 1 94.75 303 THR A N 1
ATOM 2291 C CA . THR A 1 303 ? 3.021 -7.578 14.133 1 94.75 303 THR A CA 1
ATOM 2292 C C . THR A 1 303 ? 3.992 -6.855 13.203 1 94.75 303 THR A C 1
ATOM 2294 O O . THR A 1 303 ? 5.047 -7.391 12.859 1 94.75 303 THR A O 1
ATOM 2297 N N . LEU A 1 304 ? 3.652 -5.688 12.773 1 96.06 304 LEU A N 1
ATOM 2298 C CA . LEU A 1 304 ? 4.488 -4.918 11.859 1 96.06 304 LEU A CA 1
ATOM 2299 C C . LEU A 1 304 ? 4.961 -3.623 12.516 1 96.06 304 LEU A C 1
ATOM 2301 O O . LEU A 1 304 ? 4.293 -3.094 13.406 1 96.06 304 LEU A O 1
ATOM 2305 N N . PRO A 1 305 ? 6.117 -3.158 12.125 1 97 305 PRO A N 1
ATOM 2306 C CA . PRO A 1 305 ? 6.629 -1.888 12.648 1 97 305 PRO A CA 1
ATOM 2307 C C . PRO A 1 305 ? 5.926 -0.676 12.039 1 97 305 PRO A C 1
ATOM 2309 O O . PRO A 1 305 ? 6.527 0.062 11.258 1 97 305 PRO A O 1
ATOM 2312 N N . THR A 1 306 ? 4.754 -0.33 12.508 1 96.62 306 THR A N 1
ATOM 2313 C CA . THR A 1 306 ? 3.85 0.598 11.836 1 96.62 306 THR A CA 1
ATOM 2314 C C . THR A 1 306 ? 4.34 2.035 11.984 1 96.62 306 THR A C 1
ATOM 2316 O O . THR A 1 306 ? 4.07 2.881 11.133 1 96.62 306 THR A O 1
ATOM 2319 N N . GLN A 1 307 ? 5.059 2.404 13.047 1 95.5 307 GLN A N 1
ATOM 2320 C CA . GLN A 1 307 ? 5.625 3.744 13.133 1 95.5 307 GLN A CA 1
ATOM 2321 C C . GLN A 1 307 ? 6.621 3.996 12.008 1 95.5 307 GLN A C 1
ATOM 2323 O O . GLN A 1 307 ? 6.598 5.055 11.375 1 95.5 307 GLN A 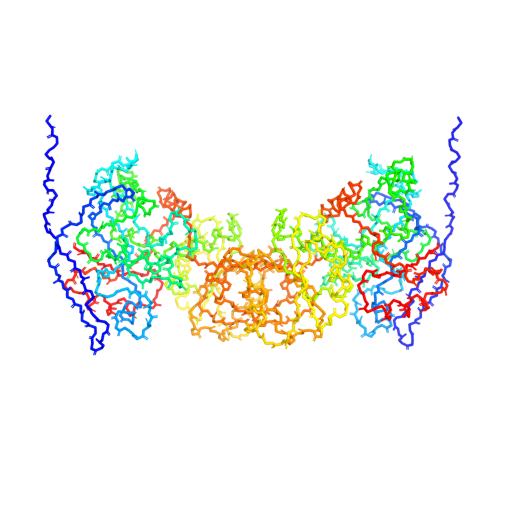O 1
ATOM 2328 N N . PHE A 1 308 ? 7.5 2.988 11.805 1 96.81 308 PHE A N 1
ATOM 2329 C CA . PHE A 1 308 ? 8.461 3.086 10.711 1 96.81 308 PHE A CA 1
ATOM 2330 C C . PHE A 1 308 ? 7.742 3.186 9.367 1 96.81 308 PHE A C 1
ATOM 2332 O O . PHE A 1 308 ? 8.117 3.998 8.523 1 96.81 308 PHE A O 1
ATOM 2339 N N . ILE A 1 309 ? 6.688 2.367 9.219 1 98 309 ILE A N 1
ATOM 2340 C CA . ILE A 1 309 ? 5.895 2.357 7.996 1 98 309 ILE A CA 1
ATOM 2341 C C . ILE A 1 309 ? 5.289 3.74 7.762 1 98 309 ILE A C 1
ATOM 2343 O O . ILE A 1 309 ? 5.371 4.281 6.656 1 98 309 ILE A O 1
ATOM 2347 N N . MET A 1 310 ? 4.777 4.301 8.742 1 96.88 310 MET A N 1
ATOM 2348 C CA . MET A 1 310 ? 4.145 5.613 8.648 1 96.88 310 MET A CA 1
ATOM 2349 C C . MET A 1 310 ? 5.18 6.699 8.398 1 96.88 310 MET A C 1
ATOM 2351 O O . MET A 1 310 ? 5.059 7.469 7.438 1 96.88 310 MET A O 1
ATOM 2355 N N . LEU A 1 311 ? 6.254 6.727 9.164 1 94.69 311 LEU A N 1
ATOM 2356 C CA . LEU A 1 311 ? 7.246 7.793 9.109 1 94.69 311 LEU A CA 1
ATOM 2357 C C . LEU A 1 311 ? 7.977 7.785 7.77 1 94.69 311 LEU A C 1
ATOM 2359 O O . LEU A 1 311 ? 8.469 8.828 7.32 1 94.69 311 LEU A O 1
ATOM 2363 N N . ASN A 1 312 ? 7.984 6.617 7.109 1 95.94 312 ASN A N 1
ATOM 2364 C CA . ASN A 1 312 ? 8.781 6.492 5.895 1 95.94 312 ASN A CA 1
ATOM 2365 C C . ASN A 1 312 ? 7.902 6.312 4.66 1 95.94 312 ASN A C 1
ATOM 2367 O O . ASN A 1 312 ? 8.391 5.941 3.594 1 95.94 312 ASN A O 1
ATOM 2371 N N . ASP A 1 313 ? 6.633 6.547 4.812 1 97.19 313 ASP A N 1
ATOM 2372 C CA . ASP A 1 313 ? 5.699 6.461 3.695 1 97.19 313 ASP A CA 1
ATOM 2373 C C . ASP A 1 313 ? 5.805 5.105 3 1 97.19 313 ASP A C 1
ATOM 2375 O O . ASP A 1 313 ? 5.84 5.031 1.77 1 97.19 313 ASP A O 1
ATOM 2379 N N . ILE A 1 314 ? 5.949 4.004 3.799 1 98.25 314 ILE A N 1
ATOM 2380 C CA . ILE A 1 314 ? 6.059 2.662 3.238 1 98.25 314 ILE A CA 1
ATOM 2381 C C . ILE A 1 314 ? 4.684 2.178 2.785 1 98.25 314 ILE A C 1
ATOM 2383 O O . ILE A 1 314 ? 3.688 2.373 3.486 1 98.25 314 ILE A O 1
ATOM 2387 N N . THR A 1 315 ? 4.641 1.547 1.644 1 98.69 315 THR A N 1
ATOM 2388 C CA . THR A 1 315 ? 3.43 0.899 1.151 1 98.69 315 THR A CA 1
ATOM 2389 C C . THR A 1 315 ? 3.502 -0.611 1.357 1 98.69 315 THR A C 1
ATOM 2391 O O . THR A 1 315 ? 4.449 -1.259 0.912 1 98.69 315 THR A O 1
ATOM 2394 N N . VAL A 1 316 ? 2.541 -1.139 2.078 1 98.56 316 VAL A N 1
ATOM 2395 C CA . VAL A 1 316 ? 2.393 -2.58 2.248 1 98.56 316 VAL A CA 1
ATOM 2396 C C . VAL A 1 316 ? 1.213 -3.08 1.419 1 98.56 316 VAL A C 1
ATOM 2398 O O . VAL A 1 316 ? 0.066 -2.701 1.667 1 98.56 316 VAL A O 1
ATOM 2401 N N . LYS A 1 317 ? 1.544 -3.906 0.469 1 98.44 317 LYS A N 1
ATOM 2402 C CA . LYS A 1 317 ? 0.509 -4.449 -0.405 1 98.44 317 LYS A CA 1
ATOM 2403 C C . LYS A 1 317 ? 0.321 -5.945 -0.168 1 98.44 317 LYS A C 1
ATOM 2405 O O . LYS A 1 317 ? 1.272 -6.723 -0.277 1 98.44 317 LYS A O 1
ATOM 2410 N N . GLY A 1 318 ? -0.895 -6.266 0.254 1 98.12 318 GLY A N 1
ATOM 2411 C CA . GLY A 1 318 ? -1.262 -7.668 0.133 1 98.12 318 GLY A CA 1
ATOM 2412 C C . GLY A 1 318 ? -1.599 -8.078 -1.289 1 98.12 318 GLY A C 1
ATOM 2413 O O . GLY A 1 318 ? -2.252 -7.328 -2.018 1 98.12 318 GLY A O 1
ATOM 2414 N N . LYS A 1 319 ? -1.188 -9.273 -1.602 1 97.31 319 LYS A N 1
ATOM 2415 C CA . LYS A 1 319 ? -1.472 -9.727 -2.959 1 97.31 319 LYS A CA 1
ATOM 2416 C C . LYS A 1 319 ? -1.779 -11.227 -2.98 1 97.31 319 LYS A C 1
ATOM 2418 O O . LYS A 1 319 ? -0.963 -12.039 -2.543 1 97.31 319 LYS A O 1
ATOM 2423 N N . TRP A 1 320 ? -2.889 -11.5 -3.465 1 95.31 320 TRP A N 1
ATOM 2424 C CA . TRP A 1 320 ? -3.236 -12.898 -3.727 1 95.31 320 TRP A CA 1
ATOM 2425 C C . TRP A 1 320 ? -3.111 -13.219 -5.215 1 95.31 320 TRP A C 1
ATOM 2427 O O . TRP A 1 320 ? -3.846 -12.664 -6.039 1 95.31 320 TRP A O 1
ATOM 2437 N N . MET A 1 321 ? -2.156 -13.992 -5.527 1 96.06 321 MET A N 1
ATOM 2438 C CA . MET A 1 321 ? -1.922 -14.508 -6.871 1 96.06 321 MET A CA 1
ATOM 2439 C C . MET A 1 321 ? -1.438 -13.398 -7.805 1 96.06 321 MET A C 1
ATOM 2441 O O . MET A 1 321 ? -0.367 -12.828 -7.594 1 96.06 321 MET A O 1
ATOM 2445 N N . TYR A 1 322 ? -2.061 -13.273 -8.961 1 97.94 322 TYR A N 1
ATOM 2446 C CA . TYR A 1 322 ? -1.643 -12.406 -10.055 1 97.94 322 TYR A CA 1
ATOM 2447 C C . TYR A 1 322 ? -2.832 -12.008 -10.922 1 97.94 322 TYR A C 1
ATOM 2449 O O . TYR A 1 322 ? -3.957 -12.453 -10.688 1 97.94 322 TYR A O 1
ATOM 2457 N N . THR A 1 323 ? -2.604 -11.078 -11.859 1 96.69 323 THR A N 1
ATOM 2458 C CA . THR A 1 323 ? -3.604 -10.695 -12.852 1 96.69 323 THR A CA 1
ATOM 2459 C C . THR A 1 323 ? -3.303 -11.352 -14.203 1 96.69 323 THR A C 1
ATOM 2461 O O . THR A 1 323 ? -2.207 -11.867 -14.414 1 96.69 323 THR A O 1
ATOM 2464 N N . LYS A 1 324 ? -4.293 -11.312 -15.086 1 97.06 324 LYS A N 1
ATOM 2465 C CA . LYS A 1 324 ? -4.07 -11.805 -16.438 1 97.06 324 LYS A CA 1
ATOM 2466 C C . LYS A 1 324 ? -2.986 -10.992 -17.156 1 97.06 324 LYS A C 1
ATOM 2468 O O . LYS A 1 324 ? -2.197 -11.539 -17.922 1 97.06 324 LYS A O 1
ATOM 2473 N N . ASP A 1 325 ? -2.941 -9.719 -16.859 1 97 325 ASP A N 1
ATOM 2474 C CA . ASP A 1 325 ? -1.906 -8.875 -17.453 1 97 325 ASP A CA 1
ATOM 2475 C C . ASP A 1 325 ? -0.52 -9.281 -16.953 1 97 325 ASP A C 1
ATOM 2477 O O . ASP A 1 325 ? 0.461 -9.195 -17.688 1 97 325 ASP A O 1
ATOM 2481 N N . ASP A 1 326 ? -0.455 -9.695 -15.727 1 98.25 326 ASP A N 1
ATOM 2482 C CA . ASP A 1 326 ? 0.811 -10.203 -15.203 1 98.25 326 ASP A CA 1
ATOM 2483 C C . ASP A 1 326 ? 1.288 -11.414 -16 1 98.25 326 ASP A C 1
ATOM 2485 O O . ASP A 1 326 ? 2.461 -11.492 -16.375 1 98.25 326 ASP A O 1
ATOM 2489 N N . ILE A 1 327 ? 0.39 -12.289 -16.297 1 98.38 327 ILE A N 1
ATOM 2490 C CA . ILE A 1 327 ? 0.737 -13.5 -17.047 1 98.38 327 ILE A CA 1
ATOM 2491 C C . ILE A 1 327 ? 1.211 -13.125 -18.438 1 98.38 327 ILE A C 1
ATOM 2493 O O . ILE A 1 327 ? 2.236 -13.625 -18.906 1 98.38 327 ILE A O 1
ATOM 2497 N N . ARG A 1 328 ? 0.486 -12.242 -19.094 1 98.25 328 ARG A N 1
ATOM 2498 C CA . ARG A 1 328 ? 0.878 -11.805 -20.422 1 98.25 328 ARG A CA 1
ATOM 2499 C C . ARG A 1 328 ? 2.277 -11.195 -20.422 1 98.25 328 ARG A C 1
ATOM 2501 O O . ARG A 1 328 ? 3.1 -11.5 -21.281 1 98.25 328 ARG A O 1
ATOM 2508 N N . THR A 1 329 ? 2.533 -10.383 -19.406 1 98.25 329 THR A N 1
ATOM 2509 C CA . THR A 1 329 ? 3.836 -9.734 -19.297 1 98.25 329 THR A CA 1
ATOM 2510 C C . THR A 1 329 ? 4.93 -10.758 -19.016 1 98.25 329 THR A C 1
ATOM 2512 O O . THR A 1 329 ? 6.016 -10.695 -19.594 1 98.25 329 THR A O 1
ATOM 2515 N N . MET A 1 330 ? 4.641 -11.695 -18.156 1 98.38 330 MET A N 1
ATOM 2516 C CA . MET A 1 330 ? 5.598 -12.742 -17.812 1 98.38 330 MET A CA 1
ATOM 2517 C C . MET A 1 330 ? 5.961 -13.57 -19.047 1 98.38 330 MET A C 1
ATOM 2519 O O . MET A 1 330 ? 7.133 -13.867 -19.281 1 98.38 330 MET A O 1
ATOM 2523 N N . ILE A 1 331 ? 4.992 -13.883 -19.859 1 98.56 331 ILE A N 1
ATOM 2524 C CA . ILE A 1 331 ? 5.211 -14.672 -21.062 1 98.56 331 ILE A CA 1
ATOM 2525 C C . ILE A 1 331 ? 6.059 -13.867 -22.047 1 98.56 331 ILE A C 1
ATOM 2527 O O . ILE A 1 331 ? 6.973 -14.406 -22.672 1 98.56 331 ILE A O 1
ATOM 2531 N N . LYS A 1 332 ? 5.766 -12.555 -22.125 1 98.31 332 LYS A N 1
ATOM 2532 C CA . LYS A 1 332 ? 6.582 -11.695 -22.984 1 98.31 332 LYS A CA 1
ATOM 2533 C C . LYS A 1 332 ? 8.047 -11.719 -22.547 1 98.31 332 LYS A C 1
ATOM 2535 O O . LYS A 1 332 ? 8.945 -11.766 -23.375 1 98.31 332 LYS A O 1
ATOM 2540 N N . LEU A 1 333 ? 8.297 -11.695 -21.25 1 98.31 333 LEU A N 1
ATOM 2541 C CA . LEU A 1 333 ? 9.656 -11.719 -20.734 1 98.31 333 LEU A CA 1
ATOM 2542 C C . LEU A 1 333 ? 10.336 -13.047 -21.047 1 98.31 333 LEU A C 1
ATOM 2544 O O . LEU A 1 333 ? 11.531 -13.078 -21.344 1 98.31 333 LEU A O 1
ATOM 2548 N N . LEU A 1 334 ? 9.578 -14.109 -20.938 1 98.56 334 LEU A N 1
ATOM 2549 C CA . LEU A 1 334 ? 10.117 -15.422 -21.266 1 98.56 334 LEU A CA 1
ATOM 2550 C C . LEU A 1 334 ? 10.477 -15.523 -22.734 1 98.56 334 LEU A C 1
ATOM 2552 O O . LEU A 1 334 ? 11.594 -15.93 -23.078 1 98.56 334 LEU A O 1
ATOM 2556 N N . GLU A 1 335 ? 9.586 -15.094 -23.594 1 98.19 335 GLU A N 1
ATOM 2557 C CA . GLU A 1 335 ? 9.789 -15.172 -25.031 1 98.19 335 GLU A CA 1
ATOM 2558 C C . GLU A 1 335 ? 10.922 -14.258 -25.484 1 98.19 335 GLU A C 1
ATOM 2560 O O . GLU A 1 335 ? 11.617 -14.547 -26.453 1 98.19 335 GLU A O 1
ATOM 2565 N N . ALA A 1 336 ? 11.141 -13.211 -24.734 1 97.31 336 ALA A N 1
ATOM 2566 C CA . ALA A 1 336 ? 12.219 -12.273 -25.047 1 97.31 336 ALA A CA 1
ATOM 2567 C C . ALA A 1 336 ? 13.539 -12.734 -24.438 1 97.31 336 ALA A C 1
ATOM 2569 O O . ALA A 1 336 ? 14.57 -12.07 -24.594 1 97.31 336 ALA A O 1
ATOM 2570 N N . ASP A 1 337 ? 13.531 -13.773 -23.672 1 96.75 337 ASP A N 1
ATOM 2571 C CA . ASP A 1 337 ? 14.703 -14.422 -23.109 1 96.75 33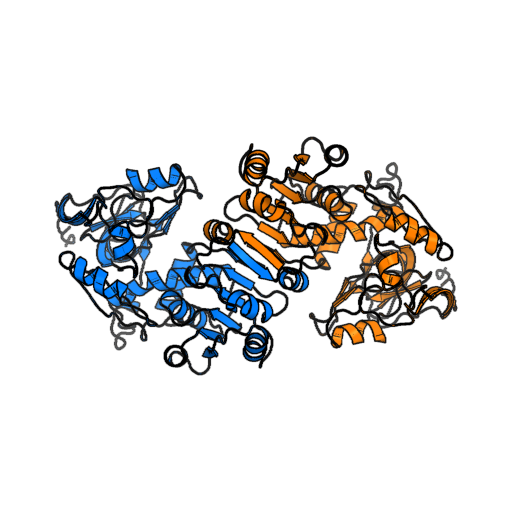7 ASP A CA 1
ATOM 2572 C C . ASP A 1 337 ? 15.266 -13.609 -21.938 1 96.75 337 ASP A C 1
ATOM 2574 O O . ASP A 1 337 ? 16.469 -13.672 -21.656 1 96.75 337 ASP A O 1
ATOM 2578 N N . TYR A 1 338 ? 14.414 -12.789 -21.344 1 96.31 338 TYR A N 1
ATOM 2579 C CA . TYR A 1 338 ? 14.773 -12.102 -20.109 1 96.31 338 TYR A CA 1
ATOM 2580 C C . TYR A 1 338 ? 14.516 -12.992 -18.891 1 96.31 338 TYR A C 1
ATOM 2582 O O . TYR A 1 338 ? 15.219 -12.898 -17.891 1 96.31 338 TYR A O 1
ATOM 2590 N N . LEU A 1 339 ? 13.461 -13.766 -18.984 1 97.69 339 LEU A N 1
ATOM 2591 C CA . LEU A 1 339 ? 13.164 -14.797 -18 1 97.69 339 LEU A CA 1
ATOM 2592 C C . LEU A 1 339 ? 13.711 -16.156 -18.438 1 97.69 339 LEU A C 1
ATOM 2594 O O . LEU A 1 339 ? 13.344 -16.656 -19.516 1 97.69 339 LEU A O 1
ATOM 2598 N N . ASP A 1 340 ? 14.57 -16.719 -17.562 1 95.38 340 ASP A N 1
ATOM 2599 C CA . ASP A 1 340 ? 15.344 -17.906 -17.953 1 95.38 340 ASP A CA 1
ATOM 2600 C C . ASP A 1 340 ? 15.047 -19.078 -17.031 1 95.38 340 ASP A C 1
ATOM 2602 O O . ASP A 1 340 ? 15.289 -19 -15.828 1 95.38 340 ASP A O 1
ATOM 2606 N N . PHE A 1 341 ? 14.602 -20.219 -17.641 1 96.69 341 PHE A N 1
ATOM 2607 C CA . PHE A 1 341 ? 14.227 -21.375 -16.859 1 96.69 341 PHE A CA 1
ATOM 2608 C C . PHE A 1 341 ? 15.367 -22.391 -16.828 1 96.69 341 PHE A C 1
ATOM 2610 O O . PHE A 1 341 ? 15.172 -23.531 -16.406 1 96.69 341 PHE A O 1
ATOM 2617 N N . SER A 1 342 ? 16.547 -22 -17.219 1 94.75 342 SER A N 1
ATOM 2618 C CA . SER A 1 342 ? 17.656 -22.953 -17.344 1 94.75 342 SER A CA 1
ATOM 2619 C C . SER A 1 342 ? 18.031 -23.547 -16 1 94.75 342 SER A C 1
ATOM 2621 O O . SER A 1 342 ? 18.5 -24.688 -15.922 1 94.75 342 SER A O 1
ATOM 2623 N N . ALA A 1 343 ? 17.812 -22.797 -14.945 1 95.31 343 ALA A N 1
ATOM 2624 C CA . ALA A 1 343 ? 18.172 -23.266 -13.609 1 95.31 343 ALA A CA 1
ATOM 2625 C C . ALA A 1 343 ? 17.109 -24.172 -13.031 1 95.31 343 ALA A C 1
ATOM 2627 O O . ALA A 1 343 ? 17.328 -24.844 -12.008 1 95.31 343 ALA A O 1
ATOM 2628 N N . VAL A 1 344 ? 15.914 -24.266 -13.656 1 97.38 344 VAL A N 1
ATOM 2629 C CA . VAL A 1 344 ? 14.781 -25.031 -13.133 1 97.38 344 VAL A CA 1
ATOM 2630 C C . VAL A 1 344 ? 14.977 -26.516 -13.43 1 97.38 344 VAL A C 1
ATOM 2632 O O . VAL A 1 344 ? 15.312 -26.891 -14.562 1 97.38 344 VAL A O 1
ATOM 2635 N N . GLU A 1 345 ? 14.805 -27.281 -12.414 1 97.31 345 GLU A N 1
ATOM 2636 C CA . GLU A 1 345 ? 14.938 -28.719 -12.555 1 97.31 345 GLU A CA 1
ATOM 2637 C C . GLU A 1 345 ? 13.586 -29.422 -12.383 1 97.31 345 GLU A C 1
ATOM 2639 O O . GLU A 1 345 ? 12.898 -29.219 -11.383 1 97.31 345 GLU A O 1
ATOM 2644 N N . THR A 1 346 ? 13.227 -30.188 -13.383 1 98 346 THR A N 1
ATOM 2645 C CA . THR A 1 346 ? 12.102 -31.094 -13.234 1 98 346 THR A CA 1
ATOM 2646 C C . THR A 1 346 ? 12.547 -32.406 -12.578 1 98 346 THR A C 1
ATOM 2648 O O . THR A 1 346 ? 13.211 -33.219 -13.211 1 98 346 THR A O 1
ATOM 2651 N N . VAL A 1 347 ? 12.133 -32.594 -11.367 1 97.44 347 VAL A N 1
ATOM 2652 C CA . VAL A 1 347 ? 12.672 -33.719 -10.594 1 97.44 347 VAL A CA 1
ATOM 2653 C C . VAL A 1 347 ? 11.836 -34.969 -10.844 1 97.44 347 VAL A C 1
ATOM 2655 O O . VAL A 1 347 ? 12.219 -36.062 -10.43 1 97.44 347 VAL A O 1
ATOM 2658 N N . GLY A 1 348 ? 10.742 -34.781 -11.539 1 97.69 348 GLY A N 1
ATOM 2659 C CA . GLY A 1 348 ? 9.914 -35.938 -11.883 1 97.69 348 GLY A CA 1
ATOM 2660 C C . GLY A 1 348 ? 8.789 -35.594 -12.844 1 97.69 348 GLY A C 1
ATOM 2661 O O . GLY A 1 348 ? 8.18 -34.5 -12.734 1 97.69 348 GLY A O 1
ATOM 2662 N N . ALA A 1 349 ? 8.562 -36.469 -13.797 1 98.31 349 ALA A N 1
ATOM 2663 C CA . ALA A 1 349 ? 7.438 -36.438 -14.727 1 98.31 349 ALA A CA 1
ATOM 2664 C C . ALA A 1 349 ? 6.664 -37.781 -14.688 1 98.31 349 ALA A C 1
ATOM 2666 O O . ALA A 1 349 ? 7.25 -38.844 -14.836 1 98.31 349 ALA A O 1
ATOM 2667 N N . PHE A 1 350 ? 5.34 -37.656 -14.438 1 98.69 350 PHE A N 1
ATOM 2668 C CA . PHE A 1 350 ? 4.59 -38.875 -14.117 1 98.69 350 PHE A CA 1
ATOM 2669 C C . PHE A 1 350 ? 3.324 -38.969 -14.969 1 98.69 350 PHE A C 1
ATOM 2671 O O . PHE A 1 350 ? 2.744 -37.938 -15.336 1 98.69 350 PHE A O 1
ATOM 2678 N N . ARG A 1 351 ? 2.885 -40.188 -15.203 1 98.25 351 ARG A N 1
ATOM 2679 C CA . ARG A 1 351 ? 1.581 -40.438 -15.805 1 98.25 351 ARG A CA 1
ATOM 2680 C C . ARG A 1 351 ? 0.466 -40.312 -14.773 1 98.25 351 ARG A C 1
ATOM 2682 O O . ARG A 1 351 ? 0.726 -40.312 -13.57 1 98.25 351 ARG A O 1
ATOM 2689 N N . LEU A 1 352 ? -0.745 -40.156 -15.266 1 98.38 352 LEU A N 1
ATOM 2690 C CA . LEU A 1 352 ? -1.895 -40.031 -14.375 1 98.38 352 LEU A CA 1
ATOM 2691 C C . LEU A 1 352 ? -1.919 -41.188 -13.375 1 98.38 352 LEU A C 1
ATOM 2693 O O . LEU A 1 352 ? -2.197 -40.969 -12.195 1 98.38 352 LEU A O 1
ATOM 2697 N N . GLU A 1 353 ? -1.545 -42.375 -13.82 1 97.44 353 GLU A N 1
ATOM 2698 C CA . GLU A 1 353 ? -1.606 -43.594 -13.008 1 97.44 353 GLU A CA 1
ATOM 2699 C C . GLU A 1 353 ? -0.581 -43.531 -11.875 1 97.44 353 GLU A C 1
ATOM 2701 O O . GLU A 1 353 ? -0.716 -44.25 -10.883 1 97.44 353 GLU A O 1
ATOM 2706 N N . ASP A 1 354 ? 0.394 -42.75 -12.078 1 97.81 354 ASP A N 1
ATOM 2707 C CA . ASP A 1 354 ? 1.488 -42.688 -11.117 1 97.81 354 ASP A CA 1
ATOM 2708 C C . ASP A 1 354 ? 1.325 -41.5 -10.18 1 97.81 354 ASP A C 1
ATOM 2710 O O . ASP A 1 354 ? 2.314 -40.938 -9.703 1 97.81 354 ASP A O 1
ATOM 2714 N N . PHE A 1 355 ? 0.083 -41.062 -9.945 1 96.5 355 PHE A N 1
ATOM 2715 C CA . PHE A 1 355 ? -0.192 -39.844 -9.203 1 96.5 355 PHE A CA 1
ATOM 2716 C C . PHE A 1 355 ? 0.368 -39.938 -7.785 1 96.5 355 PHE A C 1
ATOM 2718 O O . PHE A 1 355 ? 0.833 -38.938 -7.23 1 96.5 355 PHE A O 1
ATOM 2725 N N . LYS A 1 356 ? 0.375 -41.094 -7.156 1 95.44 356 LYS A N 1
ATOM 2726 C CA . LYS A 1 356 ? 0.886 -41.219 -5.797 1 95.44 356 LYS A CA 1
ATOM 2727 C C . LYS A 1 356 ? 2.373 -40.906 -5.73 1 95.44 356 LYS A C 1
ATOM 2729 O O . LYS A 1 356 ? 2.818 -40.188 -4.82 1 95.44 356 LYS A O 1
ATOM 2734 N N . GLU A 1 357 ? 3.055 -41.438 -6.695 1 97.44 357 GLU A N 1
ATOM 2735 C CA . GLU A 1 357 ? 4.48 -41.156 -6.766 1 97.44 357 GLU A CA 1
ATOM 2736 C C . GLU A 1 357 ? 4.723 -39.656 -7.047 1 97.44 357 GLU A C 1
ATOM 2738 O O . GLU A 1 357 ? 5.664 -39.062 -6.512 1 97.44 357 GLU A O 1
ATOM 2743 N N . ALA A 1 358 ? 3.924 -39.094 -7.891 1 97.81 358 ALA A N 1
ATOM 2744 C CA . ALA A 1 358 ? 4.027 -37.688 -8.203 1 97.81 358 ALA A CA 1
ATOM 2745 C C . ALA A 1 358 ? 3.846 -36.812 -6.957 1 97.81 358 ALA A C 1
ATOM 2747 O O . ALA A 1 358 ? 4.637 -35.906 -6.695 1 97.81 358 ALA A O 1
ATOM 2748 N N . PHE A 1 359 ? 2.799 -37.156 -6.188 1 96.25 359 PHE A N 1
ATOM 2749 C CA . PHE A 1 359 ? 2.504 -36.375 -4.973 1 96.25 359 PHE A CA 1
ATOM 2750 C C . PHE A 1 359 ? 3.623 -36.562 -3.951 1 96.25 359 PHE A C 1
ATOM 2752 O O . PHE A 1 359 ? 4.02 -35.562 -3.303 1 96.25 359 PHE A O 1
ATOM 2759 N N . ASP A 1 360 ? 4.145 -37.719 -3.875 1 96.56 360 ASP A N 1
ATOM 2760 C CA . ASP A 1 360 ? 5.238 -38 -2.949 1 96.56 360 ASP A CA 1
ATOM 2761 C C . ASP A 1 360 ? 6.492 -37.219 -3.332 1 96.56 360 ASP A C 1
ATOM 2763 O O . ASP A 1 360 ? 7.121 -36.594 -2.479 1 96.56 360 ASP A O 1
ATOM 2767 N N . MET A 1 361 ? 6.801 -37.281 -4.602 1 97.25 361 MET A N 1
ATOM 2768 C CA . MET A 1 361 ? 7.965 -36.562 -5.09 1 97.25 361 MET A CA 1
ATOM 2769 C C . MET A 1 361 ? 7.82 -35.062 -4.832 1 97.25 361 MET A C 1
ATOM 2771 O O . MET A 1 361 ? 8.742 -34.406 -4.332 1 97.25 361 MET A O 1
ATOM 2775 N N . ALA A 1 362 ? 6.672 -34.531 -5.145 1 96.75 362 ALA A N 1
ATOM 2776 C CA . ALA A 1 362 ? 6.41 -33.125 -4.961 1 96.75 362 ALA A CA 1
ATOM 2777 C C . ALA A 1 362 ? 6.543 -32.719 -3.494 1 96.75 362 ALA A C 1
ATOM 2779 O O . ALA A 1 362 ? 7.105 -31.656 -3.176 1 96.75 362 ALA A O 1
ATOM 2780 N N . SER A 1 363 ? 6.09 -33.531 -2.609 1 95 363 SER A N 1
ATOM 2781 C CA . SER A 1 363 ? 6.086 -33.219 -1.183 1 95 363 SER A CA 1
ATOM 2782 C C . SER A 1 363 ? 7.504 -33.188 -0.622 1 95 363 SER A C 1
ATOM 2784 O O . SER A 1 363 ? 7.75 -32.562 0.422 1 95 363 SER A O 1
ATOM 2786 N N . LYS A 1 364 ? 8.414 -33.812 -1.311 1 94.62 364 LYS A N 1
ATOM 2787 C CA . LYS A 1 364 ? 9.789 -33.906 -0.833 1 94.62 364 LYS A CA 1
ATOM 2788 C C . LYS A 1 364 ? 10.656 -32.781 -1.392 1 94.62 364 LYS A C 1
ATOM 2790 O O . LYS A 1 364 ? 11.805 -32.625 -0.975 1 94.62 364 LYS A O 1
ATOM 2795 N N . MET A 1 365 ? 10.008 -32.062 -2.303 1 91.94 365 MET A N 1
ATOM 2796 C CA . MET A 1 365 ? 10.75 -30.938 -2.852 1 91.94 365 MET A CA 1
ATOM 2797 C C . MET A 1 365 ? 11 -29.875 -1.784 1 91.94 365 MET A C 1
ATOM 2799 O O . MET A 1 365 ? 10.055 -29.406 -1.137 1 91.94 365 MET A O 1
ATOM 2803 N N . SER A 1 366 ? 12.211 -29.438 -1.396 1 83.38 366 SER A N 1
ATOM 2804 C CA . SER A 1 366 ? 12.531 -28.438 -0.377 1 83.38 366 SER A CA 1
ATOM 2805 C C . SER A 1 366 ? 13.547 -27.438 -0.892 1 83.38 366 SER A C 1
ATOM 2807 O O . SER A 1 366 ? 13.789 -26.406 -0.255 1 83.38 366 SER A O 1
ATOM 2809 N N . GLY A 1 367 ? 14.031 -27.594 -2.143 1 89.38 367 GLY A N 1
ATOM 2810 C CA . GLY A 1 367 ? 15.078 -26.719 -2.652 1 89.38 367 GLY A CA 1
ATOM 2811 C C . GLY A 1 367 ? 14.586 -25.781 -3.738 1 89.38 367 GLY A C 1
ATOM 2812 O O . GLY A 1 367 ? 13.398 -25.766 -4.07 1 89.38 367 GLY A O 1
ATOM 2813 N N . PRO A 1 368 ? 15.477 -24.859 -4.105 1 96.06 368 PRO A N 1
ATOM 2814 C CA . PRO A 1 368 ? 15.141 -23.859 -5.117 1 96.06 368 PRO A CA 1
ATOM 2815 C C . PRO A 1 368 ? 15.016 -24.453 -6.52 1 96.06 368 PRO A C 1
ATOM 2817 O O . PRO A 1 368 ? 15.711 -25.422 -6.844 1 96.06 368 PRO A O 1
ATOM 2820 N N . PHE A 1 369 ? 14.133 -23.984 -7.336 1 97.19 369 PHE A N 1
ATOM 2821 C CA . PHE A 1 369 ? 14.07 -24.172 -8.781 1 97.19 369 PHE A CA 1
ATOM 2822 C C . PHE A 1 369 ? 13.68 -25.609 -9.125 1 97.19 369 PHE A C 1
ATOM 2824 O O . PHE A 1 369 ? 14.25 -26.203 -10.031 1 97.19 369 PHE A O 1
ATOM 2831 N N . LEU A 1 370 ? 12.773 -26.125 -8.359 1 97.44 370 LEU A N 1
ATOM 2832 C CA . LEU A 1 370 ? 12.328 -27.484 -8.609 1 97.44 370 LEU A CA 1
ATOM 2833 C C . LEU A 1 370 ? 10.867 -27.516 -9.031 1 97.44 370 LEU A C 1
ATOM 2835 O O . LEU A 1 370 ? 10.078 -26.672 -8.609 1 97.44 370 LEU A O 1
ATOM 2839 N N . GLN A 1 371 ? 10.539 -28.453 -9.852 1 97.81 371 GLN A N 1
ATOM 2840 C CA . GLN A 1 371 ? 9.133 -28.703 -10.148 1 97.81 371 GLN A CA 1
ATOM 2841 C C . GLN A 1 371 ? 8.883 -30.188 -10.422 1 97.81 371 GLN A C 1
ATOM 2843 O O . GLN A 1 371 ? 9.805 -30.922 -10.758 1 97.81 371 GLN A O 1
ATOM 2848 N N . THR A 1 372 ? 7.742 -30.656 -10.164 1 98.38 372 THR A N 1
ATOM 2849 C CA . THR A 1 372 ? 7.188 -31.953 -10.539 1 98.38 372 THR A CA 1
ATOM 2850 C C . THR A 1 372 ? 5.996 -31.781 -11.477 1 98.38 372 THR A C 1
ATOM 2852 O O . THR A 1 372 ? 5.191 -30.859 -11.305 1 98.38 372 THR A O 1
ATOM 2855 N N . VAL A 1 373 ? 5.898 -32.688 -12.516 1 98.56 373 VAL A N 1
ATOM 2856 C CA . VAL A 1 373 ? 4.848 -32.469 -13.5 1 98.56 373 VAL A CA 1
ATOM 2857 C C . VAL A 1 373 ? 4.066 -33.781 -13.719 1 98.56 373 VAL A C 1
ATOM 2859 O O . VAL A 1 373 ? 4.551 -34.844 -13.391 1 98.56 373 VAL A O 1
ATOM 2862 N N . MET A 1 374 ? 2.824 -33.625 -14.086 1 98.5 374 MET A N 1
ATOM 2863 C CA . MET A 1 374 ? 1.933 -34.688 -14.531 1 98.5 374 MET A CA 1
ATOM 2864 C C . MET A 1 374 ? 1.783 -34.656 -16.047 1 98.5 374 MET A C 1
ATOM 2866 O O . MET A 1 374 ? 1.588 -33.625 -16.641 1 98.5 374 MET A O 1
ATOM 2870 N N . LEU A 1 375 ? 1.971 -35.812 -16.672 1 98.5 375 LEU A N 1
ATOM 2871 C CA . LEU A 1 375 ? 1.818 -35.969 -18.109 1 98.5 375 LEU A CA 1
ATOM 2872 C C . LEU A 1 375 ? 0.613 -36.844 -18.438 1 98.5 375 LEU A C 1
ATOM 2874 O O . LEU A 1 375 ? 0.744 -38.062 -18.562 1 98.5 375 LEU A O 1
ATOM 2878 N N . PRO A 1 376 ? -0.445 -36.188 -18.594 1 97.25 376 PRO A N 1
ATOM 2879 C CA . PRO A 1 376 ? -1.662 -36.969 -18.828 1 97.25 376 PRO A CA 1
ATOM 2880 C C . PRO A 1 376 ? -1.629 -37.75 -20.141 1 97.25 376 PRO A C 1
ATOM 2882 O O . PRO A 1 376 ? -1.081 -37.281 -21.125 1 97.25 376 PRO A O 1
ATOM 2885 N N . MET B 1 1 ? 3.191 57.094 -9.5 1 21.39 1 MET B N 1
ATOM 2886 C CA . MET B 1 1 ? 3.561 57.25 -8.094 1 21.39 1 MET B CA 1
ATOM 2887 C C . MET B 1 1 ? 4.133 55.969 -7.512 1 21.39 1 MET B C 1
ATOM 2889 O O . MET B 1 1 ? 3.488 54.938 -7.555 1 21.39 1 MET B O 1
ATOM 2893 N N . ALA B 1 2 ? 5.418 55.812 -7.598 1 35.09 2 ALA B N 1
ATOM 2894 C CA . ALA B 1 2 ? 6.23 54.719 -7.125 1 35.09 2 ALA B CA 1
ATOM 2895 C C . ALA B 1 2 ? 5.742 54.219 -5.766 1 35.09 2 ALA B C 1
ATOM 2897 O O . ALA B 1 2 ? 5.609 55 -4.824 1 35.09 2 ALA B O 1
ATOM 2898 N N . MET B 1 3 ? 4.875 53.188 -5.742 1 33.34 3 MET B N 1
ATOM 2899 C CA . MET B 1 3 ? 4.328 52.625 -4.516 1 33.34 3 MET B CA 1
ATOM 2900 C C . MET B 1 3 ? 5.32 52.75 -3.365 1 33.34 3 MET B C 1
ATOM 2902 O O . MET B 1 3 ? 6.523 52.562 -3.561 1 33.34 3 MET B O 1
ATOM 2906 N N . SER B 1 4 ? 5.082 53.469 -2.32 1 36.84 4 SER B N 1
ATOM 2907 C CA . SER B 1 4 ? 5.875 53.688 -1.115 1 36.84 4 SER B CA 1
ATOM 2908 C C . SER B 1 4 ? 6.465 52.375 -0.597 1 36.84 4 SER B C 1
ATOM 2910 O O . SER B 1 4 ? 5.738 51.406 -0.383 1 36.84 4 SER B O 1
ATOM 2912 N N . THR B 1 5 ? 7.52 51.875 -0.997 1 42.44 5 THR B N 1
ATOM 2913 C CA . THR B 1 5 ? 8.32 50.812 -0.355 1 42.44 5 THR B CA 1
ATOM 2914 C C . THR B 1 5 ? 8.211 50.938 1.164 1 42.44 5 THR B C 1
ATOM 2916 O O . THR B 1 5 ? 8.898 51.75 1.786 1 42.44 5 THR B O 1
ATOM 2919 N N . LYS B 1 6 ? 7.117 51.062 1.773 1 46.72 6 LYS B N 1
ATOM 2920 C CA . LYS B 1 6 ? 7 51.062 3.229 1 46.72 6 LYS B CA 1
ATOM 2921 C C . LYS B 1 6 ? 8.102 50.219 3.865 1 46.72 6 LYS B C 1
ATOM 2923 O O . LYS B 1 6 ? 8.344 49.094 3.449 1 46.72 6 LYS B O 1
ATOM 2928 N N . SER B 1 7 ? 9.07 50.812 4.547 1 58.22 7 SER B N 1
ATOM 2929 C CA . SER B 1 7 ? 10.328 50.375 5.141 1 58.22 7 SER B CA 1
ATOM 2930 C C . SER B 1 7 ? 10.156 49.094 5.953 1 58.22 7 SER B C 1
ATOM 2932 O O . SER B 1 7 ? 9.25 49 6.785 1 58.22 7 SER B O 1
ATOM 2934 N N . PHE B 1 8 ? 10.578 47.969 5.402 1 76.38 8 PHE B N 1
ATOM 2935 C CA . PHE B 1 8 ? 10.766 46.719 6.105 1 76.38 8 PHE B CA 1
ATOM 2936 C C . PHE B 1 8 ? 11.406 46.938 7.473 1 76.38 8 PHE B C 1
ATOM 2938 O O . PHE B 1 8 ? 12.484 47.531 7.566 1 76.38 8 PHE B O 1
ATOM 2945 N N . PRO B 1 9 ? 10.578 46.844 8.602 1 91.75 9 PRO B N 1
ATOM 2946 C CA . PRO B 1 9 ? 11.133 47.156 9.914 1 91.75 9 PRO B CA 1
ATOM 2947 C C . PRO B 1 9 ? 12.477 46.469 10.172 1 91.75 9 PRO B C 1
ATOM 2949 O O . PRO B 1 9 ? 12.695 45.344 9.742 1 91.75 9 PRO B O 1
ATOM 2952 N N . LYS B 1 10 ? 13.336 47.156 10.906 1 94.69 10 LYS B N 1
ATOM 2953 C CA . LYS B 1 10 ? 14.656 46.625 11.219 1 94.69 10 LYS B CA 1
ATOM 2954 C C . LYS B 1 10 ? 14.57 45.5 12.25 1 94.69 10 LYS B C 1
ATOM 2956 O O . LYS B 1 10 ? 15.383 44.562 12.227 1 94.69 10 LYS B O 1
ATOM 2961 N N . THR B 1 11 ? 13.617 45.688 13.195 1 97.56 11 THR B N 1
ATOM 2962 C CA . THR B 1 11 ? 13.43 44.688 14.234 1 97.56 11 THR B CA 1
ATOM 2963 C C . THR B 1 11 ? 11.977 44.219 14.281 1 97.56 11 THR B C 1
ATOM 2965 O O . THR B 1 11 ? 11.102 44.844 13.672 1 97.56 11 THR B O 1
ATOM 2968 N N . HIS B 1 12 ? 11.773 43.062 14.867 1 97.69 12 HIS B N 1
ATOM 2969 C CA . HIS B 1 12 ? 10.438 42.531 15.078 1 97.69 12 HIS B CA 1
ATOM 2970 C C . HIS B 1 12 ? 10.359 41.688 16.344 1 97.69 12 HIS B C 1
ATOM 2972 O O . HIS B 1 12 ? 11.391 41.344 16.922 1 97.69 12 HIS B O 1
ATOM 2978 N N . ARG B 1 13 ? 9.148 41.438 16.797 1 98.19 13 ARG B N 1
ATOM 2979 C CA . ARG B 1 13 ? 8.914 40.594 17.984 1 98.19 13 ARG B CA 1
ATOM 2980 C C . ARG B 1 13 ? 8.766 39.125 17.609 1 98.19 13 ARG B C 1
ATOM 2982 O O . ARG B 1 13 ? 8.148 38.812 16.594 1 98.19 13 ARG B O 1
ATOM 2989 N N . ALA B 1 14 ? 9.344 38.281 18.422 1 98.38 14 ALA B N 1
ATOM 2990 C CA . ALA B 1 14 ? 9.25 36.844 18.234 1 98.38 14 ALA B CA 1
ATOM 2991 C C . ALA B 1 14 ? 9.195 36.125 19.578 1 98.38 14 ALA B C 1
ATOM 2993 O O . ALA B 1 14 ? 9.672 36.625 20.594 1 98.38 14 ALA B O 1
ATOM 2994 N N . LEU B 1 15 ? 8.516 35.031 19.625 1 97.81 15 LEU B N 1
ATOM 2995 C CA . LEU B 1 15 ? 8.484 34.156 20.812 1 97.81 15 LEU B CA 1
ATOM 2996 C C . LEU B 1 15 ? 9.625 33.156 20.781 1 97.81 15 LEU B C 1
ATOM 2998 O O . LEU B 1 15 ? 9.609 32.219 19.969 1 97.81 15 LEU B O 1
ATOM 3002 N N . VAL B 1 16 ? 10.555 33.25 21.672 1 97.06 16 VAL B N 1
ATOM 3003 C CA . VAL B 1 16 ? 11.773 32.469 21.656 1 97.06 16 VAL B CA 1
ATOM 3004 C C . VAL B 1 16 ? 11.742 31.438 22.797 1 97.06 16 VAL B C 1
ATOM 3006 O O . VAL B 1 16 ? 11.469 31.781 23.938 1 97.06 16 VAL B O 1
ATOM 3009 N N . LEU B 1 17 ? 11.898 30.219 22.422 1 95.19 17 LEU B N 1
ATOM 3010 C CA . LEU B 1 17 ? 12.227 29.188 23.406 1 95.19 17 LEU B CA 1
ATOM 3011 C C . LEU B 1 17 ? 13.719 29.172 23.703 1 95.19 17 LEU B C 1
ATOM 3013 O O . LEU B 1 17 ? 14.523 28.75 22.859 1 95.19 17 LEU B O 1
ATOM 3017 N N . HIS B 1 18 ? 14.062 29.562 24.844 1 93.5 18 HIS B N 1
ATOM 3018 C CA . HIS B 1 18 ? 15.469 29.641 25.219 1 93.5 18 HIS B CA 1
ATOM 3019 C C . HIS B 1 18 ? 16.016 28.281 25.641 1 93.5 18 HIS B C 1
ATOM 3021 O O . HIS B 1 18 ? 17.125 27.906 25.281 1 93.5 18 HIS B O 1
ATOM 3027 N N . SER B 1 19 ? 15.273 27.594 26.406 1 86.44 19 SER B N 1
ATOM 3028 C CA . SER B 1 19 ? 15.633 26.25 26.875 1 86.44 19 SER B CA 1
ATOM 3029 C C . SER B 1 19 ? 14.391 25.469 27.312 1 86.44 19 SER B C 1
ATOM 3031 O O . SER B 1 19 ? 13.414 26.062 27.781 1 86.44 19 SER B O 1
ATOM 3033 N N . THR B 1 20 ? 14.469 24.141 26.953 1 72 20 THR B N 1
ATOM 3034 C CA . THR B 1 20 ? 13.367 23.266 27.328 1 72 20 THR B CA 1
ATOM 3035 C C . THR B 1 20 ? 13.484 22.875 28.797 1 72 20 THR B C 1
ATOM 3037 O O . THR B 1 20 ? 12.656 22.125 29.312 1 72 20 THR B O 1
ATOM 3040 N N . ARG B 1 21 ? 14.422 23.312 29.547 1 65 21 ARG B N 1
ATOM 3041 C CA . ARG B 1 21 ? 14.547 22.922 30.953 1 65 21 ARG B CA 1
ATOM 3042 C C . ARG B 1 21 ? 13.312 23.328 31.75 1 65 21 ARG B C 1
ATOM 3044 O O . ARG B 1 21 ? 12.758 24.406 31.516 1 65 21 ARG B O 1
ATOM 3051 N N . ASP B 1 22 ? 12.617 22.312 32.156 1 62.47 22 ASP B N 1
ATOM 3052 C CA . ASP B 1 22 ? 11.414 22.5 32.969 1 62.47 22 ASP B CA 1
ATOM 3053 C C . ASP B 1 22 ? 11.695 23.438 34.156 1 62.47 22 ASP B C 1
ATOM 3055 O O . ASP B 1 22 ? 12.578 23.156 34.969 1 62.47 22 ASP B O 1
ATOM 3059 N N . PRO B 1 23 ? 10.891 24.547 34.406 1 67.12 23 PRO B N 1
ATOM 3060 C CA . PRO B 1 23 ? 9.898 25.031 33.438 1 67.12 23 PRO B CA 1
ATOM 3061 C C . PRO B 1 23 ? 10.523 25.594 32.156 1 67.12 23 PRO B C 1
ATOM 3063 O O . PRO B 1 23 ? 11.68 26.031 32.188 1 67.12 23 PRO B O 1
ATOM 3066 N N . TYR B 1 24 ? 9.711 25.5 31 1 74.56 24 TYR B N 1
ATOM 3067 C CA . TYR B 1 24 ? 10.258 26.031 29.766 1 74.56 24 TYR B CA 1
ATOM 3068 C C . TYR B 1 24 ? 10.516 27.531 29.891 1 74.56 24 TYR B C 1
ATOM 3070 O O . TYR B 1 24 ? 9.789 28.234 30.609 1 74.56 24 TYR B O 1
ATOM 3078 N N . ASP B 1 25 ? 11.672 27.906 29.438 1 89.19 25 ASP B N 1
ATOM 3079 C CA . ASP B 1 25 ? 12.07 29.312 29.375 1 89.19 25 ASP B CA 1
ATOM 3080 C C . ASP B 1 25 ? 11.734 29.922 28.016 1 89.19 25 ASP B C 1
ATOM 3082 O O . ASP B 1 25 ? 12.469 29.734 27.047 1 89.19 25 ASP B O 1
ATOM 3086 N N . ILE B 1 26 ? 10.539 30.547 27.969 1 94.19 26 ILE B N 1
ATOM 3087 C CA . ILE B 1 26 ? 10.023 31.156 26.75 1 94.19 26 ILE B CA 1
ATOM 3088 C C . ILE B 1 26 ? 9.742 32.625 27.016 1 94.19 26 ILE B C 1
ATOM 3090 O O . ILE B 1 26 ? 9.211 33 28.062 1 94.19 26 ILE B O 1
ATOM 3094 N N . SER B 1 27 ? 10.18 33.469 26.141 1 95.06 27 SER B N 1
ATOM 3095 C CA . SER B 1 27 ? 9.859 34.875 26.281 1 95.06 27 SER B CA 1
ATOM 3096 C C . SER B 1 27 ? 9.734 35.531 24.906 1 95.06 27 SER B C 1
ATOM 3098 O O . SER B 1 27 ? 10.266 35.031 23.922 1 95.06 27 SER B O 1
ATOM 3100 N N . VAL B 1 28 ? 9 36.625 24.906 1 97.81 28 VAL B N 1
ATOM 3101 C CA . VAL B 1 28 ? 8.945 37.469 23.719 1 97.81 28 VAL B CA 1
ATOM 3102 C C . VAL B 1 28 ? 10.211 38.312 23.641 1 97.81 28 VAL B C 1
ATOM 3104 O O . VAL B 1 28 ? 10.594 38.969 24.609 1 97.81 28 VAL B O 1
ATOM 3107 N N . VAL B 1 29 ? 10.836 38.281 22.5 1 97.56 29 VAL B N 1
ATOM 3108 C CA . VAL B 1 29 ? 12.086 39 22.281 1 97.56 29 VAL B CA 1
ATOM 3109 C C . VAL B 1 29 ? 11.961 39.938 21.062 1 97.56 29 VAL B C 1
ATOM 3111 O O . VAL B 1 29 ? 11.242 39.594 20.109 1 97.56 29 VAL B O 1
ATOM 3114 N N . VAL B 1 30 ? 12.594 41.094 21.141 1 98 30 VAL B N 1
ATOM 3115 C CA . VAL B 1 30 ? 12.773 41.938 19.969 1 98 30 VAL B CA 1
ATOM 3116 C C . VAL B 1 30 ? 14.094 41.594 19.297 1 98 30 VAL B C 1
ATOM 3118 O O . VAL B 1 30 ? 15.156 41.625 19.922 1 98 30 VAL B O 1
ATOM 3121 N N . GLN B 1 31 ? 14.031 41.25 18.062 1 97.38 31 GLN B N 1
ATOM 3122 C CA . GLN B 1 31 ? 15.234 40.844 17.344 1 97.38 31 GLN B CA 1
ATOM 3123 C C . GLN B 1 31 ? 15.234 41.406 15.922 1 97.38 31 GLN B C 1
ATOM 3125 O O . GLN B 1 31 ? 14.25 42.031 15.492 1 97.38 31 GLN B O 1
ATOM 3130 N N . GLU B 1 32 ? 16.391 41.281 15.25 1 96.88 32 GLU B N 1
ATOM 3131 C CA . GLU B 1 32 ? 16.5 41.781 13.883 1 96.88 32 GLU B CA 1
ATOM 3132 C C . GLU B 1 32 ? 15.492 41.062 12.961 1 96.88 32 GLU B C 1
ATOM 3134 O O . GLU B 1 32 ? 15.281 39.844 13.078 1 96.88 32 GLU B O 1
ATOM 3139 N N . THR B 1 33 ? 14.883 41.812 12.125 1 97.19 33 THR B N 1
ATOM 3140 C CA . THR B 1 33 ? 13.977 41.219 11.141 1 97.19 33 THR B CA 1
ATOM 3141 C C . THR B 1 33 ? 14.75 40.438 10.102 1 97.19 33 THR B C 1
ATOM 3143 O O . THR B 1 33 ? 15.781 40.875 9.602 1 97.19 33 THR B O 1
ATOM 3146 N N . PRO B 1 34 ? 14.297 39.25 9.82 1 96.19 34 PRO B N 1
ATOM 3147 C CA . PRO B 1 34 ? 15 38.469 8.797 1 96.19 34 PRO B CA 1
ATOM 3148 C C . PRO B 1 34 ? 14.969 39.125 7.422 1 96.19 34 PRO B C 1
ATOM 3150 O O . PRO B 1 34 ? 14.078 39.938 7.137 1 96.19 34 PRO B O 1
ATOM 3153 N N . ARG B 1 35 ? 15.922 38.781 6.656 1 94.25 35 ARG B N 1
ATOM 3154 C CA . ARG B 1 35 ? 16.031 39.312 5.297 1 94.25 35 ARG B CA 1
ATOM 3155 C C . ARG B 1 35 ? 15.828 38.219 4.266 1 94.25 35 ARG B C 1
ATOM 3157 O O . ARG B 1 35 ? 16.219 37.062 4.496 1 94.25 35 ARG B O 1
ATOM 3164 N N . ALA B 1 36 ? 15.242 38.594 3.164 1 94.5 36 ALA B N 1
ATOM 3165 C CA . ALA B 1 36 ? 14.992 37.625 2.102 1 94.5 36 ALA B CA 1
ATOM 3166 C C . ALA B 1 36 ? 16.25 37.375 1.271 1 94.5 36 ALA B C 1
ATOM 3168 O O . ALA B 1 36 ? 17.031 38.312 1.03 1 94.5 36 ALA B O 1
ATOM 3169 N N . GLY B 1 37 ? 16.484 36.188 0.862 1 93.31 37 GLY B N 1
ATOM 3170 C CA . GLY B 1 37 ? 17.516 35.781 -0.084 1 93.31 37 GLY B CA 1
ATOM 3171 C C . GLY B 1 37 ? 17 34.719 -1.065 1 93.31 37 GLY B C 1
ATOM 3172 O O . GLY B 1 37 ? 15.805 34.469 -1.134 1 93.31 37 GLY B O 1
ATOM 3173 N N . SER B 1 38 ? 17.969 34.219 -1.873 1 93.81 38 SER B N 1
ATOM 3174 C CA . SER B 1 38 ? 17.562 33.188 -2.85 1 93.81 38 SER B CA 1
ATOM 3175 C C . SER B 1 38 ? 16.891 32.031 -2.172 1 93.81 38 SER B C 1
ATOM 3177 O O . SER B 1 38 ? 17.375 31.516 -1.157 1 93.81 38 SER B O 1
ATOM 3179 N N . GLY B 1 39 ? 15.703 31.688 -2.732 1 94.31 39 GLY B N 1
ATOM 3180 C CA . GLY B 1 39 ? 15.016 30.484 -2.291 1 94.31 39 GLY B CA 1
ATOM 3181 C C . GLY B 1 39 ? 14.086 30.719 -1.116 1 94.31 39 GLY B C 1
ATOM 3182 O O . GLY B 1 39 ? 13.477 29.781 -0.598 1 94.31 39 GLY B O 1
ATOM 3183 N N . ASN B 1 40 ? 14.016 31.938 -0.661 1 96 40 ASN B N 1
ATOM 3184 C CA . ASN B 1 40 ? 13.188 32.125 0.525 1 96 40 ASN B CA 1
ATOM 3185 C C . ASN B 1 40 ? 12.344 33.375 0.427 1 96 40 ASN B C 1
ATOM 3187 O O . ASN B 1 40 ? 12.508 34.188 -0.503 1 96 40 ASN B O 1
ATOM 3191 N N . ALA B 1 41 ? 11.398 33.531 1.243 1 96.94 41 ALA B N 1
ATOM 3192 C CA . ALA B 1 41 ? 10.523 34.688 1.431 1 96.94 41 ALA B CA 1
ATOM 3193 C C . ALA B 1 41 ? 10.406 35.062 2.908 1 96.94 41 ALA B C 1
ATOM 3195 O O . ALA B 1 41 ? 10.703 34.219 3.781 1 96.94 41 ALA B O 1
ATOM 3196 N N . ILE B 1 42 ? 10.133 36.281 3.117 1 98.06 42 ILE B N 1
ATOM 3197 C CA . ILE B 1 42 ? 9.719 36.75 4.438 1 98.06 42 ILE B CA 1
ATOM 3198 C C . ILE B 1 42 ? 8.211 36.969 4.449 1 98.06 42 ILE B C 1
ATOM 3200 O O . ILE B 1 42 ? 7.672 37.656 3.572 1 98.06 42 ILE B O 1
ATOM 3204 N N . ILE B 1 43 ? 7.602 36.375 5.383 1 98.25 43 ILE B N 1
ATOM 3205 C CA . ILE B 1 43 ? 6.168 36.594 5.492 1 98.25 43 ILE B CA 1
ATOM 3206 C C . ILE B 1 43 ? 5.871 37.375 6.777 1 98.25 43 ILE B C 1
ATOM 3208 O O . ILE B 1 43 ? 6.523 37.156 7.805 1 98.25 43 ILE B O 1
ATOM 3212 N N . ARG B 1 44 ? 4.988 38.344 6.668 1 98.5 44 ARG B N 1
ATOM 3213 C CA . ARG B 1 44 ? 4.34 38.906 7.852 1 98.5 44 ARG B CA 1
ATOM 3214 C C . ARG B 1 44 ? 3.227 37.969 8.344 1 98.5 44 ARG B C 1
ATOM 3216 O O . ARG B 1 44 ? 2.213 37.812 7.668 1 98.5 44 ARG B O 1
ATOM 3223 N N . VAL B 1 45 ? 3.408 37.469 9.531 1 98.75 45 VAL B N 1
ATOM 3224 C CA . VAL B 1 45 ? 2.479 36.438 10.031 1 98.75 45 VAL B CA 1
ATOM 3225 C C . VAL B 1 45 ? 1.197 37.125 10.516 1 98.75 45 VAL B C 1
ATOM 3227 O O . VAL B 1 45 ? 1.243 38.031 11.336 1 98.75 45 VAL B O 1
ATOM 3230 N N . LEU B 1 46 ? 0.099 36.75 9.945 1 98.69 46 LEU B N 1
ATOM 3231 C CA . LEU B 1 46 ? -1.198 37.25 10.391 1 98.69 46 LEU B CA 1
ATOM 3232 C C . LEU B 1 46 ? -1.782 36.344 11.477 1 98.69 46 LEU B C 1
ATOM 3234 O O . LEU B 1 46 ? -2.367 36.844 12.445 1 98.69 46 LEU B O 1
ATOM 3238 N N . SER B 1 47 ? -1.688 35.125 11.312 1 98.62 47 SER B N 1
ATOM 3239 C CA . SER B 1 47 ? -2.18 34.094 12.25 1 98.62 47 SER B CA 1
ATOM 3240 C C . SER B 1 47 ? -1.398 32.812 12.117 1 98.62 47 SER B C 1
ATOM 3242 O O . SER B 1 47 ? -1.065 32.375 11.008 1 98.62 47 SER B O 1
ATOM 3244 N N . ALA B 1 48 ? -1.021 32.219 13.242 1 98.56 48 ALA B N 1
ATOM 3245 C CA . ALA B 1 48 ? -0.307 30.938 13.289 1 98.56 48 ALA B CA 1
ATOM 3246 C C . ALA B 1 48 ? -1.052 29.922 14.156 1 98.56 48 ALA B C 1
ATOM 3248 O O . ALA B 1 48 ? -1.775 30.297 15.078 1 98.56 48 ALA B O 1
ATOM 3249 N N . GLY B 1 49 ? -0.909 28.688 13.812 1 97.44 49 GLY B N 1
ATOM 3250 C CA . GLY B 1 49 ? -1.598 27.641 14.562 1 97.44 49 GLY B CA 1
ATOM 3251 C C . GLY B 1 49 ? -0.905 27.297 15.867 1 97.44 49 GLY B C 1
ATOM 3252 O O . GLY B 1 49 ? 0.312 27.438 15.984 1 97.44 49 GLY B O 1
ATOM 3253 N N . VAL B 1 50 ? -1.709 26.875 16.828 1 97.44 50 VAL B N 1
ATOM 3254 C CA . VAL B 1 50 ? -1.192 26.328 18.078 1 97.44 50 VAL B CA 1
ATOM 3255 C C . VAL B 1 50 ? -1.545 24.844 18.188 1 97.44 50 VAL B C 1
ATOM 3257 O O . VAL B 1 50 ? -2.723 24.484 18.203 1 97.44 50 VAL B O 1
ATOM 3260 N N . LEU B 1 51 ? -0.56 24.031 18.281 1 93.5 51 LEU B N 1
ATOM 3261 C CA . LEU B 1 51 ? -0.784 22.594 18.375 1 93.5 51 LEU B CA 1
ATOM 3262 C C . LEU B 1 51 ? -1.388 22.234 19.719 1 93.5 51 LEU B C 1
ATOM 3264 O O . LEU B 1 51 ? -1.058 22.828 20.734 1 93.5 51 LEU B O 1
ATOM 3268 N N . THR B 1 52 ? -2.186 21.156 19.688 1 91.62 52 THR B N 1
ATOM 3269 C CA . THR B 1 52 ? -2.857 20.719 20.906 1 91.62 52 THR B CA 1
ATOM 3270 C C . THR B 1 52 ? -1.845 20.219 21.938 1 91.62 52 THR B C 1
ATOM 3272 O O . THR B 1 52 ? -2.148 20.156 23.125 1 91.62 52 THR B O 1
ATOM 3275 N N . TYR B 1 53 ? -0.67 19.859 21.5 1 90.81 53 TYR B N 1
ATOM 3276 C CA . TYR B 1 53 ? 0.317 19.312 22.422 1 90.81 53 TYR B CA 1
ATOM 3277 C C . TYR B 1 53 ? 1.527 20.219 22.531 1 90.81 53 TYR B C 1
ATOM 3279 O O . TYR B 1 53 ? 2.617 19.781 22.906 1 90.81 53 TYR B O 1
ATOM 3287 N N . ALA B 1 54 ? 1.4 21.484 22.188 1 91.25 54 ALA B N 1
ATOM 3288 C CA . ALA B 1 54 ? 2.486 22.453 22.203 1 91.25 54 ALA B CA 1
ATOM 3289 C C . ALA B 1 54 ? 3.098 22.578 23.594 1 91.25 54 ALA B C 1
ATOM 3291 O O . ALA B 1 54 ? 4.32 22.656 23.734 1 91.25 54 ALA B O 1
ATOM 3292 N N . ASP B 1 55 ? 2.248 22.547 24.547 1 89.88 55 ASP B N 1
ATOM 3293 C CA . ASP B 1 55 ? 2.736 22.688 25.906 1 89.88 55 ASP B CA 1
ATOM 3294 C C . ASP B 1 55 ? 3.689 21.562 26.266 1 89.88 55 ASP B C 1
ATOM 3296 O O . ASP B 1 55 ? 4.734 21.781 26.891 1 89.88 55 ASP B O 1
ATOM 3300 N N . ARG B 1 56 ? 3.363 20.391 25.828 1 90.12 56 ARG B N 1
ATOM 3301 C CA . ARG B 1 56 ? 4.176 19.219 26.156 1 90.12 56 ARG B CA 1
ATOM 3302 C C . ARG B 1 56 ? 5.461 19.203 25.328 1 90.12 56 ARG B C 1
ATOM 3304 O O . ARG B 1 56 ? 6.5 18.734 25.812 1 90.12 56 ARG B O 1
ATOM 3311 N N . VAL B 1 57 ? 5.387 19.688 24.203 1 89.75 57 VAL B N 1
ATOM 3312 C CA . VAL B 1 57 ? 6.551 19.703 23.312 1 89.75 57 VAL B CA 1
ATOM 3313 C C . VAL B 1 57 ? 7.574 20.719 23.828 1 89.75 57 VAL B C 1
ATOM 3315 O O . VAL B 1 57 ? 8.742 20.375 24.016 1 89.75 57 VAL B O 1
ATOM 3318 N N . TYR B 1 58 ? 7.121 21.891 24.172 1 88.81 58 TYR B N 1
ATOM 3319 C CA . TYR B 1 58 ? 8.039 22.984 24.469 1 88.81 58 TYR B CA 1
ATOM 3320 C C . TYR B 1 58 ? 8.453 22.969 25.938 1 88.81 58 TYR B C 1
ATOM 3322 O O . TYR B 1 58 ? 9.398 23.641 26.328 1 88.81 58 TYR B O 1
ATOM 3330 N N . SER B 1 59 ? 7.762 22.109 26.719 1 85.75 59 SER B N 1
ATOM 3331 C CA . SER B 1 59 ? 8.203 21.906 28.094 1 85.75 59 SER B CA 1
ATOM 3332 C C . SER B 1 59 ? 9.164 20.719 28.172 1 85.75 59 SER B C 1
ATOM 3334 O O . SER B 1 59 ? 9.742 20.469 29.234 1 85.75 59 SER B O 1
ATOM 3336 N N . GLY B 1 60 ? 9.219 19.938 27.078 1 84.88 60 GLY B N 1
ATOM 3337 C CA . GLY B 1 60 ? 10.086 18.766 27.062 1 84.88 60 GLY B CA 1
ATOM 3338 C C . GLY B 1 60 ? 9.391 17.5 27.531 1 84.88 60 GLY B C 1
ATOM 3339 O O . GLY B 1 60 ? 9.969 16.406 27.5 1 84.88 60 GLY B O 1
ATOM 3340 N N . ARG B 1 61 ? 8.188 17.578 27.953 1 86 61 ARG B N 1
ATOM 3341 C CA . ARG B 1 61 ? 7.445 16.406 28.422 1 86 61 ARG B CA 1
ATOM 3342 C C . ARG B 1 61 ? 7.172 15.438 27.266 1 86 61 ARG B C 1
ATOM 3344 O O . ARG B 1 61 ? 7 14.242 27.469 1 86 61 ARG B O 1
ATOM 3351 N N . LYS B 1 62 ? 7.031 15.969 26.078 1 86.62 62 LYS B N 1
ATOM 3352 C CA . LYS B 1 62 ? 7.012 15.219 24.812 1 86.62 62 LYS B CA 1
ATOM 3353 C C . LYS B 1 62 ? 8.203 15.586 23.938 1 86.62 62 LYS B C 1
ATOM 3355 O O . LYS B 1 62 ? 8.125 16.516 23.141 1 86.62 62 LYS B O 1
ATOM 3360 N N . PRO B 1 63 ? 9.141 14.828 24.094 1 84.31 63 PRO B N 1
ATOM 3361 C CA . PRO B 1 63 ? 10.406 15.234 23.453 1 84.31 63 PRO B CA 1
ATOM 3362 C C . PRO B 1 63 ? 10.328 15.219 21.938 1 84.31 63 PRO B C 1
ATOM 3364 O O . PRO B 1 63 ? 9.805 14.266 21.344 1 84.31 63 PRO B O 1
ATOM 3367 N N . TYR B 1 64 ? 10.75 16.281 21.359 1 87.25 64 TYR B N 1
ATOM 3368 C CA . TYR B 1 64 ? 11.016 16.453 19.938 1 87.25 64 TYR B CA 1
ATOM 3369 C C . TYR B 1 64 ? 12.43 16.969 19.703 1 87.25 64 TYR B C 1
ATOM 3371 O O . TYR B 1 64 ? 12.969 17.719 20.516 1 87.25 64 TYR B O 1
ATOM 3379 N N . PRO B 1 65 ? 12.992 16.5 18.641 1 88.38 65 PRO B N 1
ATOM 3380 C CA . PRO B 1 65 ? 14.297 17.078 18.344 1 88.38 65 PRO B CA 1
ATOM 3381 C C . PRO B 1 65 ? 14.195 18.469 17.688 1 88.38 65 PRO B C 1
ATOM 3383 O O . PRO B 1 65 ? 13.477 18.641 16.703 1 88.38 65 PRO B O 1
ATOM 3386 N N . TYR B 1 66 ? 14.727 19.5 18.266 1 90 66 TYR B N 1
ATOM 3387 C CA . TYR B 1 66 ? 14.844 20.844 17.719 1 90 66 TYR B CA 1
ATOM 3388 C C . TYR B 1 66 ? 16.016 21.594 18.344 1 90 66 TYR B C 1
ATOM 3390 O O . TYR B 1 66 ? 16.484 21.234 19.422 1 90 66 TYR B O 1
ATOM 3398 N N . PRO B 1 67 ? 16.484 22.547 17.625 1 89.44 67 PRO B N 1
ATOM 3399 C CA . PRO B 1 67 ? 17.578 23.344 18.203 1 89.44 67 PRO B CA 1
ATOM 3400 C C . PRO B 1 67 ? 17.094 24.328 19.266 1 89.44 67 PRO B C 1
ATOM 3402 O O . PRO B 1 67 ? 15.914 24.688 19.281 1 89.44 67 PRO B O 1
ATOM 3405 N N . GLU B 1 68 ? 17.984 24.656 20.172 1 88.5 68 GLU B N 1
ATOM 3406 C CA . GLU B 1 68 ? 17.734 25.719 21.141 1 88.5 68 GLU B CA 1
ATOM 3407 C C . GLU B 1 68 ? 18.906 26.703 21.188 1 88.5 68 GLU B C 1
ATOM 3409 O O . GLU B 1 68 ? 20.062 26.297 21.031 1 88.5 68 GLU B O 1
ATOM 3414 N N . PRO B 1 69 ? 18.594 27.969 21.391 1 93.12 69 PRO B N 1
ATOM 3415 C CA . PRO B 1 69 ? 17.281 28.625 21.359 1 93.12 69 PRO B CA 1
ATOM 3416 C C . PRO B 1 69 ? 16.75 28.797 19.938 1 93.12 69 PRO B C 1
ATOM 3418 O O . PRO B 1 69 ? 17.516 28.75 18.969 1 93.12 69 PRO B O 1
ATOM 3421 N N . PHE B 1 70 ? 15.508 28.922 19.797 1 93.75 70 PHE B N 1
ATOM 3422 C CA . PHE B 1 70 ? 14.914 29.203 18.484 1 93.75 70 PHE B CA 1
ATOM 3423 C C . PHE B 1 70 ? 13.523 29.797 18.641 1 93.75 70 PHE B C 1
ATOM 3425 O O . PHE B 1 70 ? 12.953 29.781 19.734 1 93.75 70 PHE B O 1
ATOM 3432 N N . VAL B 1 71 ? 13.055 30.469 17.625 1 96.62 71 VAL B N 1
ATOM 3433 C CA . VAL B 1 71 ? 11.672 30.953 17.578 1 96.62 71 VAL B CA 1
ATOM 3434 C C . VAL B 1 71 ? 10.727 29.781 17.328 1 96.62 71 VAL B C 1
ATOM 3436 O O . VAL B 1 71 ? 10.867 29.062 16.344 1 96.62 71 VAL B O 1
ATOM 3439 N N . ILE B 1 72 ? 9.719 29.594 18.25 1 95.94 72 ILE B N 1
ATOM 3440 C CA . ILE B 1 72 ? 8.805 28.453 18.125 1 95.94 72 ILE B CA 1
ATOM 3441 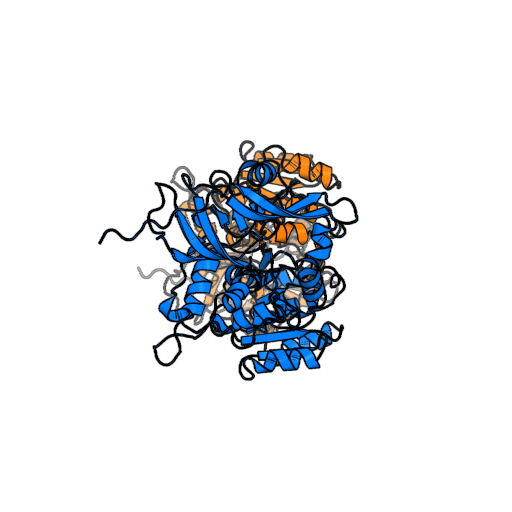C C . ILE B 1 72 ? 7.629 28.844 17.219 1 95.94 72 ILE B C 1
ATOM 3443 O O . ILE B 1 72 ? 7.516 29.984 16.781 1 95.94 72 ILE B O 1
ATOM 3447 N N . GLY B 1 73 ? 6.809 27.859 16.953 1 96.19 73 GLY B N 1
ATOM 3448 C CA . GLY B 1 73 ? 5.695 28.016 16.016 1 96.19 73 GLY B CA 1
ATOM 3449 C C . GLY B 1 73 ? 5.934 27.312 14.695 1 96.19 73 GLY B C 1
ATOM 3450 O O . GLY B 1 73 ? 7.07 27.219 14.227 1 96.19 73 GLY B O 1
ATOM 3451 N N . SER B 1 74 ? 4.914 26.906 14.07 1 94.06 74 SER B N 1
ATOM 3452 C CA . SER B 1 74 ? 5.031 26.078 12.867 1 94.06 74 SER B CA 1
ATOM 3453 C C . SER B 1 74 ? 4.301 26.719 11.688 1 94.06 74 SER B C 1
ATOM 3455 O O . SER B 1 74 ? 4.668 27.812 11.242 1 94.06 74 SER B O 1
ATOM 3457 N N . GLY B 1 75 ? 3.15 26.281 11.211 1 96.44 75 GLY B N 1
ATOM 3458 C CA . GLY B 1 75 ? 2.404 26.781 10.062 1 96.44 75 GLY B CA 1
ATOM 3459 C C . GLY B 1 75 ? 1.659 28.062 10.344 1 96.44 75 GLY B C 1
ATOM 3460 O O . GLY B 1 75 ? 1.313 28.344 11.492 1 96.44 75 GLY B O 1
ATOM 3461 N N . ALA B 1 76 ? 1.401 28.844 9.219 1 98.56 76 ALA B N 1
ATOM 3462 C CA . ALA B 1 76 ? 0.785 30.156 9.414 1 98.56 76 ALA B CA 1
ATOM 3463 C C . ALA B 1 76 ? 0.115 30.641 8.133 1 98.56 76 ALA B C 1
ATOM 3465 O O . ALA B 1 76 ? 0.364 30.109 7.055 1 98.56 76 ALA B O 1
ATOM 3466 N N . VAL B 1 77 ? -0.792 31.547 8.336 1 98.81 77 VAL B N 1
ATOM 3467 C CA . VAL B 1 77 ? -1.291 32.406 7.27 1 98.81 77 VAL B CA 1
ATOM 3468 C C . VAL B 1 77 ? -0.667 33.812 7.395 1 98.81 77 VAL B C 1
ATOM 3470 O O . VAL B 1 77 ? -0.574 34.344 8.492 1 98.81 77 VAL B O 1
ATOM 3473 N N . GLY B 1 78 ? -0.183 34.281 6.301 1 98.5 78 GLY B N 1
ATOM 3474 C CA . GLY B 1 78 ? 0.489 35.594 6.332 1 98.5 78 GLY B CA 1
ATOM 3475 C C . GLY B 1 78 ? 0.499 36.281 4.988 1 98.5 78 GLY B C 1
ATOM 3476 O O . GLY B 1 78 ? -0.175 35.844 4.051 1 98.5 78 GLY B O 1
ATOM 3477 N N . ARG B 1 79 ? 1.188 37.406 4.961 1 98.31 79 ARG B N 1
ATOM 3478 C CA . ARG B 1 79 ? 1.404 38.156 3.73 1 98.31 79 ARG B CA 1
ATOM 3479 C C . ARG B 1 79 ? 2.887 38.219 3.379 1 98.31 79 ARG B C 1
ATOM 3481 O O . ARG B 1 79 ? 3.734 38.375 4.262 1 98.31 79 ARG B O 1
ATOM 3488 N N . VAL B 1 80 ? 3.131 38.125 2.094 1 98 80 VAL B N 1
ATOM 3489 C CA . VAL B 1 80 ? 4.512 38.219 1.636 1 98 80 VAL B CA 1
ATOM 3490 C C . VAL B 1 80 ? 5.059 39.625 1.912 1 98 80 VAL B C 1
ATOM 3492 O O . VAL B 1 80 ? 4.504 40.594 1.443 1 98 80 VAL B O 1
ATOM 3495 N N . ALA B 1 81 ? 6.145 39.656 2.678 1 98 81 ALA B N 1
ATOM 3496 C CA . ALA B 1 81 ? 6.762 40.906 3.031 1 98 81 ALA B CA 1
ATOM 3497 C C . ALA B 1 81 ? 7.98 41.188 2.158 1 98 81 ALA B C 1
ATOM 3499 O O . ALA B 1 81 ? 8.281 42.344 1.854 1 98 81 ALA B O 1
ATOM 3500 N N . ALA B 1 82 ? 8.688 40.188 1.837 1 96.94 82 ALA B N 1
ATOM 3501 C CA . ALA B 1 82 ? 9.867 40.281 0.973 1 96.94 82 ALA B CA 1
ATOM 3502 C C . ALA B 1 82 ? 10.125 38.938 0.273 1 96.94 82 ALA B C 1
ATOM 3504 O O . ALA B 1 82 ? 9.711 37.875 0.762 1 96.94 82 ALA B O 1
ATOM 3505 N N . VAL B 1 83 ? 10.734 39 -0.871 1 95.94 83 VAL B N 1
ATOM 3506 C CA . VAL B 1 83 ? 11.094 37.812 -1.606 1 95.94 83 VAL B CA 1
ATOM 3507 C C . VAL B 1 83 ? 12.531 37.906 -2.104 1 95.94 83 VAL B C 1
ATOM 3509 O O . VAL B 1 83 ? 13.055 39 -2.277 1 95.94 83 VAL B O 1
ATOM 3512 N N . GLY B 1 84 ? 13.141 36.75 -2.275 1 93.06 84 GLY B N 1
ATOM 3513 C CA . GLY B 1 84 ? 14.453 36.719 -2.902 1 93.06 84 GLY B CA 1
ATOM 3514 C C . GLY B 1 84 ? 14.406 37 -4.391 1 93.06 84 GLY B C 1
ATOM 3515 O O . GLY B 1 84 ? 13.32 37.094 -4.98 1 93.06 84 GLY B O 1
ATOM 3516 N N . PRO B 1 85 ? 15.562 37.125 -4.945 1 92.62 85 PRO B N 1
ATOM 3517 C CA . PRO B 1 85 ? 15.625 37.531 -6.352 1 92.62 85 PRO B CA 1
ATOM 3518 C C . PRO B 1 85 ? 15.125 36.438 -7.301 1 92.62 85 PRO B C 1
ATOM 3520 O O . PRO B 1 85 ? 14.844 36.719 -8.469 1 92.62 85 PRO B O 1
ATOM 3523 N N . ASP B 1 86 ? 15.039 35.219 -6.816 1 91.94 86 ASP B N 1
ATOM 3524 C CA . ASP B 1 86 ? 14.672 34.125 -7.703 1 91.94 86 ASP B CA 1
ATOM 3525 C C . ASP B 1 86 ? 13.188 33.781 -7.566 1 91.94 86 ASP B C 1
ATOM 3527 O O . ASP B 1 86 ? 12.727 32.781 -8.117 1 91.94 86 ASP B O 1
ATOM 3531 N N . ALA B 1 87 ? 12.516 34.5 -6.777 1 93.19 87 ALA B N 1
ATOM 3532 C CA . ALA B 1 87 ? 11.062 34.344 -6.723 1 93.19 87 ALA B CA 1
ATOM 3533 C C . ALA B 1 87 ? 10.414 34.781 -8.031 1 93.19 87 ALA B C 1
ATOM 3535 O O . ALA B 1 87 ? 10.633 35.906 -8.492 1 93.19 87 ALA B O 1
ATOM 3536 N N . THR B 1 88 ? 9.609 33.906 -8.656 1 93.25 88 THR B N 1
ATOM 3537 C CA . THR B 1 88 ? 9.086 34.219 -9.984 1 93.25 88 THR B CA 1
ATOM 3538 C C . THR B 1 88 ? 7.578 34.469 -9.922 1 93.25 88 THR B C 1
ATOM 3540 O O . THR B 1 88 ? 7.023 35.156 -10.781 1 93.25 88 THR B O 1
ATOM 3543 N N . SER B 1 89 ? 6.949 33.969 -8.961 1 92 89 SER B N 1
ATOM 3544 C CA . SER B 1 89 ? 5.492 34.031 -8.969 1 92 89 SER B CA 1
ATOM 3545 C C . SER B 1 89 ? 4.961 34.719 -7.715 1 92 89 SER B C 1
ATOM 3547 O O . SER B 1 89 ? 3.867 35.281 -7.73 1 92 89 SER B O 1
ATOM 3549 N N . MET B 1 90 ? 5.707 34.75 -6.688 1 93.56 90 MET B N 1
ATOM 3550 C CA . MET B 1 90 ? 5.266 35.344 -5.422 1 93.56 90 MET B CA 1
ATOM 3551 C C . MET B 1 90 ? 5.324 36.875 -5.465 1 93.56 90 MET B C 1
ATOM 3553 O O . MET B 1 90 ? 6.309 37.438 -5.934 1 93.56 90 MET B O 1
ATOM 3557 N N . LYS B 1 91 ? 4.254 37.5 -4.992 1 93.38 91 LYS B N 1
ATOM 3558 C CA . LYS B 1 91 ? 4.168 38.969 -5.012 1 93.38 91 LYS B CA 1
ATOM 3559 C C . LYS B 1 91 ? 4.125 39.531 -3.594 1 93.38 91 LYS B C 1
ATOM 3561 O O . LYS B 1 91 ? 3.607 38.875 -2.68 1 93.38 91 LYS B O 1
ATOM 3566 N N . LEU B 1 92 ? 4.566 40.781 -3.512 1 95.75 92 LEU B N 1
ATOM 3567 C CA . LEU B 1 92 ? 4.484 41.469 -2.232 1 95.75 92 LEU B CA 1
ATOM 3568 C C . LEU B 1 92 ? 3.033 41.656 -1.797 1 95.75 92 LEU B C 1
ATOM 3570 O O . LEU B 1 92 ? 2.164 41.938 -2.621 1 95.75 92 LEU B O 1
ATOM 3574 N N . ASN B 1 93 ? 2.861 41.375 -0.505 1 97.12 93 ASN B N 1
ATOM 3575 C CA . ASN B 1 93 ? 1.586 41.562 0.184 1 97.12 93 ASN B CA 1
ATOM 3576 C C . ASN B 1 93 ? 0.589 40.469 -0.193 1 97.12 93 ASN B C 1
ATOM 3578 O O . ASN B 1 93 ? -0.561 40.5 0.25 1 97.12 93 ASN B O 1
ATOM 3582 N N . GLN B 1 94 ? 1.036 39.531 -0.96 1 97.38 94 GLN B N 1
ATOM 3583 C CA . GLN B 1 94 ? 0.183 38.406 -1.319 1 97.38 94 GLN B CA 1
ATOM 3584 C C . GLN B 1 94 ? -0.16 37.562 -0.093 1 97.38 94 GLN B C 1
ATOM 3586 O O . GLN B 1 94 ? 0.701 37.312 0.751 1 97.38 94 GLN B O 1
ATOM 3591 N N . LEU B 1 95 ? -1.49 37.219 0.028 1 98.56 95 LEU B N 1
ATOM 3592 C CA . LEU B 1 95 ? -1.909 36.281 1.078 1 98.56 95 LEU B CA 1
ATOM 3593 C C . LEU B 1 95 ? -1.405 34.875 0.796 1 98.56 95 LEU B C 1
ATOM 3595 O O . LEU B 1 95 ? -1.564 34.375 -0.315 1 98.56 95 LEU B O 1
ATOM 3599 N N . VAL B 1 96 ? -0.746 34.25 1.767 1 98.75 96 VAL B N 1
ATOM 3600 C CA . VAL B 1 96 ? -0.172 32.938 1.54 1 98.75 96 VAL B CA 1
ATOM 3601 C C . VAL B 1 96 ? -0.429 32.031 2.754 1 98.75 96 VAL B C 1
ATOM 3603 O O . VAL B 1 96 ? -0.657 32.531 3.859 1 98.75 96 VAL B O 1
ATOM 3606 N N . PHE B 1 97 ? -0.534 30.797 2.529 1 98.69 97 PHE B N 1
ATOM 3607 C CA . PHE B 1 97 ? -0.457 29.734 3.539 1 98.69 97 PHE B CA 1
ATOM 3608 C C . PHE B 1 97 ? 0.937 29.125 3.576 1 98.69 97 PHE B C 1
ATOM 3610 O O . PHE B 1 97 ? 1.436 28.641 2.559 1 98.69 97 PHE B O 1
ATOM 3617 N N . PHE B 1 98 ? 1.6 29.203 4.715 1 98.44 98 PHE B N 1
ATOM 3618 C CA . PHE B 1 98 ? 2.898 28.578 4.91 1 98.44 98 PHE B CA 1
ATOM 3619 C C . PHE B 1 98 ? 2.744 27.203 5.566 1 98.44 98 PHE B C 1
ATOM 3621 O O . PHE B 1 98 ? 2.236 27.094 6.684 1 98.44 98 PHE B O 1
ATOM 3628 N N . ASP B 1 99 ? 3.146 26.172 4.926 1 97.19 99 ASP B N 1
ATOM 3629 C CA . ASP B 1 99 ? 3.131 24.844 5.535 1 97.19 99 ASP B CA 1
ATOM 3630 C C . ASP B 1 99 ? 4.477 24.516 6.18 1 97.19 99 ASP B C 1
ATOM 3632 O O . ASP B 1 99 ? 5.531 24.859 5.637 1 97.19 99 ASP B O 1
ATOM 3636 N N . CYS B 1 100 ? 4.449 23.844 7.227 1 96.94 100 CYS B N 1
ATOM 3637 C CA . CYS B 1 100 ? 5.629 23.688 8.07 1 96.94 100 CYS B CA 1
ATOM 3638 C C . CYS B 1 100 ? 6.438 22.469 7.652 1 96.94 100 CYS B C 1
ATOM 3640 O O . CYS B 1 100 ? 7.52 22.219 8.188 1 96.94 100 CYS B O 1
ATOM 3642 N N . PHE B 1 101 ? 5.938 21.625 6.742 1 97.5 101 PHE B N 1
ATOM 3643 C CA . PHE B 1 101 ? 6.648 20.422 6.332 1 97.5 101 PHE B CA 1
ATOM 3644 C C . PHE B 1 101 ? 7.66 20.734 5.234 1 97.5 101 PHE B C 1
ATOM 3646 O O . PHE B 1 101 ? 7.297 20.859 4.062 1 97.5 101 PHE B O 1
ATOM 3653 N N . ILE B 1 102 ? 8.938 20.844 5.656 1 97.12 102 ILE B N 1
ATOM 3654 C CA . ILE B 1 102 ? 9.992 21.312 4.754 1 97.12 102 ILE B CA 1
ATOM 3655 C C . ILE B 1 102 ? 10.891 20.156 4.363 1 97.12 102 ILE B C 1
ATOM 3657 O O . ILE B 1 102 ? 11.25 19.328 5.207 1 97.12 102 ILE B O 1
ATOM 3661 N N . GLN B 1 103 ? 11.172 20.047 3.143 1 94.69 103 GLN B N 1
ATOM 3662 C CA . GLN B 1 103 ? 12.078 19.047 2.582 1 94.69 103 GLN B CA 1
ATOM 3663 C C . GLN B 1 103 ? 13.336 19.703 2.014 1 94.69 103 GLN B C 1
ATOM 3665 O O . GLN B 1 103 ? 13.258 20.766 1.375 1 94.69 103 GLN B O 1
ATOM 3670 N N . GLY B 1 104 ? 14.508 19.094 2.293 1 94.25 104 GLY B N 1
ATOM 3671 C CA . GLY B 1 104 ? 15.734 19.578 1.674 1 94.25 104 GLY B CA 1
ATOM 3672 C C . GLY B 1 104 ? 15.688 19.547 0.158 1 94.25 104 GLY B C 1
ATOM 3673 O O . GLY B 1 104 ? 15.211 18.578 -0.438 1 94.25 104 GLY B O 1
ATOM 3674 N N . ARG B 1 105 ? 16.25 20.625 -0.45 1 92.19 105 ARG B N 1
ATOM 3675 C CA . ARG B 1 105 ? 16.141 20.766 -1.898 1 92.19 105 ARG B CA 1
ATOM 3676 C C . ARG B 1 105 ? 17.062 19.797 -2.615 1 92.19 105 ARG B C 1
ATOM 3678 O O . ARG B 1 105 ? 16.766 19.344 -3.727 1 92.19 105 ARG B O 1
ATOM 3685 N N . ASP B 1 106 ? 18.156 19.391 -1.956 1 92.44 106 ASP B N 1
ATOM 3686 C CA . ASP B 1 106 ? 19.109 18.516 -2.625 1 92.44 106 ASP B CA 1
ATOM 3687 C C . ASP B 1 106 ? 19.031 17.094 -2.059 1 92.44 106 ASP B C 1
ATOM 3689 O O . ASP B 1 106 ? 19.75 16.203 -2.516 1 92.44 106 ASP B O 1
ATOM 3693 N N . ASP B 1 107 ? 18.234 16.875 -0.99 1 89.56 107 ASP B N 1
ATOM 3694 C CA . ASP B 1 107 ? 18.062 15.562 -0.378 1 89.56 107 ASP B CA 1
ATOM 3695 C C . ASP B 1 107 ? 16.625 15.344 0.058 1 89.56 107 ASP B C 1
ATOM 3697 O O . ASP B 1 107 ? 16.203 15.812 1.121 1 89.56 107 ASP B O 1
ATOM 3701 N N . PRO B 1 108 ? 15.93 14.547 -0.659 1 85.5 108 PRO B N 1
ATOM 3702 C CA . PRO B 1 108 ? 14.516 14.344 -0.351 1 85.5 108 PRO B CA 1
ATOM 3703 C C . PRO B 1 108 ? 14.297 13.609 0.971 1 85.5 108 PRO B C 1
ATOM 3705 O O . PRO B 1 108 ? 13.172 13.547 1.474 1 85.5 108 PRO B O 1
ATOM 3708 N N . GLN B 1 109 ? 15.305 13.133 1.568 1 87.94 109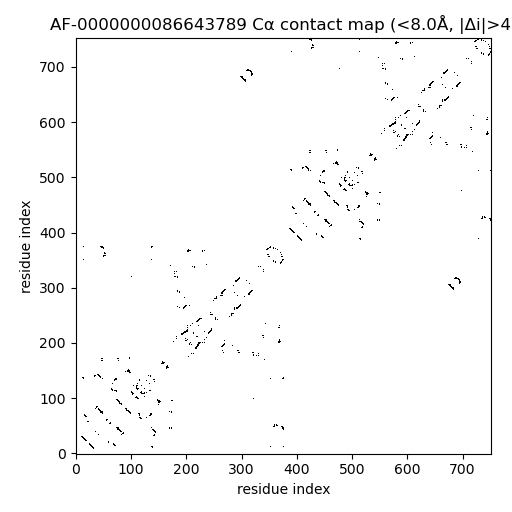 GLN B N 1
ATOM 3709 C CA . GLN B 1 109 ? 15.188 12.438 2.846 1 87.94 109 GLN B CA 1
ATOM 3710 C C . GLN B 1 109 ? 15.375 13.406 4.016 1 87.94 109 GLN B C 1
ATOM 3712 O O . GLN B 1 109 ? 15.133 13.047 5.168 1 87.94 109 GLN B O 1
ATOM 3717 N N . SER B 1 110 ? 15.781 14.594 3.678 1 93.56 110 SER B N 1
ATOM 3718 C CA . SER B 1 110 ? 15.93 15.617 4.703 1 93.56 110 SER B CA 1
ATOM 3719 C C . SER B 1 110 ? 14.617 16.359 4.949 1 93.56 110 SER B C 1
ATOM 3721 O O . SER B 1 110 ? 14.266 17.266 4.203 1 93.56 110 SER B O 1
ATOM 3723 N N . LEU B 1 111 ? 13.93 15.891 5.984 1 95.69 111 LEU B N 1
ATOM 3724 C CA . LEU B 1 111 ? 12.594 16.391 6.285 1 95.69 111 LEU B CA 1
ATOM 3725 C C . LEU B 1 111 ? 12.539 16.984 7.691 1 95.69 111 LEU B C 1
ATOM 3727 O O . LEU B 1 111 ? 13.117 16.422 8.625 1 95.69 111 LEU B O 1
ATOM 3731 N N . ILE B 1 112 ? 11.961 18.109 7.797 1 96.38 112 ILE B N 1
ATOM 3732 C CA . ILE B 1 112 ? 11.766 18.719 9.117 1 96.38 112 ILE B CA 1
ATOM 3733 C C . ILE B 1 112 ? 10.336 19.234 9.242 1 96.38 112 ILE B C 1
ATOM 3735 O O . ILE B 1 112 ? 9.648 19.438 8.234 1 96.38 112 ILE B O 1
ATOM 3739 N N . LEU B 1 113 ? 9.883 19.297 10.422 1 96.12 113 LEU B N 1
ATOM 3740 C CA . LEU B 1 113 ? 8.711 20.094 10.781 1 96.12 113 LEU B CA 1
ATOM 3741 C C . LEU B 1 113 ? 9.133 21.438 11.367 1 96.12 113 LEU B C 1
ATOM 3743 O O . LEU B 1 113 ? 9.484 21.531 12.539 1 96.12 113 LEU B O 1
ATOM 3747 N N . HIS B 1 114 ? 9 22.406 10.523 1 95.38 114 HIS B N 1
ATOM 3748 C CA . HIS B 1 114 ? 9.484 23.75 10.875 1 95.38 114 HIS B CA 1
ATOM 3749 C C . HIS B 1 114 ? 8.93 24.203 12.219 1 95.38 114 HIS B C 1
ATOM 3751 O O . HIS B 1 114 ? 7.723 24.109 12.453 1 95.38 114 HIS B O 1
ATOM 3757 N N . GLY B 1 115 ? 9.891 24.594 13.125 1 91.5 115 GLY B N 1
ATOM 3758 C CA . GLY B 1 115 ? 9.5 25.125 14.422 1 91.5 115 GLY B CA 1
ATOM 3759 C C . GLY B 1 115 ? 9.117 24.031 15.414 1 91.5 115 GLY B C 1
ATOM 3760 O O . GLY B 1 115 ? 8.766 24.328 16.562 1 91.5 115 GLY B O 1
ATOM 3761 N N . LEU B 1 116 ? 9.227 22.719 14.984 1 91.88 116 LEU B N 1
ATOM 3762 C CA . LEU B 1 116 ? 8.719 21.672 15.844 1 91.88 116 LEU B CA 1
ATOM 3763 C C . LEU B 1 116 ? 9.703 20.5 15.914 1 91.88 116 LEU B C 1
ATOM 3765 O O . LEU B 1 116 ? 9.93 19.938 16.984 1 91.88 116 LEU B O 1
ATOM 3769 N N . SER B 1 117 ? 10.273 20.141 14.789 1 93.81 117 SER B N 1
ATOM 3770 C CA . SER B 1 117 ? 11.117 18.953 14.766 1 93.81 117 SER B CA 1
ATOM 3771 C C . SER B 1 117 ? 12.211 19.078 13.719 1 93.81 117 SER B C 1
ATOM 3773 O O . SER B 1 117 ? 11.93 19.328 12.547 1 93.81 117 SER B O 1
ATOM 3775 N N . SER B 1 118 ? 13.445 18.75 14.125 1 94.81 118 SER B N 1
ATOM 3776 C CA . SER B 1 118 ? 14.594 18.812 13.219 1 94.81 118 SER B CA 1
ATOM 3777 C C . SER B 1 118 ? 14.781 17.5 12.484 1 94.81 118 SER B C 1
ATOM 3779 O O . SER B 1 118 ? 15.836 17.266 11.875 1 94.81 118 SER B O 1
ATOM 3781 N N . GLY B 1 119 ? 13.781 16.625 12.586 1 91.38 119 GLY B N 1
ATOM 3782 C CA . GLY B 1 119 ? 13.867 15.352 11.891 1 91.38 119 GLY B CA 1
ATOM 3783 C C . GLY B 1 119 ? 14.773 14.352 12.586 1 91.38 119 GLY B C 1
ATOM 3784 O O . GLY B 1 119 ? 15.07 14.492 13.773 1 91.38 119 GLY B O 1
ATOM 3785 N N . PHE B 1 120 ? 15.148 13.219 11.789 1 85.62 120 PHE B N 1
ATOM 3786 C CA . PHE B 1 120 ? 15.766 12.086 12.469 1 85.62 120 PHE B CA 1
ATOM 3787 C C . PHE B 1 120 ? 17.109 11.742 11.836 1 85.62 120 PHE B C 1
ATOM 3789 O O . PHE B 1 120 ? 17.688 10.688 12.117 1 85.62 120 PHE B O 1
ATOM 3796 N N . ASN B 1 121 ? 17.594 12.539 10.953 1 90.19 121 ASN B N 1
ATOM 3797 C CA . ASN B 1 121 ? 18.922 12.32 10.359 1 90.19 121 ASN B CA 1
ATOM 3798 C C . ASN B 1 121 ? 19.766 13.594 10.375 1 90.19 121 ASN B C 1
ATOM 3800 O O . ASN B 1 121 ? 19.234 14.688 10.57 1 90.19 121 ASN B O 1
ATOM 3804 N N . PRO B 1 122 ? 21.031 13.445 10.227 1 93.12 122 PRO B N 1
ATOM 3805 C CA . PRO B 1 122 ? 21.922 14.602 10.336 1 93.12 122 PRO B CA 1
ATOM 3806 C C . PRO B 1 122 ? 21.609 15.703 9.328 1 93.12 122 PRO B C 1
ATOM 3808 O O . PRO B 1 122 ? 21.703 16.891 9.648 1 93.12 122 PRO B O 1
ATOM 3811 N N . ALA B 1 123 ? 21.219 15.266 8.195 1 93.62 123 ALA B N 1
ATOM 3812 C CA . ALA B 1 123 ? 20.906 16.25 7.168 1 93.62 123 ALA B CA 1
ATOM 3813 C C . ALA B 1 123 ? 19.688 17.078 7.57 1 93.62 123 ALA B C 1
ATOM 3815 O O . ALA B 1 123 ? 19.672 18.297 7.383 1 93.62 123 ALA B O 1
ATOM 3816 N N . SER B 1 124 ? 18.688 16.453 8.109 1 95.12 124 SER B N 1
ATOM 3817 C CA . SER B 1 124 ? 17.516 17.156 8.609 1 95.12 124 SER B CA 1
ATOM 3818 C C . SER B 1 124 ? 17.875 18.078 9.758 1 95.12 124 SER B C 1
ATOM 3820 O O . SER B 1 124 ? 17.391 19.219 9.812 1 95.12 124 SER B O 1
ATOM 3822 N N . ASN B 1 125 ? 18.719 17.562 10.641 1 95.62 125 ASN B N 1
ATOM 3823 C CA . ASN B 1 125 ? 19.141 18.391 11.758 1 95.62 125 ASN B CA 1
ATOM 3824 C C . ASN B 1 125 ? 19.828 19.656 11.273 1 95.62 125 ASN B C 1
ATOM 3826 O O . ASN B 1 125 ? 19.547 20.75 11.781 1 95.62 125 ASN B O 1
ATOM 3830 N N . HIS B 1 126 ? 20.688 19.484 10.344 1 95.25 126 HIS B N 1
ATOM 3831 C CA . HIS B 1 126 ? 21.422 20.609 9.766 1 95.25 126 HIS B CA 1
ATOM 3832 C C . HIS B 1 126 ? 20.453 21.625 9.133 1 95.25 126 HIS B C 1
ATOM 3834 O O . HIS B 1 126 ? 20.641 22.828 9.281 1 95.25 126 HIS B O 1
ATOM 3840 N N . LEU B 1 127 ? 19.5 21.078 8.477 1 94.44 127 LEU B N 1
ATOM 3841 C CA . LEU B 1 127 ? 18.531 21.906 7.77 1 94.44 127 LEU B CA 1
ATOM 3842 C C . LEU B 1 127 ? 17.828 22.859 8.727 1 94.44 127 LEU B C 1
ATOM 3844 O O . LEU B 1 127 ? 17.734 24.062 8.453 1 94.44 127 LEU B O 1
ATOM 3848 N N . MET B 1 128 ? 17.375 22.406 9.852 1 95 128 MET B N 1
ATOM 3849 C CA . MET B 1 128 ? 16.656 23.234 10.82 1 95 128 MET B CA 1
ATOM 3850 C C . MET B 1 128 ? 17.625 24.094 11.625 1 95 128 MET B C 1
ATOM 3852 O O . MET B 1 128 ? 17.312 25.234 11.969 1 95 128 MET B O 1
ATOM 3856 N N . GLU B 1 129 ? 18.781 23.594 11.914 1 94.75 129 GLU B N 1
ATOM 3857 C CA . GLU B 1 129 ? 19.766 24.312 12.719 1 94.75 129 GLU B CA 1
ATOM 3858 C C . GLU B 1 129 ? 20.297 25.531 11.977 1 94.75 129 GLU B C 1
ATOM 3860 O O . GLU B 1 129 ? 20.5 26.594 12.57 1 94.75 129 GLU B O 1
ATOM 3865 N N . VAL B 1 130 ? 20.438 25.391 10.734 1 93.06 130 VAL B N 1
ATOM 3866 C CA . VAL B 1 130 ? 21.25 26.375 10.016 1 93.06 130 VAL B CA 1
ATOM 3867 C C . VAL B 1 130 ? 20.344 27.281 9.188 1 93.06 130 VAL B C 1
ATOM 3869 O O . VAL B 1 130 ? 20.594 28.484 9.078 1 93.06 130 VAL B O 1
ATOM 3872 N N . GLU B 1 131 ? 19.359 26.688 8.609 1 93.31 131 GLU B N 1
ATOM 3873 C CA . GLU B 1 131 ? 18.656 27.484 7.609 1 93.31 131 GLU B CA 1
ATOM 3874 C C . GLU B 1 131 ? 17.234 27.812 8.07 1 93.31 131 GLU B C 1
ATOM 3876 O O . GLU B 1 131 ? 16.766 28.938 7.906 1 93.31 131 GLU B O 1
ATOM 3881 N N . TRP B 1 132 ? 16.531 26.844 8.586 1 95.88 132 TRP B N 1
ATOM 3882 C CA . TRP B 1 132 ? 15.109 27.016 8.898 1 95.88 132 TRP B CA 1
ATOM 3883 C C . TRP B 1 132 ? 14.867 26.891 10.398 1 95.88 132 TRP B C 1
ATOM 3885 O O . TRP B 1 132 ? 13.969 26.172 10.828 1 95.88 132 TRP B O 1
ATOM 3895 N N . ARG B 1 133 ? 15.594 27.594 11.141 1 94.38 133 ARG B N 1
ATOM 3896 C CA . ARG B 1 133 ? 15.617 27.469 12.594 1 94.38 133 ARG B CA 1
ATOM 3897 C C . ARG B 1 133 ? 14.406 28.141 13.227 1 94.38 133 ARG B C 1
ATOM 3899 O O . ARG B 1 133 ? 13.75 27.562 14.094 1 94.38 133 ARG B O 1
ATOM 3906 N N . ASP B 1 134 ? 14.078 29.422 12.75 1 95.38 134 ASP B N 1
ATOM 3907 C CA . ASP B 1 134 ? 13.109 30.25 13.453 1 95.38 134 ASP B CA 1
ATOM 3908 C C . ASP B 1 134 ? 11.711 30.078 12.867 1 95.38 134 ASP B C 1
ATOM 3910 O O . ASP B 1 134 ? 11.508 30.25 11.664 1 95.38 134 ASP B O 1
ATOM 3914 N N . GLY B 1 135 ? 10.75 29.859 13.742 1 96.81 135 GLY B N 1
ATOM 3915 C CA . GLY B 1 135 ? 9.398 29.484 13.344 1 96.81 135 GLY B CA 1
ATOM 3916 C C . GLY B 1 135 ? 8.477 30.672 13.156 1 96.81 135 GLY B C 1
ATOM 3917 O O . GLY B 1 135 ? 8.898 31.734 12.68 1 96.81 135 GLY B O 1
ATOM 3918 N N . THR B 1 136 ? 7.207 30.453 13.438 1 98.25 136 THR B N 1
ATOM 3919 C CA . THR B 1 136 ? 6.203 31.391 12.953 1 98.25 136 THR B CA 1
ATOM 3920 C C . THR B 1 136 ? 5.574 32.156 14.109 1 98.25 136 THR B C 1
ATOM 3922 O O . THR B 1 136 ? 4.719 33.031 13.898 1 98.25 136 THR B O 1
ATOM 3925 N N . TYR B 1 137 ? 5.883 31.828 15.367 1 98.5 137 TYR B N 1
ATOM 3926 C CA . TYR B 1 137 ? 5.445 32.719 16.453 1 98.5 137 TYR B CA 1
ATOM 3927 C C . TYR B 1 137 ? 6.289 33.969 16.5 1 98.5 137 TYR B C 1
ATOM 3929 O O . TYR B 1 137 ? 6.988 34.219 17.484 1 98.5 137 TYR B O 1
ATOM 3937 N N . ALA B 1 138 ? 6.199 34.75 15.492 1 98.56 138 ALA B N 1
ATOM 3938 C CA . ALA B 1 138 ? 6.938 35.969 15.219 1 98.56 138 ALA B CA 1
ATOM 3939 C C . ALA B 1 138 ? 6.16 36.875 14.266 1 98.56 138 ALA B C 1
ATOM 3941 O O . ALA B 1 138 ? 5.352 36.406 13.469 1 98.56 138 ALA B O 1
ATOM 3942 N N . GLU B 1 139 ? 6.43 38.156 14.352 1 98.62 139 GLU B N 1
ATOM 3943 C CA . GLU B 1 139 ? 5.773 39.062 13.43 1 98.62 139 GLU B CA 1
ATOM 3944 C C . GLU B 1 139 ? 6.207 38.812 11.992 1 98.62 139 GLU B C 1
ATOM 3946 O O . GLU B 1 139 ? 5.398 38.938 11.07 1 98.62 139 GLU B O 1
ATOM 3951 N N . PHE B 1 140 ? 7.488 38.5 11.812 1 98.38 140 PHE B N 1
ATOM 3952 C CA . PHE B 1 140 ? 8.039 38.156 10.508 1 98.38 140 PHE B CA 1
ATOM 3953 C C . PHE B 1 140 ? 8.781 36.812 10.578 1 98.38 140 PHE B C 1
ATOM 3955 O O . PHE B 1 140 ? 9.477 36.562 11.555 1 98.38 140 PHE B O 1
ATOM 3962 N N . SER B 1 141 ? 8.625 36 9.57 1 98.12 141 SER B N 1
ATOM 3963 C CA . SER B 1 141 ? 9.281 34.719 9.516 1 98.12 141 SER B CA 1
ATOM 3964 C C . SER B 1 141 ? 9.922 34.469 8.148 1 98.12 141 SER B C 1
ATOM 3966 O O . SER B 1 141 ? 9.328 34.781 7.117 1 98.12 141 SER B O 1
ATOM 3968 N N . LYS B 1 142 ? 11.141 33.969 8.164 1 97.56 142 LYS B N 1
ATOM 3969 C CA . LYS B 1 142 ? 11.797 33.5 6.945 1 97.56 142 LYS B CA 1
ATOM 3970 C C . LYS B 1 142 ? 11.344 32.062 6.602 1 97.56 142 LYS B C 1
ATOM 3972 O O . LYS B 1 142 ? 11.414 31.172 7.438 1 97.56 142 LYS B O 1
ATOM 3977 N N . VAL B 1 143 ? 10.891 31.859 5.363 1 97.19 143 VAL B N 1
ATOM 3978 C CA . VAL B 1 143 ? 10.336 30.562 4.973 1 97.19 143 VAL B CA 1
ATOM 3979 C C . VAL B 1 143 ? 10.789 30.203 3.562 1 97.19 143 VAL B C 1
ATOM 3981 O O . VAL B 1 143 ? 11.109 31.094 2.764 1 97.19 143 VAL B O 1
ATOM 3984 N N . PRO B 1 144 ? 10.859 28.891 3.236 1 96.56 144 PRO B N 1
ATOM 3985 C CA . PRO B 1 144 ? 11.164 28.547 1.849 1 96.56 144 PRO B CA 1
ATOM 3986 C C . PRO B 1 144 ? 10.055 28.938 0.88 1 96.56 144 PRO B C 1
ATOM 3988 O O . PRO B 1 144 ? 8.875 28.797 1.204 1 96.56 144 PRO B O 1
ATOM 3991 N N . LEU B 1 145 ? 10.422 29.266 -0.316 1 95.38 145 LEU B N 1
ATOM 3992 C CA . LEU B 1 145 ? 9.461 29.703 -1.33 1 95.38 145 LEU B CA 1
ATOM 3993 C C . LEU B 1 145 ? 8.461 28.594 -1.628 1 95.38 145 LEU B C 1
ATOM 3995 O O . LEU B 1 145 ? 7.266 28.844 -1.77 1 95.38 145 LEU B O 1
ATOM 3999 N N . GLU B 1 146 ? 8.945 27.344 -1.679 1 95.38 146 GLU B N 1
ATOM 4000 C CA . GLU B 1 146 ? 8.133 26.219 -2.133 1 95.38 146 GLU B CA 1
ATOM 4001 C C . GLU B 1 146 ? 7.16 25.766 -1.048 1 95.38 146 GLU B C 1
ATOM 4003 O O . GLU B 1 146 ? 6.273 24.953 -1.301 1 95.38 146 GLU B O 1
ATOM 4008 N N . ASN B 1 147 ? 7.297 26.359 0.16 1 97.38 147 ASN B N 1
ATOM 4009 C CA . ASN B 1 147 ? 6.359 26.047 1.234 1 97.38 147 ASN B CA 1
ATOM 4010 C C . ASN B 1 147 ? 5.344 27.172 1.437 1 97.38 147 ASN B C 1
ATOM 4012 O O . ASN B 1 147 ? 4.547 27.125 2.377 1 97.38 147 ASN B O 1
ATOM 4016 N N . CYS B 1 148 ? 5.375 28.203 0.622 1 97.06 148 CYS B N 1
ATOM 4017 C CA . CYS B 1 148 ? 4.414 29.297 0.629 1 97.06 148 CYS B CA 1
ATOM 4018 C C . CYS B 1 148 ? 3.391 29.141 -0.487 1 97.06 148 CYS B C 1
ATOM 4020 O O . CYS B 1 148 ? 3.727 29.25 -1.666 1 97.06 148 CYS B O 1
ATOM 4022 N N . PHE B 1 149 ? 2.18 28.969 -0.102 1 98.31 149 PHE B N 1
ATOM 4023 C CA . PHE B 1 149 ? 1.146 28.734 -1.101 1 98.31 149 PHE B CA 1
ATOM 4024 C C . PHE B 1 149 ? 0.212 29.938 -1.22 1 98.31 149 PHE B C 1
ATOM 4026 O O . PHE B 1 149 ? -0.376 30.359 -0.228 1 98.31 149 PHE B O 1
ATOM 4033 N N . PRO B 1 150 ? 0.098 30.422 -2.414 1 98 150 PRO B N 1
ATOM 4034 C CA . PRO B 1 150 ? -0.802 31.562 -2.6 1 98 150 PRO B CA 1
ATOM 4035 C C . PRO B 1 150 ? -2.26 31.219 -2.311 1 98 150 PRO B C 1
ATOM 4037 O O . PRO B 1 150 ? -2.707 30.109 -2.607 1 98 150 PRO B O 1
ATOM 4040 N N . LEU B 1 151 ? -2.934 32.156 -1.709 1 98.5 151 LEU B N 1
ATOM 4041 C CA . LEU B 1 151 ? -4.371 32.094 -1.468 1 98.5 151 LEU B CA 1
ATOM 4042 C C . LEU B 1 151 ? -5.109 33.156 -2.252 1 98.5 151 LEU B C 1
ATOM 4044 O O . LEU B 1 151 ? -4.66 34.312 -2.307 1 98.5 151 LEU B O 1
ATOM 4048 N N . ASN B 1 152 ? -6.16 32.781 -2.914 1 98.12 152 ASN B N 1
ATOM 4049 C CA . ASN B 1 152 ? -7.012 33.781 -3.561 1 98.12 152 ASN B CA 1
ATOM 4050 C C . ASN B 1 152 ? -7.758 34.625 -2.535 1 98.12 152 ASN B C 1
ATOM 4052 O O . ASN B 1 152 ? -8.852 34.281 -2.096 1 98.12 152 ASN B O 1
ATOM 4056 N N . GLU B 1 153 ? -7.188 35.75 -2.252 1 97.69 153 GLU B N 1
ATOM 4057 C CA . GLU B 1 153 ? -7.68 36.594 -1.168 1 97.69 153 GLU B CA 1
ATOM 4058 C C . GLU B 1 153 ? -9.109 37.062 -1.438 1 97.69 153 GLU B C 1
ATOM 4060 O O . GLU B 1 153 ? -9.977 36.969 -0.562 1 97.69 153 GLU B O 1
ATOM 4065 N N . ALA B 1 154 ? -9.312 37.5 -2.592 1 97.38 154 ALA B N 1
ATOM 4066 C CA . ALA B 1 154 ? -10.641 38 -2.938 1 97.38 154 ALA B CA 1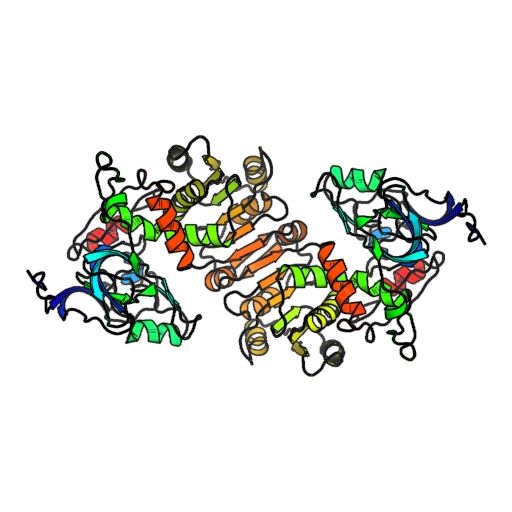
ATOM 4067 C C . ALA B 1 154 ? -11.695 36.906 -2.752 1 97.38 154 ALA B C 1
ATOM 4069 O O . ALA B 1 154 ? -12.766 37.156 -2.188 1 97.38 154 ALA B O 1
ATOM 4070 N N . ARG B 1 155 ? -11.406 35.719 -3.221 1 97.5 155 ARG B N 1
ATOM 4071 C CA . ARG B 1 155 ? -12.344 34.594 -3.131 1 97.5 155 ARG B CA 1
ATOM 4072 C C . ARG B 1 155 ? -12.547 34.188 -1.682 1 97.5 155 ARG B C 1
ATOM 4074 O O . ARG B 1 155 ? -13.68 33.938 -1.252 1 97.5 155 ARG B O 1
ATOM 4081 N N . LEU B 1 156 ? -11.5 34.25 -0.902 1 98.44 156 LEU B N 1
ATOM 4082 C CA . LEU B 1 156 ? -11.562 33.656 0.428 1 98.44 156 LEU B CA 1
ATOM 4083 C C . LEU B 1 156 ? -12.031 34.656 1.458 1 98.44 156 LEU B C 1
ATOM 4085 O O . LEU B 1 156 ? -12.844 34.344 2.33 1 98.44 156 LEU B O 1
ATOM 4089 N N . LEU B 1 157 ? -11.625 35.938 1.283 1 97.88 157 LEU B N 1
ATOM 4090 C CA . LEU B 1 157 ? -11.836 36.875 2.387 1 97.88 157 LEU B CA 1
ATOM 4091 C C . LEU B 1 157 ? -13 37.812 2.088 1 97.88 157 LEU B C 1
ATOM 4093 O O . LEU B 1 157 ? -13.633 38.344 3.008 1 97.88 157 LEU B O 1
ATOM 4097 N N . ASN B 1 158 ? -13.234 38.062 0.827 1 96.94 158 ASN B N 1
ATOM 4098 C CA . ASN B 1 158 ? -14.328 38.969 0.53 1 96.94 158 ASN B CA 1
ATOM 4099 C C . ASN B 1 158 ? -15.664 38.438 1.042 1 96.94 158 ASN B C 1
ATOM 4101 O O . ASN B 1 158 ? -15.859 37.25 1.149 1 96.94 158 ASN B O 1
ATOM 4105 N N . ASN B 1 159 ? -16.578 39.344 1.293 1 95.69 159 ASN B N 1
ATOM 4106 C CA . ASN B 1 159 ? -17.922 38.969 1.715 1 95.69 159 ASN B CA 1
ATOM 4107 C C . ASN B 1 159 ? -18.672 38.219 0.616 1 95.69 159 ASN B C 1
ATOM 4109 O O . ASN B 1 159 ? -18.453 38.469 -0.571 1 95.69 159 ASN B O 1
ATOM 4113 N N . PRO B 1 160 ? -19.562 37.406 1.049 1 92.25 160 PRO B N 1
ATOM 4114 C CA . PRO B 1 160 ? -20.328 36.625 0.066 1 92.25 160 PRO B CA 1
ATOM 4115 C C . PRO B 1 160 ? -21.078 37.531 -0.922 1 92.25 160 PRO B C 1
ATOM 4117 O O . PRO B 1 160 ? -21.266 37.156 -2.084 1 92.25 160 PRO B O 1
ATOM 4120 N N . ASP B 1 161 ? -21.516 38.719 -0.522 1 93.94 161 ASP B N 1
ATOM 4121 C CA . ASP B 1 161 ? -22.219 39.656 -1.407 1 93.94 161 ASP B CA 1
ATOM 4122 C C . ASP B 1 161 ? -21.328 40.094 -2.555 1 93.94 161 ASP B C 1
ATOM 4124 O O . ASP B 1 161 ? -21.812 40.562 -3.588 1 93.94 161 ASP B O 1
ATOM 4128 N N . LYS B 1 162 ? -20.094 39.938 -2.332 1 93.69 162 LYS B N 1
ATOM 4129 C CA . LYS B 1 162 ? -19.125 40.375 -3.336 1 93.69 162 LYS B CA 1
ATOM 4130 C C . LYS B 1 162 ? -18.453 39.188 -4.008 1 93.69 162 LYS B C 1
ATOM 4132 O O . LYS B 1 162 ? -17.359 39.312 -4.547 1 93.69 162 LYS B O 1
ATOM 4137 N N . GLY B 1 163 ? -19.062 38.031 -3.793 1 92.12 163 GLY B N 1
ATOM 4138 C CA . GLY B 1 163 ? -18.562 36.844 -4.48 1 92.12 163 GLY B CA 1
ATOM 4139 C C . GLY B 1 163 ? -17.531 36.062 -3.68 1 92.12 163 GLY B C 1
ATOM 4140 O O . GLY B 1 163 ? -17 35.062 -4.156 1 92.12 163 GLY B O 1
ATOM 4141 N N . GLY B 1 164 ? -17.234 36.5 -2.465 1 96.44 164 GLY B N 1
ATOM 4142 C CA . GLY B 1 164 ? -16.266 35.812 -1.627 1 96.44 164 GLY B CA 1
ATOM 4143 C C . GLY B 1 164 ? -16.891 34.812 -0.702 1 96.44 164 GLY B C 1
ATOM 4144 O O . GLY B 1 164 ? -18.094 34.562 -0.745 1 96.44 164 GLY B O 1
ATOM 4145 N N . LEU B 1 165 ? -16.031 34.125 0.097 1 97.25 165 LEU B N 1
ATOM 4146 C CA . LEU B 1 165 ? -16.5 33.062 0.997 1 97.25 165 LEU B CA 1
ATOM 4147 C C . LEU B 1 165 ? -16.547 33.562 2.438 1 97.25 165 LEU B C 1
ATOM 4149 O O . LEU B 1 165 ? -17.094 32.906 3.312 1 97.25 165 LEU B O 1
ATOM 4153 N N . GLY B 1 166 ? -15.938 34.719 2.68 1 97.75 166 GLY B N 1
ATOM 4154 C CA . GLY B 1 166 ? -16.094 35.406 3.951 1 97.75 166 GLY B CA 1
ATOM 4155 C C . GLY B 1 166 ? -15.18 34.875 5.035 1 97.75 166 GLY B C 1
ATOM 4156 O O . GLY B 1 166 ? -15.391 35.156 6.219 1 97.75 166 GLY B O 1
ATOM 4157 N N . TYR B 1 167 ? -14.203 34.156 4.723 1 98.19 167 TYR B N 1
ATOM 4158 C CA . TYR B 1 167 ? -13.25 33.656 5.715 1 98.19 167 TYR B CA 1
ATOM 4159 C C . TYR B 1 167 ? -12.32 34.781 6.176 1 98.19 167 TYR B C 1
ATOM 4161 O O . TYR B 1 167 ? -12.227 35.844 5.531 1 98.19 167 TYR B O 1
ATOM 4169 N N . THR B 1 168 ? -11.648 34.594 7.359 1 98.12 168 THR B N 1
ATOM 4170 C CA . THR B 1 168 ? -10.578 35.438 7.852 1 98.12 168 THR B CA 1
ATOM 4171 C C . THR B 1 168 ? -9.242 34.688 7.855 1 98.12 168 THR B C 1
ATOM 4173 O O . THR B 1 168 ? -9.219 33.469 7.75 1 98.12 168 THR B O 1
ATOM 4176 N N . PRO B 1 169 ? -8.133 35.406 7.922 1 98.19 169 PRO B N 1
ATOM 4177 C CA . PRO B 1 169 ? -6.848 34.719 8.078 1 98.19 169 PRO B CA 1
ATOM 4178 C C . PRO B 1 169 ? -6.828 33.75 9.266 1 98.19 169 PRO B C 1
ATOM 4180 O O . PRO B 1 169 ? -6.137 32.75 9.227 1 98.19 169 PRO B O 1
ATOM 4183 N N . ILE B 1 170 ? -7.594 34.062 10.281 1 98.38 170 ILE B N 1
ATOM 4184 C CA . ILE B 1 170 ? -7.703 33.188 11.453 1 98.38 170 ILE B CA 1
ATOM 4185 C C . ILE B 1 170 ? -8.359 31.875 11.062 1 98.38 170 ILE B C 1
ATOM 4187 O O . ILE B 1 170 ? -7.855 30.812 11.406 1 98.38 170 ILE B O 1
ATOM 4191 N N . ASP B 1 171 ? -9.453 31.953 10.289 1 98.06 171 ASP B N 1
ATOM 4192 C CA . ASP B 1 171 ? -10.148 30.75 9.836 1 98.06 171 ASP B CA 1
ATOM 4193 C C . ASP B 1 171 ? -9.234 29.859 9.008 1 98.06 171 ASP B C 1
ATOM 4195 O O . ASP B 1 171 ? -9.258 28.641 9.148 1 98.06 171 ASP B O 1
ATOM 4199 N N . LEU B 1 172 ? -8.406 30.5 8.219 1 98.44 172 LEU B N 1
ATOM 4200 C CA . LEU B 1 172 ? -7.625 29.797 7.203 1 98.44 172 LEU B CA 1
ATOM 4201 C C . LEU B 1 172 ? -6.492 29 7.84 1 98.44 172 LEU B C 1
ATOM 4203 O O . LEU B 1 172 ? -5.914 28.125 7.203 1 98.44 172 LEU B O 1
ATOM 4207 N N . VAL B 1 173 ? -6.195 29.203 9.141 1 97.88 173 VAL B N 1
ATOM 4208 C CA . VAL B 1 173 ? -5.145 28.484 9.852 1 97.88 173 VAL B CA 1
ATOM 4209 C C . VAL B 1 173 ? -5.512 27 9.945 1 97.88 173 VAL B C 1
ATOM 4211 O O . VAL B 1 173 ? -4.629 26.141 10.062 1 97.88 173 VAL B O 1
ATOM 4214 N N . TYR B 1 174 ? -6.836 26.719 9.828 1 98.12 174 TYR B N 1
ATOM 4215 C CA . TYR B 1 174 ? -7.297 25.344 9.945 1 98.12 174 TYR B CA 1
ATOM 4216 C C . TYR B 1 174 ? -6.754 24.484 8.805 1 98.12 174 TYR B C 1
ATOM 4218 O O . TYR B 1 174 ? -6.766 23.25 8.891 1 98.12 174 TYR B O 1
ATOM 4226 N N . LEU B 1 175 ? -6.203 25.125 7.707 1 98.19 175 LEU B N 1
ATOM 4227 C CA . LEU B 1 175 ? -5.512 24.406 6.637 1 98.19 175 LEU B CA 1
ATOM 4228 C C . LEU B 1 175 ? -4.379 23.562 7.199 1 98.19 175 LEU B C 1
ATOM 4230 O O . LEU B 1 175 ? -4.074 22.484 6.664 1 98.19 175 LEU B O 1
ATOM 4234 N N . LEU B 1 176 ? -3.766 24 8.297 1 96.94 176 LEU B N 1
ATOM 4235 C CA . LEU B 1 176 ? -2.676 23.266 8.93 1 96.94 176 LEU B CA 1
ATOM 4236 C C . LEU B 1 176 ? -3.16 21.922 9.438 1 96.94 176 LEU B C 1
ATOM 4238 O O . LEU B 1 176 ? -2.502 20.891 9.227 1 96.94 176 LEU B O 1
ATOM 4242 N N . THR B 1 177 ? -4.324 21.938 10.102 1 96.69 177 THR B N 1
ATOM 4243 C CA . THR B 1 177 ? -4.871 20.719 10.711 1 96.69 177 THR B CA 1
ATOM 4244 C C . THR B 1 177 ? -5.367 19.766 9.633 1 96.69 177 THR B C 1
ATOM 4246 O O . THR B 1 177 ? -5.039 18.578 9.664 1 96.69 177 THR B O 1
ATOM 4249 N N . ILE B 1 178 ? -6.074 20.266 8.625 1 98.06 178 ILE B N 1
ATOM 4250 C CA . ILE B 1 178 ? -6.738 19.406 7.652 1 98.06 178 ILE B CA 1
ATOM 4251 C C . ILE B 1 178 ? -5.719 18.859 6.652 1 98.06 178 ILE B C 1
ATOM 4253 O O . ILE B 1 178 ? -5.934 17.812 6.035 1 98.06 178 ILE B O 1
ATOM 4257 N N . SER B 1 179 ? -4.535 19.547 6.465 1 98.19 179 SER B N 1
ATOM 4258 C CA . SER B 1 179 ? -3.525 19.109 5.512 1 98.19 179 SER B CA 1
ATOM 4259 C C . SER B 1 179 ? -3.027 17.703 5.844 1 98.19 179 SER B C 1
ATOM 4261 O O . SER B 1 179 ? -2.74 16.906 4.945 1 98.19 179 SER B O 1
ATOM 4263 N N . ILE B 1 180 ? -3.012 17.375 7.145 1 97.44 180 ILE B N 1
ATOM 4264 C CA . ILE B 1 180 ? -2.443 16.109 7.594 1 97.44 180 ILE B CA 1
ATOM 4265 C C . ILE B 1 180 ? -3.316 14.945 7.113 1 97.44 180 ILE B C 1
ATOM 4267 O O . ILE B 1 180 ? -2.908 14.172 6.242 1 97.44 180 ILE B O 1
ATOM 4271 N N . PRO B 1 181 ? -4.602 14.914 7.531 1 98.44 181 PRO B N 1
ATOM 4272 C CA . PRO B 1 181 ? -5.406 13.797 7.023 1 98.44 181 PRO B CA 1
ATOM 4273 C C . PRO B 1 181 ? -5.668 13.891 5.523 1 98.44 181 PRO B C 1
ATOM 4275 O O . PRO B 1 181 ? -5.879 12.867 4.867 1 98.44 181 PRO B O 1
ATOM 4278 N N . PHE B 1 182 ? -5.684 15.117 4.93 1 98.69 182 PHE B N 1
ATOM 4279 C CA . PHE B 1 182 ? -5.84 15.25 3.486 1 98.69 182 PHE B CA 1
ATOM 4280 C C . PHE B 1 182 ? -4.719 14.531 2.748 1 98.69 182 PHE B C 1
ATOM 4282 O O . PHE B 1 182 ? -4.961 13.875 1.73 1 98.69 182 PHE B O 1
ATOM 4289 N N . GLY B 1 183 ? -3.486 14.664 3.277 1 98.56 183 GLY B N 1
ATOM 4290 C CA . GLY B 1 183 ? -2.365 13.938 2.705 1 98.56 183 GLY B CA 1
ATOM 4291 C C . GLY B 1 183 ? -2.57 12.43 2.695 1 98.56 183 GLY B C 1
ATOM 4292 O O . GLY B 1 183 ? -2.271 11.766 1.701 1 98.56 183 GLY B O 1
ATOM 4293 N N . GLY B 1 184 ? -3.094 11.891 3.811 1 98.62 184 GLY B N 1
ATOM 4294 C CA . GLY B 1 184 ? -3.367 10.469 3.896 1 98.62 184 GLY B CA 1
ATOM 4295 C C . GLY B 1 184 ? -4.445 10.008 2.93 1 98.62 184 GLY B C 1
ATOM 4296 O O . GLY B 1 184 ? -4.316 8.953 2.309 1 98.62 184 GLY B O 1
ATOM 4297 N N . LEU B 1 185 ? -5.52 10.805 2.811 1 98.75 185 LEU B N 1
ATOM 4298 C CA . LEU B 1 185 ? -6.629 10.461 1.927 1 98.75 185 LEU B CA 1
ATOM 4299 C C . LEU B 1 185 ? -6.199 10.516 0.466 1 98.75 185 LEU B C 1
ATOM 4301 O O . LEU B 1 185 ? -6.566 9.648 -0.328 1 98.75 185 LEU B O 1
ATOM 4305 N N . ARG B 1 186 ? -5.41 11.555 0.115 1 98.38 186 ARG B N 1
ATOM 4306 C CA . ARG B 1 186 ? -4.902 11.664 -1.248 1 98.38 186 ARG B CA 1
ATOM 4307 C C . ARG B 1 186 ? -3.943 10.523 -1.573 1 98.38 186 ARG B C 1
ATOM 4309 O O . ARG B 1 186 ? -3.945 10.008 -2.691 1 98.38 186 ARG B O 1
ATOM 4316 N N . ASP B 1 187 ? -3.178 10.203 -0.586 1 98.25 187 ASP B N 1
ATOM 4317 C CA . ASP B 1 187 ? -2.15 9.188 -0.787 1 98.25 187 ASP B CA 1
ATOM 4318 C C . ASP B 1 187 ? -2.777 7.844 -1.15 1 98.25 187 ASP B C 1
ATOM 4320 O O . ASP B 1 187 ? -2.199 7.07 -1.919 1 98.25 187 ASP B O 1
ATOM 4324 N N . ILE B 1 188 ? -3.959 7.52 -0.63 1 98.44 188 ILE B N 1
ATOM 4325 C CA . ILE B 1 188 ? -4.617 6.262 -0.97 1 98.44 188 ILE B CA 1
ATOM 4326 C C . ILE B 1 188 ? -5.633 6.5 -2.088 1 98.44 188 ILE B C 1
ATOM 4328 O O . ILE B 1 188 ? -6.469 5.641 -2.367 1 98.44 188 ILE B O 1
ATOM 4332 N N . ASP B 1 189 ? -5.641 7.676 -2.689 1 97.69 189 ASP B N 1
ATOM 4333 C CA . ASP B 1 189 ? -6.344 8.008 -3.924 1 97.69 189 ASP B CA 1
ATOM 4334 C C . ASP B 1 189 ? -7.855 7.887 -3.742 1 97.69 189 ASP B C 1
ATOM 4336 O O . ASP B 1 189 ? -8.523 7.191 -4.508 1 97.69 189 ASP B O 1
ATOM 4340 N N . ILE B 1 190 ? -8.367 8.508 -2.752 1 97.81 190 ILE B N 1
ATOM 4341 C CA . ILE B 1 190 ? -9.812 8.531 -2.537 1 97.81 190 ILE B CA 1
ATOM 4342 C C . ILE B 1 190 ? -10.5 9.172 -3.74 1 97.81 190 ILE B C 1
ATOM 4344 O O . ILE B 1 190 ? -10.039 10.188 -4.266 1 97.81 190 ILE B O 1
ATOM 4348 N N . LYS B 1 191 ? -11.609 8.531 -4.188 1 96.06 191 LYS B N 1
ATOM 4349 C CA . LYS B 1 191 ? -12.406 9.023 -5.312 1 96.06 191 LYS B CA 1
ATOM 4350 C C . LYS B 1 191 ? -13.812 9.414 -4.867 1 96.06 191 LYS B C 1
ATOM 4352 O O . LYS B 1 191 ? -14.305 8.922 -3.848 1 96.06 191 LYS B O 1
ATOM 4357 N N . SER B 1 192 ? -14.359 10.312 -5.703 1 96.56 192 SER B N 1
ATOM 4358 C CA . SER B 1 192 ? -15.75 10.672 -5.461 1 96.56 192 SER B CA 1
ATOM 4359 C C . SER B 1 192 ? -16.656 9.445 -5.508 1 96.56 192 SER B C 1
ATOM 4361 O O . SER B 1 192 ? -16.5 8.586 -6.379 1 96.56 192 SER B O 1
ATOM 4363 N N . GLY B 1 193 ? -17.547 9.391 -4.508 1 97.31 193 GLY B N 1
ATOM 4364 C CA . GLY B 1 193 ? -18.516 8.297 -4.465 1 97.31 193 GLY B CA 1
ATOM 4365 C C . GLY B 1 193 ? -18.047 7.125 -3.625 1 97.31 193 GLY B C 1
ATOM 4366 O O . GLY B 1 193 ? -18.828 6.246 -3.277 1 97.31 193 GLY B O 1
ATOM 4367 N N . GLU B 1 194 ? -16.781 7.047 -3.248 1 98.38 194 GLU B N 1
ATOM 4368 C CA . GLU B 1 194 ? -16.266 5.953 -2.432 1 98.38 194 GLU B CA 1
ATOM 4369 C C . GLU B 1 194 ? -16.672 6.109 -0.972 1 98.38 194 GLU B C 1
ATOM 4371 O O . GLU B 1 194 ? -16.906 7.227 -0.504 1 98.38 194 GLU B O 1
ATOM 4376 N N . LYS B 1 195 ? -16.75 4.984 -0.296 1 98.62 195 LYS B N 1
ATOM 4377 C CA . LYS B 1 195 ? -17.016 4.945 1.139 1 98.62 195 LYS B CA 1
ATOM 4378 C C . LYS B 1 195 ? -15.719 4.816 1.937 1 98.62 195 LYS B C 1
ATOM 4380 O O . LYS B 1 195 ? -14.977 3.846 1.774 1 98.62 195 LYS B O 1
ATOM 4385 N N . VAL B 1 196 ? -15.516 5.762 2.822 1 98.81 196 VAL B N 1
ATOM 4386 C CA . VAL B 1 196 ? -14.258 5.773 3.564 1 98.81 196 VAL B CA 1
ATOM 4387 C C . VAL B 1 196 ? -14.547 5.762 5.066 1 98.81 196 VAL B C 1
ATOM 4389 O O . VAL B 1 196 ? -15.352 6.555 5.555 1 98.81 196 VAL B O 1
ATOM 4392 N N . ILE B 1 197 ? -13.898 4.836 5.758 1 98.94 197 ILE B N 1
ATOM 4393 C CA . ILE B 1 197 ? -13.938 4.82 7.215 1 98.94 197 ILE B CA 1
ATOM 4394 C C . ILE B 1 197 ? -12.906 5.797 7.77 1 98.94 197 ILE B C 1
ATOM 4396 O O . ILE B 1 197 ? -11.742 5.785 7.359 1 98.94 197 ILE B O 1
ATOM 4400 N N . ILE B 1 198 ? -13.281 6.621 8.617 1 98.88 198 ILE B N 1
ATOM 4401 C CA . ILE B 1 198 ? -12.375 7.465 9.383 1 98.88 198 ILE B CA 1
ATOM 4402 C C . ILE B 1 198 ? -12.453 7.102 10.867 1 98.88 198 ILE B C 1
ATOM 4404 O O . ILE B 1 198 ? -13.523 7.184 11.469 1 98.88 198 ILE B O 1
ATOM 4408 N N . SER B 1 199 ? -11.312 6.656 11.398 1 98 199 SER B N 1
ATOM 4409 C CA . SER B 1 199 ? -11.297 6.23 12.797 1 98 199 SER B CA 1
ATOM 4410 C C . SER B 1 199 ? -9.984 6.613 13.477 1 98 199 SER B C 1
ATOM 4412 O O . SER B 1 199 ? -8.906 6.266 13 1 98 199 SER B O 1
ATOM 4414 N N . PRO B 1 200 ? -10.039 7.301 14.711 1 96.56 200 PRO B N 1
ATOM 4415 C CA . PRO B 1 200 ? -11.242 7.906 15.273 1 96.56 200 PRO B CA 1
ATOM 4416 C C . PRO B 1 200 ? -11.648 9.195 14.562 1 96.56 200 PRO B C 1
ATOM 4418 O O . PRO B 1 200 ? -10.789 9.922 14.062 1 96.56 200 PRO B O 1
ATOM 4421 N N . ALA B 1 201 ? -12.945 9.406 14.562 1 97.62 201 ALA B N 1
ATOM 4422 C CA . ALA B 1 201 ? -13.438 10.539 13.781 1 97.62 201 ALA B CA 1
ATOM 4423 C C . ALA B 1 201 ? -13.703 11.75 14.672 1 97.62 201 ALA B C 1
ATOM 4425 O O . ALA B 1 201 ? -13.953 12.852 14.188 1 97.62 201 ALA B O 1
ATOM 4426 N N . SER B 1 202 ? -13.57 11.57 15.969 1 93 202 SER B N 1
ATOM 4427 C CA . SER B 1 202 ? -14.102 12.555 16.906 1 93 202 SER B CA 1
ATOM 4428 C C . SER B 1 202 ? -13.031 13.547 17.344 1 93 202 SER B C 1
ATOM 4430 O O . SER B 1 202 ? -13.344 14.609 17.891 1 93 202 SER B O 1
ATOM 4432 N N . GLY B 1 203 ? -11.82 13.258 17.078 1 92.56 203 GLY B N 1
ATOM 4433 C CA . GLY B 1 203 ? -10.742 14.117 17.531 1 92.56 203 GLY B CA 1
ATOM 4434 C C . GLY B 1 203 ? -10.352 15.172 16.516 1 92.56 203 GLY B C 1
ATOM 4435 O O . GLY B 1 203 ? -11.062 15.383 15.531 1 92.56 203 GLY B O 1
ATOM 4436 N N . THR B 1 204 ? -9.273 15.883 16.875 1 93.12 204 THR B N 1
ATOM 4437 C CA . THR B 1 204 ? -8.781 17.016 16.078 1 93.12 204 THR B CA 1
ATOM 4438 C C . THR B 1 204 ? -8.523 16.594 14.641 1 93.12 204 THR B C 1
ATOM 4440 O O . THR B 1 204 ? -9.109 17.141 13.711 1 93.12 204 THR B O 1
ATOM 4443 N N . PHE B 1 205 ? -7.77 15.594 14.469 1 95 205 PHE B N 1
ATOM 4444 C CA . PHE B 1 205 ? -7.371 15.219 13.117 1 95 205 PHE B CA 1
ATOM 4445 C C . PHE B 1 205 ? -8.43 14.336 12.469 1 95 205 PHE B C 1
ATOM 4447 O O . PHE B 1 205 ? -8.633 14.391 11.25 1 95 205 PHE B O 1
ATOM 4454 N N . GLY B 1 206 ? -9.133 13.562 13.281 1 96.94 206 GLY B N 1
ATOM 4455 C CA . GLY B 1 206 ? -10.203 12.727 12.75 1 96.94 206 GLY B CA 1
ATOM 4456 C C . GLY B 1 206 ? -11.352 13.531 12.164 1 96.94 206 GLY B C 1
ATOM 4457 O O . GLY B 1 206 ? -11.836 13.227 11.07 1 96.94 206 GLY B O 1
ATOM 4458 N N . SER B 1 207 ? -11.773 14.516 12.898 1 97.5 207 SER B N 1
ATOM 4459 C CA . SER B 1 207 ? -12.859 15.359 12.398 1 97.5 207 SER B CA 1
ATOM 4460 C C . SER B 1 207 ? -12.422 16.156 11.18 1 97.5 207 SER B C 1
ATOM 4462 O O . SER B 1 207 ? -13.211 16.391 10.258 1 97.5 207 SER B O 1
ATOM 4464 N N . ALA B 1 208 ? -11.172 16.562 11.164 1 97.75 208 ALA B N 1
ATOM 4465 C CA . ALA B 1 208 ? -10.633 17.219 9.984 1 97.75 208 ALA B CA 1
ATOM 4466 C C . ALA B 1 208 ? -10.641 16.281 8.773 1 97.75 208 ALA B C 1
ATOM 4468 O O . ALA B 1 208 ? -10.898 16.719 7.648 1 97.75 208 ALA B O 1
ATOM 4469 N N . ALA B 1 209 ? -10.391 15.031 9.016 1 98.62 209 ALA B N 1
ATOM 4470 C CA . ALA B 1 209 ? -10.43 14.031 7.953 1 98.62 209 ALA B CA 1
ATOM 4471 C C . ALA B 1 209 ? -11.828 13.906 7.355 1 98.62 209 ALA B C 1
ATOM 4473 O O . ALA B 1 209 ? -11.977 13.711 6.148 1 98.62 209 ALA B O 1
ATOM 4474 N N . VAL B 1 210 ? -12.805 14.016 8.195 1 98.69 210 VAL B N 1
ATOM 4475 C CA . VAL B 1 210 ? -14.188 13.953 7.723 1 98.69 210 VAL B CA 1
ATOM 4476 C C . VAL B 1 210 ? -14.453 15.102 6.758 1 98.69 210 VAL B C 1
ATOM 4478 O O . VAL B 1 210 ? -14.984 14.898 5.664 1 98.69 210 VAL B O 1
ATOM 4481 N N . LEU B 1 211 ? -14.031 16.328 7.105 1 98.38 211 LEU B N 1
ATOM 4482 C CA . LEU B 1 211 ? -14.188 17.469 6.23 1 98.38 211 LEU B CA 1
ATOM 4483 C C . LEU B 1 211 ? -13.469 17.25 4.902 1 98.38 211 LEU B C 1
ATOM 4485 O O . LEU B 1 211 ? -14.031 17.531 3.836 1 98.38 211 LEU B O 1
ATOM 4489 N N . ALA B 1 212 ? -12.258 16.734 4.98 1 98.62 212 ALA B N 1
ATOM 4490 C CA . ALA B 1 212 ? -11.453 16.5 3.785 1 98.62 212 ALA B CA 1
ATOM 4491 C C . ALA B 1 212 ? -12.109 15.469 2.875 1 98.62 212 ALA B C 1
ATOM 4493 O O . ALA B 1 212 ? -12.211 15.68 1.664 1 98.62 212 ALA B O 1
ATOM 4494 N N . ALA B 1 213 ? -12.555 14.359 3.461 1 98.69 213 ALA B N 1
ATOM 4495 C CA . ALA B 1 213 ? -13.172 13.281 2.688 1 98.69 213 ALA B CA 1
ATOM 4496 C C . ALA B 1 213 ? -14.438 13.766 1.992 1 98.69 213 ALA B C 1
ATOM 4498 O O . ALA B 1 213 ? -14.68 13.438 0.828 1 98.69 213 ALA B O 1
ATOM 4499 N N . LEU B 1 214 ? -15.273 14.523 2.705 1 98.31 214 LEU B N 1
ATOM 4500 C CA . LEU B 1 214 ? -16.484 15.086 2.111 1 98.31 214 LEU B CA 1
ATOM 4501 C C . LEU B 1 214 ? -16.141 16 0.944 1 98.31 214 LEU B C 1
ATOM 4503 O O . LEU B 1 214 ? -16.766 15.945 -0.108 1 98.31 214 LEU B O 1
ATOM 4507 N N . ALA B 1 215 ? -15.133 16.828 1.119 1 98.25 215 ALA B N 1
ATOM 4508 C CA . ALA B 1 215 ? -14.703 17.734 0.064 1 98.25 215 ALA B CA 1
ATOM 4509 C C . ALA B 1 215 ? -14.234 16.969 -1.17 1 98.25 215 ALA B C 1
ATOM 4511 O O . ALA B 1 215 ? -14.391 17.438 -2.299 1 98.25 215 ALA B O 1
ATOM 4512 N N . MET B 1 216 ? -13.695 15.766 -0.975 1 98.19 216 MET B N 1
ATOM 4513 C CA . MET B 1 216 ? -13.195 14.938 -2.064 1 98.19 216 MET B CA 1
ATOM 4514 C C . MET B 1 216 ? -14.328 14.164 -2.734 1 98.19 216 MET B C 1
ATOM 4516 O O . MET B 1 216 ? -14.102 13.453 -3.715 1 98.19 216 MET B O 1
ATOM 4520 N N . GLY B 1 217 ? -15.523 14.273 -2.207 1 97.94 217 GLY B N 1
ATOM 4521 C CA . GLY B 1 217 ? -16.688 13.664 -2.824 1 97.94 217 GLY B CA 1
ATOM 4522 C C . GLY B 1 217 ? -17 12.281 -2.275 1 97.94 217 GLY B C 1
ATOM 4523 O O . GLY B 1 217 ? -17.828 11.555 -2.838 1 97.94 217 GLY B O 1
ATOM 4524 N N . ALA B 1 218 ? -16.391 11.906 -1.16 1 98.19 218 ALA B N 1
ATOM 4525 C CA . ALA B 1 218 ? -16.578 10.57 -0.597 1 98.19 218 ALA B CA 1
ATOM 4526 C C . ALA B 1 218 ? -17.766 10.531 0.353 1 98.19 218 ALA B C 1
ATOM 4528 O O . ALA B 1 218 ? -18.281 11.578 0.751 1 98.19 218 ALA B O 1
ATOM 4529 N N . LEU B 1 219 ? -18.266 9.344 0.599 1 98.38 219 LEU B N 1
ATOM 4530 C CA . LEU B 1 219 ? -19.141 9.039 1.719 1 98.38 219 LEU B CA 1
ATOM 4531 C C . LEU B 1 219 ? -18.344 8.594 2.938 1 98.38 219 LEU B C 1
ATOM 4533 O O . LEU B 1 219 ? -17.375 7.832 2.811 1 98.38 219 LEU B O 1
ATOM 4537 N N . VAL B 1 220 ? -18.766 9.109 4.078 1 98.75 220 VAL B N 1
ATOM 4538 C CA . VAL B 1 220 ? -17.922 8.914 5.25 1 98.75 220 VAL B CA 1
ATOM 4539 C C . VAL B 1 220 ? -18.625 8.008 6.258 1 98.75 220 VAL B C 1
ATOM 4541 O O . VAL B 1 220 ? -19.812 8.195 6.531 1 98.75 220 VAL B O 1
ATOM 4544 N N . ILE B 1 221 ? -17.922 7.004 6.73 1 98.88 221 ILE B N 1
ATOM 4545 C CA . ILE B 1 221 ? -18.297 6.277 7.941 1 98.88 221 ILE B CA 1
ATOM 4546 C C . ILE B 1 221 ? -17.422 6.738 9.109 1 98.88 221 ILE B C 1
ATOM 4548 O O . ILE B 1 221 ? -16.25 6.34 9.211 1 98.88 221 ILE B O 1
ATOM 4552 N N . ALA B 1 222 ? -17.984 7.555 9.969 1 98.75 222 ALA B N 1
ATOM 4553 C CA . ALA B 1 222 ? -17.266 8.117 11.109 1 98.75 222 ALA B CA 1
ATOM 4554 C C . ALA B 1 222 ? -17.344 7.184 12.32 1 98.75 222 ALA B C 1
ATOM 4556 O O . ALA B 1 222 ? -18.422 6.91 12.836 1 98.75 222 ALA B O 1
ATOM 4557 N N . VAL B 1 223 ? -16.172 6.73 12.758 1 98.62 223 VAL B N 1
ATOM 4558 C CA . VAL B 1 223 ? -16.094 5.773 13.852 1 98.62 223 VAL B CA 1
ATOM 4559 C C . VAL B 1 223 ? -15.508 6.449 15.094 1 98.62 223 VAL B C 1
ATOM 4561 O O . VAL B 1 223 ? -14.562 7.238 14.984 1 98.62 223 VAL B O 1
ATOM 4564 N N . GLY B 1 224 ? -16.016 6.246 16.203 1 97.06 224 GLY B N 1
ATOM 4565 C CA . GLY B 1 224 ? -15.539 6.754 17.469 1 97.06 224 GLY B CA 1
ATOM 4566 C C . GLY B 1 224 ? -16.156 6.055 18.672 1 97.06 224 GLY B C 1
ATOM 4567 O O . GLY B 1 224 ? -16.938 5.113 18.516 1 97.06 224 GLY B O 1
ATOM 4568 N N . ARG B 1 225 ? -15.789 6.445 19.844 1 94.69 225 ARG B N 1
ATOM 4569 C CA . ARG B 1 225 ? -16.234 5.781 21.078 1 94.69 225 ARG B CA 1
ATOM 4570 C C . ARG B 1 225 ? -17.281 6.605 21.797 1 94.69 225 ARG B C 1
ATOM 4572 O O . ARG B 1 225 ? -17.859 6.152 22.781 1 94.69 225 ARG B O 1
ATOM 4579 N N . ASP B 1 226 ? -17.516 7.824 21.391 1 95 226 ASP B N 1
ATOM 4580 C CA . ASP B 1 226 ? -18.469 8.734 22.031 1 95 226 ASP B CA 1
ATOM 4581 C C . ASP B 1 226 ? -19.578 9.148 21.062 1 95 226 ASP B C 1
ATOM 4583 O O . ASP B 1 226 ? -19.328 9.898 20.125 1 95 226 ASP B O 1
ATOM 4587 N N . GLN B 1 227 ? -20.797 8.742 21.422 1 95.75 227 GLN B N 1
ATOM 4588 C CA . GLN B 1 227 ? -21.906 8.953 20.5 1 95.75 227 GLN B CA 1
ATOM 4589 C C . GLN B 1 227 ? -22.234 10.438 20.375 1 95.75 227 GLN B C 1
ATOM 4591 O O . GLN B 1 227 ? -22.562 10.906 19.281 1 95.75 227 GLN B O 1
ATOM 4596 N N . GLU B 1 228 ? -22.188 11.109 21.422 1 96.12 228 GLU B N 1
ATOM 4597 C CA . GLU B 1 228 ? -22.5 12.539 21.391 1 96.12 228 GLU B CA 1
ATOM 4598 C C . GLU B 1 228 ? -21.578 13.281 20.438 1 96.12 228 GLU B C 1
ATOM 4600 O O . GLU B 1 228 ? -22.031 14.109 19.641 1 96.12 228 GLU B O 1
ATOM 4605 N N . THR B 1 229 ? -20.344 13.008 20.516 1 96.12 229 THR B N 1
ATOM 4606 C CA . THR B 1 229 ? -19.375 13.648 19.625 1 96.12 229 THR B CA 1
ATOM 4607 C C . THR B 1 229 ? -19.594 13.203 18.188 1 96.12 229 THR B C 1
ATOM 4609 O O . THR B 1 229 ? -19.516 14.023 17.266 1 96.12 229 THR B O 1
ATOM 4612 N N . LEU B 1 230 ? -19.906 11.961 17.984 1 97.56 230 LEU B N 1
ATOM 4613 C CA . LEU B 1 230 ? -20.172 11.445 16.641 1 97.56 230 LEU B CA 1
ATOM 4614 C C . LEU B 1 230 ? -21.391 12.125 16.031 1 97.56 230 LEU B C 1
ATOM 4616 O O . LEU B 1 230 ? -21.406 12.398 14.828 1 97.56 230 LEU B O 1
ATOM 4620 N N . ASP B 1 231 ? -22.328 12.398 16.844 1 96.69 231 ASP B N 1
ATOM 4621 C CA . ASP B 1 231 ? -23.516 13.109 16.375 1 96.69 231 ASP B CA 1
ATOM 4622 C C . ASP B 1 231 ? -23.156 14.5 15.867 1 96.69 231 ASP B C 1
ATOM 4624 O O . ASP B 1 231 ? -23.703 14.953 14.852 1 96.69 231 ASP B O 1
ATOM 4628 N N . LYS B 1 232 ? -22.281 15.094 16.547 1 95.56 232 LYS B N 1
ATOM 4629 C CA . LYS B 1 232 ? -21.812 16.406 16.109 1 95.56 232 LYS B CA 1
ATOM 4630 C C . LYS B 1 232 ? -21.125 16.297 14.742 1 95.56 232 LYS B C 1
ATOM 4632 O O . LYS B 1 232 ? -21.344 17.125 13.859 1 95.56 232 LYS B O 1
ATOM 4637 N N . VAL B 1 233 ? -20.344 15.281 14.531 1 97.56 233 VAL B N 1
ATOM 4638 C CA . VAL B 1 233 ? -19.641 15.062 13.273 1 97.56 233 VAL B CA 1
ATOM 4639 C C . VAL B 1 233 ? -20.656 14.805 12.156 1 97.56 233 VAL B C 1
ATOM 4641 O O . VAL B 1 233 ? -20.5 15.328 11.047 1 97.56 233 VAL B O 1
ATOM 4644 N N . LYS B 1 234 ? -21.656 14.102 12.445 1 97.69 234 LYS B N 1
ATOM 4645 C CA . LYS B 1 234 ? -22.672 13.727 11.461 1 97.69 234 LYS B CA 1
ATOM 4646 C C . LYS B 1 234 ? -23.406 14.961 10.93 1 97.69 234 LYS B C 1
ATOM 4648 O O . LYS B 1 234 ? -23.875 14.969 9.797 1 97.69 234 LYS B O 1
ATOM 4653 N N . THR B 1 235 ? -23.531 16 11.734 1 96.25 235 THR B N 1
ATOM 4654 C CA . THR B 1 235 ? -24.281 17.203 11.359 1 96.25 235 THR B CA 1
ATOM 4655 C C . THR B 1 235 ? -23.609 17.906 10.18 1 96.25 235 THR B C 1
ATOM 4657 O O . THR B 1 235 ? -24.25 18.703 9.492 1 96.25 235 THR B O 1
ATOM 4660 N N . LEU B 1 236 ? -22.344 17.641 9.922 1 95.94 236 LEU B N 1
ATOM 4661 C CA . LEU B 1 236 ? -21.656 18.25 8.781 1 95.94 236 LEU B CA 1
ATOM 4662 C C . LEU B 1 236 ? -22.406 17.953 7.48 1 95.94 236 LEU B C 1
ATOM 4664 O O . LEU B 1 236 ? -22.516 18.828 6.617 1 95.94 236 LEU B O 1
ATOM 4668 N N . ASN B 1 237 ? -22.812 16.734 7.34 1 96.88 237 ASN B N 1
ATOM 4669 C CA . ASN B 1 237 ? -23.562 16.25 6.188 1 96.88 237 ASN B CA 1
ATOM 4670 C C . ASN B 1 237 ? -24.281 14.945 6.496 1 96.88 237 ASN B C 1
ATOM 4672 O O . ASN B 1 237 ? -23.75 13.859 6.234 1 96.88 237 ASN B O 1
ATOM 4676 N N . PRO B 1 238 ? -25.453 15.055 7.043 1 96.88 238 PRO B N 1
ATOM 4677 C CA . PRO B 1 238 ? -26.172 13.867 7.512 1 96.88 238 PRO B CA 1
ATOM 4678 C C . PRO B 1 238 ? -26.406 12.844 6.398 1 96.88 238 PRO B C 1
ATOM 4680 O O . PRO B 1 238 ? -26.609 11.656 6.676 1 96.88 238 PRO B O 1
ATOM 4683 N N . GLU B 1 239 ? -26.391 13.258 5.172 1 96.44 239 GLU B N 1
ATOM 4684 C CA . GLU B 1 239 ? -26.672 12.359 4.051 1 96.44 239 GLU B CA 1
ATOM 4685 C C . GLU B 1 239 ? -25.422 11.562 3.662 1 96.44 239 GLU B C 1
ATOM 4687 O O . GLU B 1 239 ? -25.531 10.453 3.15 1 96.44 239 GLU B O 1
ATOM 4692 N N . ARG B 1 240 ? -24.234 12.148 3.93 1 97.75 240 ARG B N 1
ATOM 4693 C CA . ARG B 1 240 ? -23 11.516 3.453 1 97.75 240 ARG B CA 1
ATOM 4694 C C . ARG B 1 240 ? -22.156 11.016 4.617 1 97.75 240 ARG B C 1
ATOM 4696 O O . ARG B 1 240 ? -21.109 10.406 4.41 1 97.75 240 ARG B O 1
ATOM 4703 N N . VAL B 1 241 ? -22.609 11.281 5.867 1 98.5 241 VAL B N 1
ATOM 4704 C CA . VAL B 1 241 ? -21.859 10.82 7.031 1 98.5 241 VAL B CA 1
ATOM 4705 C C . VAL B 1 241 ? -22.719 9.852 7.852 1 98.5 241 VAL B C 1
ATOM 4707 O O . VAL B 1 241 ? -23.75 10.242 8.383 1 98.5 241 VAL B O 1
ATOM 4710 N N . ARG B 1 242 ? -22.25 8.648 7.887 1 98.38 242 ARG B N 1
ATOM 4711 C CA . ARG B 1 242 ? -22.781 7.637 8.805 1 98.38 242 ARG B CA 1
ATOM 4712 C C . ARG B 1 242 ? -21.844 7.438 9.992 1 98.38 242 ARG B C 1
ATOM 4714 O O . ARG B 1 242 ? -20.625 7.465 9.844 1 98.38 242 ARG B O 1
ATOM 4721 N N . THR B 1 243 ? -22.484 7.293 11.18 1 98.44 243 THR B N 1
ATOM 4722 C CA . THR B 1 243 ? -21.656 7.105 12.367 1 98.44 243 THR B CA 1
ATOM 4723 C C . THR B 1 243 ? -21.734 5.664 12.859 1 98.44 243 THR B C 1
ATOM 4725 O O . THR B 1 243 ? -22.781 5.02 12.758 1 98.44 243 THR B O 1
ATOM 4728 N N . VAL B 1 244 ? -20.625 5.129 13.312 1 98.44 244 VAL B N 1
ATOM 4729 C CA . VAL B 1 244 ? -20.531 3.801 13.914 1 98.44 244 VAL B CA 1
ATOM 4730 C C . VAL B 1 244 ? -19.781 3.875 15.234 1 98.44 244 VAL B C 1
ATOM 4732 O O . VAL B 1 244 ? -18.672 4.422 15.297 1 98.44 244 VAL B O 1
ATOM 4735 N N . LEU B 1 245 ? -20.391 3.354 16.281 1 97.69 245 LEU B N 1
ATOM 4736 C CA . LEU B 1 245 ? -19.734 3.289 17.578 1 97.69 245 LEU B CA 1
ATOM 4737 C C . LEU B 1 245 ? -18.734 2.131 17.625 1 97.69 245 LEU B C 1
ATOM 4739 O O . LEU B 1 245 ? -19.078 1.007 17.234 1 97.69 245 LEU B O 1
ATOM 4743 N N . ASN B 1 246 ? -17.516 2.42 18 1 97.06 246 ASN B N 1
ATOM 4744 C CA . ASN B 1 246 ? -16.578 1.353 18.297 1 97.06 246 ASN B CA 1
ATOM 4745 C C . ASN B 1 246 ? -16.906 0.677 19.641 1 97.06 246 ASN B C 1
ATOM 4747 O O . ASN B 1 246 ? -16.688 1.255 20.703 1 97.06 246 ASN B O 1
ATOM 4751 N N . THR B 1 247 ? -17.328 -0.507 19.641 1 96.88 247 THR B N 1
ATOM 4752 C CA . THR B 1 247 ? -17.797 -1.204 20.828 1 96.88 247 THR B CA 1
ATOM 4753 C C . THR B 1 247 ? -16.672 -2.014 21.469 1 96.88 247 THR B C 1
ATOM 4755 O O . THR B 1 247 ? -16.812 -2.492 22.594 1 96.88 247 THR B O 1
ATOM 4758 N N . GLY B 1 248 ? -15.641 -2.184 20.766 1 96.38 248 GLY B N 1
ATOM 4759 C CA . GLY B 1 248 ? -14.555 -3.031 21.234 1 96.38 248 GLY B CA 1
ATOM 4760 C C . GLY B 1 248 ? -14.719 -4.484 20.828 1 96.38 248 GLY B C 1
ATOM 4761 O O . GLY B 1 248 ? -13.859 -5.316 21.125 1 96.38 248 GLY B O 1
ATOM 4762 N N . ASP B 1 249 ? -15.758 -4.789 20.188 1 97.62 249 ASP B N 1
ATOM 4763 C CA . ASP B 1 249 ? -16.016 -6.121 19.656 1 97.62 249 ASP B CA 1
ATOM 4764 C C . ASP B 1 249 ? -15.852 -6.148 18.141 1 97.62 249 ASP B C 1
ATOM 4766 O O . ASP B 1 249 ? -16.688 -5.625 17.406 1 97.62 249 ASP B O 1
ATOM 4770 N N . VAL B 1 250 ? -14.859 -6.812 17.688 1 97.88 250 VAL B N 1
ATOM 4771 C CA . VAL B 1 250 ? -14.461 -6.785 16.281 1 97.88 250 VAL B CA 1
ATOM 4772 C C . VAL B 1 250 ? -15.609 -7.305 15.414 1 97.88 250 VAL B C 1
ATOM 4774 O O . VAL B 1 250 ? -15.969 -6.68 14.414 1 97.88 250 VAL B O 1
ATOM 4777 N N . GLU B 1 251 ? -16.188 -8.414 15.773 1 97.81 251 GLU B N 1
ATOM 4778 C CA . GLU B 1 251 ? -17.234 -9.031 14.969 1 97.81 251 GLU B CA 1
ATOM 4779 C C . GLU B 1 251 ? -18.453 -8.125 14.859 1 97.81 251 GLU B C 1
ATOM 4781 O O . GLU B 1 251 ? -18.984 -7.906 13.758 1 97.81 251 GLU B O 1
ATOM 4786 N N . ASN B 1 252 ? -18.875 -7.586 15.984 1 98.06 252 ASN B N 1
ATOM 4787 C CA . ASN B 1 252 ? -20.016 -6.68 15.992 1 98.06 252 ASN B CA 1
ATOM 4788 C C . ASN B 1 252 ? -19.734 -5.414 15.18 1 98.06 252 ASN B C 1
ATOM 4790 O O . ASN B 1 252 ? -20.594 -4.949 14.43 1 98.06 252 ASN B O 1
ATOM 4794 N N . ASP B 1 253 ? -18.594 -4.898 15.344 1 98.38 253 ASP B N 1
ATOM 4795 C CA . ASP B 1 253 ? -18.234 -3.666 14.648 1 98.38 253 ASP B CA 1
ATOM 4796 C C . ASP B 1 253 ? -18.172 -3.891 13.141 1 98.38 253 ASP B C 1
ATOM 4798 O O . ASP B 1 253 ? -18.641 -3.055 12.359 1 98.38 253 ASP B O 1
ATOM 4802 N N . VAL B 1 254 ? -17.594 -5.023 12.688 1 98.62 254 VAL B N 1
ATOM 4803 C CA . VAL B 1 254 ? -17.531 -5.348 11.266 1 98.62 254 VAL B CA 1
ATOM 4804 C C . VAL B 1 254 ? -18.938 -5.461 10.695 1 98.62 254 VAL B C 1
ATOM 4806 O O . VAL B 1 254 ? -19.219 -4.941 9.617 1 98.62 254 VAL B O 1
ATOM 4809 N N . LYS B 1 255 ? -19.781 -6.176 11.414 1 98.31 255 LYS B N 1
ATOM 4810 C CA . LYS B 1 255 ? -21.156 -6.328 10.977 1 98.31 255 LYS B CA 1
ATOM 4811 C C . LYS B 1 255 ? -21.828 -4.969 10.781 1 98.31 255 LYS B C 1
ATOM 4813 O O . LYS B 1 255 ? -22.469 -4.73 9.758 1 98.31 255 LYS B O 1
ATOM 4818 N N . GLU B 1 256 ? -21.672 -4.113 11.727 1 98.44 256 GLU B N 1
ATOM 4819 C CA . GLU B 1 256 ? -22.281 -2.789 11.641 1 98.44 256 GLU B CA 1
ATOM 4820 C C . GLU B 1 256 ? -21.656 -1.96 10.523 1 98.44 256 GLU B C 1
ATOM 4822 O O . GLU B 1 256 ? -22.375 -1.306 9.758 1 98.44 256 GLU B O 1
ATOM 4827 N N . LEU B 1 257 ? -20.359 -1.974 10.391 1 98.62 257 LEU B N 1
ATOM 4828 C CA . LEU B 1 257 ? -19.641 -1.221 9.367 1 98.62 257 LEU B CA 1
ATOM 4829 C C . LEU B 1 257 ? -20.094 -1.644 7.969 1 98.62 257 LEU B C 1
ATOM 4831 O O . LEU B 1 257 ? -20.234 -0.804 7.078 1 98.62 257 LEU B O 1
ATOM 4835 N N . THR B 1 258 ? -20.344 -2.902 7.75 1 98.12 258 THR B N 1
ATOM 4836 C CA . THR B 1 258 ? -20.562 -3.436 6.41 1 98.12 258 THR B CA 1
ATOM 4837 C C . THR B 1 258 ? -22.031 -3.691 6.152 1 98.12 258 THR B C 1
ATOM 4839 O O . THR B 1 258 ? -22.391 -4.422 5.227 1 98.12 258 THR B O 1
ATOM 4842 N N . LYS B 1 259 ? -22.906 -3.213 7.035 1 97.12 259 LYS B N 1
ATOM 4843 C CA . LYS B 1 259 ? -24.328 -3.504 6.918 1 97.12 259 LYS B CA 1
ATOM 4844 C C . LYS B 1 259 ? -24.844 -3.156 5.527 1 97.12 259 LYS B C 1
ATOM 4846 O O . LYS B 1 259 ? -25.797 -3.768 5.047 1 97.12 259 LYS B O 1
ATOM 4851 N N . ASP B 1 260 ? -24.234 -2.166 4.84 1 95.62 260 ASP B N 1
ATOM 4852 C CA . ASP B 1 260 ? -24.625 -1.771 3.492 1 95.62 260 ASP B CA 1
ATOM 4853 C C . ASP B 1 260 ? -23.594 -2.215 2.467 1 95.62 260 ASP B C 1
ATOM 4855 O O . ASP B 1 260 ? -23.422 -1.58 1.424 1 95.62 260 ASP B O 1
ATOM 4859 N N . GLY B 1 261 ? -22.781 -3.234 2.807 1 95.12 261 GLY B N 1
ATOM 4860 C CA . GLY B 1 261 ? -21.719 -3.734 1.938 1 95.12 261 GLY B CA 1
ATOM 4861 C C . GLY B 1 261 ? -20.328 -3.324 2.385 1 95.12 261 GLY B C 1
ATOM 4862 O O . GLY B 1 261 ? -20.188 -2.477 3.268 1 95.12 261 GLY B O 1
ATOM 4863 N N . PRO B 1 262 ? -19.328 -3.867 1.778 1 96.12 262 PRO B N 1
ATOM 4864 C CA . PRO B 1 262 ? -17.953 -3.533 2.15 1 96.12 262 PRO B CA 1
ATOM 4865 C C . PRO B 1 262 ? -17.562 -2.107 1.763 1 96.12 262 PRO B C 1
ATOM 4867 O O . PRO B 1 262 ? -18.234 -1.479 0.949 1 96.12 262 PRO B O 1
ATOM 4870 N N . LEU B 1 263 ? -16.547 -1.658 2.348 1 98.5 263 LEU B N 1
ATOM 4871 C CA . LEU B 1 263 ? -16.125 -0.266 2.197 1 98.5 263 LEU B CA 1
ATOM 4872 C C . LEU B 1 263 ? -14.852 -0.164 1.369 1 98.5 263 LEU B C 1
ATOM 4874 O O . LEU B 1 263 ? -14.18 -1.168 1.139 1 98.5 263 LEU B O 1
ATOM 4878 N N . ASP B 1 264 ? -14.523 1.041 0.878 1 98.69 264 ASP B N 1
ATOM 4879 C CA . ASP B 1 264 ? -13.461 1.218 -0.105 1 98.69 264 ASP B CA 1
ATOM 4880 C C . ASP B 1 264 ? -12.125 1.511 0.575 1 98.69 264 ASP B C 1
ATOM 4882 O O . ASP B 1 264 ? -11.07 1.113 0.079 1 98.69 264 ASP B O 1
ATOM 4886 N N . ALA B 1 265 ? -12.211 2.24 1.688 1 98.88 265 ALA B N 1
ATOM 4887 C CA . ALA B 1 265 ? -10.953 2.695 2.283 1 98.88 265 ALA B CA 1
ATOM 4888 C C . ALA B 1 265 ? -11.117 2.943 3.781 1 98.88 265 ALA B C 1
ATOM 4890 O O . ALA B 1 265 ? -12.234 3.066 4.277 1 98.88 265 ALA B O 1
ATOM 4891 N N . PHE B 1 266 ? -10 2.945 4.492 1 98.88 266 PHE B N 1
ATOM 4892 C CA . PHE B 1 266 ? -9.906 3.209 5.922 1 98.88 266 PHE B CA 1
ATOM 4893 C C . PHE B 1 266 ? -8.742 4.145 6.227 1 98.88 266 PHE B C 1
ATOM 4895 O O . PHE B 1 266 ? -7.602 3.877 5.828 1 98.88 266 PHE B O 1
ATOM 4902 N N . LEU B 1 267 ? -9 5.273 6.863 1 98.88 267 LEU B N 1
ATOM 4903 C CA . LEU B 1 267 ? -7.961 6.164 7.367 1 98.88 267 LEU B CA 1
ATOM 4904 C C . LEU B 1 267 ? -7.859 6.078 8.883 1 98.88 267 LEU B C 1
ATOM 4906 O O . LEU B 1 267 ? -8.805 6.418 9.594 1 98.88 267 LEU B O 1
ATOM 4910 N N . ASP B 1 268 ? -6.734 5.637 9.312 1 98.38 268 ASP B N 1
ATOM 4911 C CA . ASP B 1 268 ? -6.418 5.664 10.734 1 98.38 268 ASP B CA 1
ATOM 4912 C C . ASP B 1 268 ? -5.566 6.887 11.086 1 98.38 268 ASP B C 1
ATOM 4914 O O . ASP B 1 268 ? -4.488 7.082 10.523 1 98.38 268 ASP B O 1
ATOM 4918 N N . ILE B 1 269 ? -6.004 7.629 11.977 1 96.62 269 ILE B N 1
ATOM 4919 C CA . ILE B 1 269 ? -5.234 8.766 12.477 1 96.62 269 ILE B CA 1
ATOM 4920 C C . ILE B 1 269 ? -5.328 8.82 14 1 96.62 269 ILE B C 1
ATOM 4922 O O . ILE B 1 269 ? -5.473 9.898 14.578 1 96.62 269 ILE B O 1
ATOM 4926 N N . SER B 1 270 ? -5.266 7.668 14.625 1 94.81 270 SER B N 1
ATOM 4927 C CA . SER B 1 270 ? -5.492 7.504 16.062 1 94.81 270 SER B CA 1
ATOM 4928 C C . SER B 1 270 ? -4.254 7.883 16.859 1 94.81 270 SER B C 1
ATOM 4930 O O . SER B 1 270 ? -3.131 7.773 16.359 1 94.81 270 SER B O 1
ATOM 4932 N N . PRO B 1 271 ? -4.492 8.336 18.094 1 90.12 271 PRO B N 1
ATOM 4933 C CA . PRO B 1 271 ? -3.377 8.648 19 1 90.12 271 PRO B CA 1
ATOM 4934 C C . PRO B 1 271 ? -2.727 7.402 19.578 1 90.12 271 PRO B C 1
ATOM 4936 O O . PRO B 1 271 ? -3.291 6.309 19.5 1 90.12 271 PRO B O 1
ATOM 4939 N N . GLY B 1 272 ? -1.584 7.574 20.188 1 86.75 272 GLY B N 1
ATOM 4940 C CA . GLY B 1 272 ? -0.815 6.473 20.734 1 86.75 272 GLY B CA 1
ATOM 4941 C C . GLY B 1 272 ? -1.602 5.637 21.734 1 86.75 272 GLY B C 1
ATOM 4942 O O . GLY B 1 272 ? -1.433 4.418 21.797 1 86.75 272 GLY B O 1
ATOM 4943 N N . LYS B 1 273 ? -2.508 6.254 22.422 1 84.88 273 LYS B N 1
ATOM 4944 C CA . LYS B 1 273 ? -3.279 5.586 23.469 1 84.88 273 LYS B CA 1
ATOM 4945 C C . LYS B 1 273 ? -4.227 4.551 22.875 1 84.88 273 LYS B C 1
ATOM 4947 O O . LYS B 1 273 ? -4.758 3.701 23.594 1 84.88 273 LYS B O 1
ATOM 4952 N N . ALA B 1 274 ? -4.41 4.652 21.594 1 89.75 274 ALA B N 1
ATOM 4953 C CA . ALA B 1 274 ? -5.371 3.758 20.969 1 89.75 274 ALA B CA 1
ATOM 4954 C C . ALA B 1 274 ? -4.699 2.467 20.5 1 89.75 274 ALA B C 1
ATOM 4956 O O . ALA B 1 274 ? -5.273 1.706 19.719 1 89.75 274 ALA B O 1
ATOM 4957 N N . ILE B 1 275 ? -3.57 2.166 20.922 1 89.31 275 ILE B N 1
ATOM 4958 C CA . ILE B 1 275 ? -2.746 1.074 20.422 1 89.31 275 ILE B CA 1
ATOM 4959 C C . ILE B 1 275 ? -3.467 -0.256 20.641 1 89.31 275 ILE B C 1
ATOM 4961 O O . ILE B 1 275 ? -3.299 -1.19 19.844 1 89.31 275 ILE B O 1
ATOM 4965 N N . LYS B 1 276 ? -4.328 -0.365 21.594 1 91.19 276 LYS B N 1
ATOM 4966 C CA . LYS B 1 276 ? -5.008 -1.618 21.906 1 91.19 276 LYS B CA 1
ATOM 4967 C C . LYS B 1 276 ? -6.418 -1.64 21.328 1 91.19 276 LYS B C 1
ATOM 4969 O O . LYS B 1 276 ? -7.176 -2.584 21.547 1 91.19 276 LYS B O 1
ATOM 4974 N N . SER B 1 277 ? -6.719 -0.609 20.688 1 93.38 277 SER B N 1
ATOM 4975 C CA . SER B 1 277 ? -8.07 -0.502 20.141 1 93.38 277 SER B CA 1
ATOM 4976 C C . SER B 1 277 ? -8.328 -1.575 19.094 1 93.38 277 SER B C 1
ATOM 4978 O O . SER B 1 277 ? -7.438 -1.91 18.297 1 93.38 277 SER B O 1
ATOM 4980 N N . THR B 1 278 ? -9.562 -2.012 18.969 1 95.06 278 THR B N 1
ATOM 4981 C CA . THR B 1 278 ? -9.953 -3.066 18.047 1 95.06 278 THR B CA 1
ATOM 4982 C C . THR B 1 278 ? -10.25 -2.486 16.656 1 95.06 278 THR B C 1
ATOM 4984 O O . THR B 1 278 ? -10.414 -3.23 15.695 1 95.06 278 THR B O 1
ATOM 4987 N N . HIS B 1 279 ? -10.234 -1.147 16.547 1 95.19 279 HIS B N 1
ATOM 4988 C CA . HIS B 1 279 ? -10.68 -0.545 15.297 1 95.19 279 HIS B CA 1
ATOM 4989 C C . HIS B 1 279 ? -9.719 -0.873 14.156 1 95.19 279 HIS B C 1
ATOM 4991 O O . HIS B 1 279 ? -10.117 -0.888 12.992 1 95.19 279 HIS B O 1
ATOM 4997 N N . PHE B 1 280 ? -8.492 -1.114 14.508 1 95.88 280 PHE B N 1
ATOM 4998 C CA . PHE B 1 280 ? -7.535 -1.471 13.477 1 95.88 280 PHE B CA 1
ATOM 4999 C C . PHE B 1 280 ? -7.984 -2.717 12.727 1 95.88 280 PHE B C 1
ATOM 5001 O O . PHE B 1 280 ? -7.961 -2.748 11.492 1 95.88 280 PHE B O 1
ATOM 5008 N N . LYS B 1 281 ? -8.383 -3.68 13.453 1 97.25 281 LYS B N 1
ATOM 5009 C CA . LYS B 1 281 ? -8.805 -4.945 12.867 1 97.25 281 LYS B CA 1
ATOM 5010 C C . LYS B 1 281 ? -10.195 -4.828 12.25 1 97.25 281 LYS B C 1
ATOM 5012 O O . LYS B 1 281 ? -10.406 -5.195 11.094 1 97.25 281 LYS B O 1
ATOM 5017 N N . SER B 1 282 ? -11.164 -4.281 12.984 1 98.31 282 SER B N 1
ATOM 5018 C CA . SER B 1 282 ? -12.547 -4.234 12.508 1 98.31 282 SER B CA 1
ATOM 5019 C C . SER B 1 282 ? -12.664 -3.383 11.25 1 98.31 282 SER B C 1
ATOM 5021 O O . SER B 1 282 ? -13.391 -3.744 10.312 1 98.31 282 SER B O 1
ATOM 5023 N N . CYS B 1 283 ? -11.953 -2.273 11.156 1 98.69 283 CYS B N 1
ATOM 5024 C CA . CYS B 1 283 ? -12.039 -1.398 10 1 98.69 283 CYS B CA 1
ATOM 5025 C C . CYS B 1 283 ? -11.398 -2.047 8.773 1 98.69 283 CYS B C 1
ATOM 5027 O O . CYS B 1 283 ? -11.938 -1.978 7.672 1 98.69 283 CYS B O 1
ATOM 5029 N N . ILE B 1 284 ? -10.273 -2.709 8.977 1 98.75 284 ILE B N 1
ATOM 5030 C CA . ILE B 1 284 ? -9.602 -3.375 7.863 1 98.75 284 ILE B CA 1
ATOM 5031 C C . ILE B 1 284 ? -10.461 -4.531 7.359 1 98.75 284 ILE B C 1
ATOM 5033 O O . ILE B 1 284 ? -10.656 -4.688 6.152 1 98.75 284 ILE B O 1
ATOM 5037 N N . LEU B 1 285 ? -11.039 -5.266 8.242 1 98.5 285 LEU B N 1
ATOM 5038 C CA . LEU B 1 285 ? -11.844 -6.43 7.895 1 98.5 285 LEU B CA 1
ATOM 5039 C C . LEU B 1 285 ? -13.141 -6.008 7.207 1 98.5 285 LEU B C 1
ATOM 5041 O O . LEU B 1 285 ? -13.859 -6.844 6.66 1 98.5 285 LEU B O 1
ATOM 5045 N N . SER B 1 286 ? -13.422 -4.738 7.164 1 98.75 286 SER B N 1
ATOM 5046 C CA . SER B 1 286 ? -14.672 -4.227 6.602 1 98.75 286 SER B CA 1
ATOM 5047 C C . SER B 1 286 ? -14.469 -3.74 5.168 1 98.75 286 SER B C 1
ATOM 5049 O O . SER B 1 286 ? -15.406 -3.266 4.531 1 98.75 286 SER B O 1
ATOM 5051 N N . LEU B 1 287 ? -13.281 -3.848 4.688 1 98.44 287 LEU B N 1
ATOM 5052 C CA . LEU B 1 287 ? -12.953 -3.33 3.363 1 98.44 287 LEU B CA 1
ATOM 5053 C C . LEU B 1 287 ? -13.281 -4.359 2.285 1 98.44 287 LEU B C 1
ATOM 5055 O O . LEU B 1 287 ? -13.211 -5.566 2.531 1 98.44 287 LEU B O 1
ATOM 5059 N N . ARG B 1 288 ? -13.586 -3.854 1.113 1 96.62 288 ARG B N 1
ATOM 5060 C CA . ARG B 1 288 ? -13.734 -4.703 -0.063 1 96.62 288 ARG B CA 1
ATOM 5061 C C . ARG B 1 288 ? -12.367 -5.16 -0.577 1 96.62 288 ARG B C 1
ATOM 5063 O O . ARG B 1 288 ? -11.336 -4.617 -0.184 1 96.62 288 ARG B O 1
ATOM 5070 N N . ARG B 1 289 ? -12.375 -6.18 -1.473 1 95.62 289 ARG B N 1
ATOM 5071 C CA . ARG B 1 289 ? -11.148 -6.535 -2.18 1 95.62 289 ARG B CA 1
ATOM 5072 C C . ARG B 1 289 ? -10.562 -5.328 -2.9 1 95.62 289 ARG B C 1
ATOM 5074 O O . ARG B 1 289 ? -11.289 -4.555 -3.523 1 95.62 289 ARG B O 1
ATOM 5081 N N . GLY B 1 290 ? -9.289 -5.172 -2.756 1 96.81 290 GLY B N 1
ATOM 5082 C CA . GLY B 1 290 ? -8.633 -4.023 -3.361 1 96.81 290 GLY B CA 1
ATOM 5083 C C . GLY B 1 290 ? -8.758 -2.76 -2.531 1 96.81 290 GLY B C 1
ATOM 5084 O O . GLY B 1 290 ? -8.344 -1.682 -2.965 1 96.81 290 GLY B O 1
ATOM 5085 N N . GLY B 1 291 ? -9.391 -2.869 -1.312 1 98.25 291 GLY B N 1
ATOM 5086 C CA . GLY B 1 291 ? -9.492 -1.716 -0.434 1 98.25 291 GLY B CA 1
ATOM 5087 C C . GLY B 1 291 ? -8.148 -1.136 -0.042 1 98.25 291 GLY B C 1
ATOM 5088 O O . GLY B 1 291 ? -7.113 -1.771 -0.241 1 98.25 291 GLY B O 1
ATOM 5089 N N . ARG B 1 292 ? -8.18 0.069 0.516 1 98.75 292 ARG B N 1
ATOM 5090 C CA . ARG B 1 292 ? -6.957 0.791 0.855 1 98.75 292 ARG B CA 1
ATOM 5091 C C . ARG B 1 292 ? -7.02 1.339 2.277 1 98.75 292 ARG B C 1
ATOM 5093 O O . ARG B 1 292 ? -8.078 1.793 2.725 1 98.75 292 ARG B O 1
ATOM 5100 N N . VAL B 1 293 ? -5.875 1.242 2.953 1 98.81 293 VAL B N 1
ATOM 5101 C CA . VAL B 1 293 ? -5.734 1.741 4.316 1 98.81 293 VAL B CA 1
ATOM 5102 C C . VAL B 1 293 ? -4.66 2.826 4.363 1 98.81 293 VAL B C 1
ATOM 5104 O O . VAL B 1 293 ? -3.564 2.646 3.824 1 98.81 293 VAL B O 1
ATOM 5107 N N . SER B 1 294 ? -4.965 3.932 4.895 1 98.75 294 SER B N 1
ATOM 5108 C CA . SER B 1 294 ? -3.979 4.941 5.262 1 98.75 294 SER B CA 1
ATOM 5109 C C . SER B 1 294 ? -3.658 4.883 6.75 1 98.75 294 SER B C 1
ATOM 5111 O O . SER B 1 294 ? -4.523 5.164 7.586 1 98.75 294 SER B O 1
ATOM 5113 N N . LEU B 1 295 ? -2.428 4.535 7.094 1 97.75 295 LEU B N 1
ATOM 5114 C CA . LEU B 1 295 ? -1.977 4.492 8.484 1 97.75 295 LEU B CA 1
ATOM 5115 C C . LEU B 1 295 ? -1.211 5.762 8.836 1 97.75 295 LEU B C 1
ATOM 5117 O O . LEU B 1 295 ? -0.06 5.934 8.43 1 97.75 295 LEU B O 1
ATOM 5121 N N . MET B 1 296 ? -1.83 6.578 9.625 1 97.38 296 MET B N 1
ATOM 5122 C CA . MET B 1 296 ? -1.202 7.832 10.031 1 97.38 296 MET B CA 1
ATOM 5123 C C . MET B 1 296 ? -1.075 7.91 11.547 1 97.38 296 MET B C 1
ATOM 5125 O O . MET B 1 296 ? -0.496 8.859 12.078 1 97.38 296 MET B O 1
ATOM 5129 N N . GLY B 1 297 ? -1.594 6.922 12.203 1 92.75 297 GLY B N 1
ATOM 5130 C CA . GLY B 1 297 ? -1.506 6.906 13.656 1 92.75 297 GLY B CA 1
ATOM 5131 C C . GLY B 1 297 ? -0.101 6.648 14.164 1 92.75 297 GLY B C 1
ATOM 5132 O O . GLY B 1 297 ? 0.72 6.055 13.469 1 92.75 297 GLY B O 1
ATOM 5133 N N . ALA B 1 298 ? 0.14 7.109 15.328 1 80.44 298 ALA B N 1
ATOM 5134 C CA . ALA B 1 298 ? 1.471 7.023 15.93 1 80.44 298 ALA B CA 1
ATOM 5135 C C . ALA B 1 298 ? 1.6 5.781 16.797 1 80.44 298 ALA B C 1
ATOM 5137 O O . ALA B 1 298 ? 1.56 5.875 18.031 1 80.44 298 ALA B O 1
ATOM 5138 N N . HIS B 1 299 ? 1.781 4.645 16.203 1 89.94 299 HIS B N 1
ATOM 5139 C CA . HIS B 1 299 ? 1.94 3.389 16.938 1 89.94 299 HIS B CA 1
ATOM 5140 C C . HIS B 1 299 ? 3.262 2.713 16.578 1 89.94 299 HIS B C 1
ATOM 5142 O O . HIS B 1 299 ? 3.576 2.527 15.406 1 89.94 299 HIS B O 1
ATOM 5148 N N . GLN B 1 300 ? 3.953 2.338 17.625 1 92.25 300 GLN B N 1
ATOM 5149 C CA . GLN B 1 300 ? 5.242 1.698 17.375 1 92.25 300 GLN B CA 1
ATOM 5150 C C . GLN B 1 300 ? 5.078 0.449 16.516 1 92.25 300 GLN B C 1
ATOM 5152 O O . GLN B 1 300 ? 5.75 0.302 15.492 1 92.25 300 GLN B O 1
ATOM 5157 N N . GLU B 1 301 ? 4.203 -0.451 16.984 1 95.38 301 GLU B N 1
ATOM 5158 C CA . GLU B 1 301 ? 3.855 -1.662 16.25 1 95.38 301 GLU B CA 1
ATOM 5159 C C . GLU B 1 301 ? 2.363 -1.961 16.344 1 95.38 301 GLU B C 1
ATOM 5161 O O . GLU B 1 301 ? 1.709 -1.564 17.312 1 95.38 301 GLU B O 1
ATOM 5166 N N . LEU B 1 302 ? 1.871 -2.578 15.375 1 95.25 302 LEU B N 1
ATOM 5167 C CA . LEU B 1 302 ? 0.487 -3.039 15.367 1 95.25 302 LEU B CA 1
ATOM 5168 C C . LEU B 1 302 ? 0.395 -4.473 14.852 1 95.25 302 LEU B C 1
ATOM 5170 O O . LEU B 1 302 ? 1.119 -4.855 13.93 1 95.25 302 LEU B O 1
ATOM 5174 N N . THR B 1 303 ? -0.446 -5.223 15.484 1 94.81 303 THR B N 1
ATOM 5175 C CA . THR B 1 303 ? -0.862 -6.496 14.906 1 94.81 303 THR B CA 1
ATOM 5176 C C . THR B 1 303 ? -1.961 -6.289 13.867 1 94.81 303 THR B C 1
ATOM 5178 O O . THR B 1 303 ? -3.018 -5.734 14.18 1 94.81 303 THR B O 1
ATOM 5181 N N . LEU B 1 304 ? -1.726 -6.688 12.664 1 96.06 304 LEU B N 1
ATOM 5182 C CA . LEU B 1 304 ? -2.691 -6.508 11.586 1 96.06 304 LEU B CA 1
ATOM 5183 C C . LEU B 1 304 ? -3.158 -7.859 11.047 1 96.06 304 LEU B C 1
ATOM 5185 O O . LEU B 1 304 ? -2.428 -8.852 11.117 1 96.06 304 LEU B O 1
ATOM 5189 N N . PRO B 1 305 ? -4.375 -7.906 10.562 1 97 305 PRO B N 1
ATOM 5190 C CA . PRO B 1 305 ? -4.891 -9.141 9.961 1 97 305 PRO B CA 1
ATOM 5191 C C . PRO B 1 305 ? -4.32 -9.398 8.57 1 97 305 PRO B C 1
ATOM 5193 O O . PRO B 1 305 ? -5.039 -9.289 7.574 1 97 305 PRO B O 1
ATOM 5196 N N . THR B 1 306 ? -3.125 -9.922 8.469 1 96.62 306 THR B N 1
ATOM 5197 C CA . THR B 1 306 ? -2.346 -9.945 7.234 1 96.62 306 THR B CA 1
ATOM 5198 C C . THR B 1 306 ? -2.893 -10.992 6.27 1 96.62 306 THR B C 1
ATOM 5200 O O . THR B 1 306 ? -2.76 -10.852 5.055 1 96.62 306 THR B O 1
ATOM 5203 N N . GLN B 1 307 ? -3.508 -12.078 6.734 1 95.56 307 GLN B N 1
ATOM 5204 C CA . GLN B 1 307 ? -4.129 -13.023 5.812 1 95.56 307 GLN B CA 1
ATOM 5205 C C . GLN B 1 307 ? -5.25 -12.359 5.02 1 95.56 307 GLN B C 1
ATOM 5207 O O . GLN B 1 307 ? -5.355 -12.547 3.805 1 95.56 307 GLN B O 1
ATOM 5212 N N . PHE B 1 308 ? -6.094 -11.625 5.766 1 96.81 308 PHE B N 1
ATOM 5213 C CA . PHE B 1 308 ? -7.168 -10.891 5.105 1 96.81 308 PHE B CA 1
ATOM 5214 C C . PHE B 1 308 ? -6.605 -9.883 4.109 1 96.81 308 PHE B C 1
ATOM 5216 O O . PHE B 1 308 ? -7.109 -9.758 2.992 1 96.81 308 PHE B O 1
ATOM 5223 N N . ILE B 1 309 ? -5.539 -9.188 4.531 1 98.06 309 ILE B N 1
ATOM 5224 C CA . ILE B 1 309 ? -4.879 -8.203 3.684 1 98.06 309 ILE B CA 1
ATOM 5225 C C . ILE B 1 309 ? -4.375 -8.867 2.406 1 98.06 309 ILE B C 1
ATOM 5227 O O . ILE B 1 309 ? -4.602 -8.359 1.305 1 98.06 309 ILE B O 1
ATOM 5231 N N . MET B 1 310 ? -3.787 -9.953 2.535 1 96.88 310 MET B N 1
ATOM 5232 C CA . MET B 1 310 ? -3.23 -10.68 1.396 1 96.88 310 MET B CA 1
ATOM 5233 C C . MET B 1 310 ? -4.34 -11.227 0.507 1 96.88 310 MET B C 1
ATOM 5235 O O . MET B 1 310 ? -4.355 -10.977 -0.699 1 96.88 310 MET B O 1
ATOM 5239 N N . LEU B 1 311 ? -5.324 -11.891 1.094 1 94.81 311 LEU B N 1
ATOM 5240 C CA . LEU B 1 311 ? -6.371 -12.578 0.342 1 94.81 311 LEU B CA 1
ATOM 5241 C C . LEU B 1 311 ? -7.238 -11.578 -0.416 1 94.81 311 LEU B C 1
ATOM 5243 O O . LEU B 1 311 ? -7.832 -11.922 -1.441 1 94.81 311 LEU B O 1
ATOM 5247 N N . ASN B 1 312 ? -7.258 -10.328 0.076 1 96 312 ASN B N 1
ATOM 5248 C CA . ASN B 1 312 ? -8.172 -9.352 -0.508 1 96 312 ASN B CA 1
ATOM 5249 C C . ASN B 1 312 ? -7.414 -8.242 -1.234 1 96 312 ASN B C 1
ATOM 5251 O O . ASN B 1 312 ? -7.996 -7.207 -1.564 1 96 312 ASN B O 1
ATOM 5255 N N . ASP B 1 313 ? -6.156 -8.438 -1.454 1 97.19 313 ASP B N 1
ATOM 5256 C CA . ASP B 1 313 ? -5.344 -7.473 -2.186 1 97.19 313 ASP B CA 1
ATOM 5257 C C . ASP B 1 313 ? -5.453 -6.082 -1.564 1 97.19 313 ASP B C 1
ATOM 5259 O O . ASP B 1 313 ? -5.617 -5.086 -2.275 1 97.19 313 ASP B O 1
ATOM 5263 N N . ILE B 1 314 ? -5.461 -6.008 -0.198 1 98.25 314 ILE B N 1
ATOM 5264 C CA . ILE B 1 314 ? -5.562 -4.73 0.499 1 98.25 314 ILE B CA 1
ATOM 5265 C C . ILE B 1 314 ? -4.223 -4.004 0.445 1 98.25 314 ILE B C 1
ATOM 5267 O O . ILE B 1 314 ? -3.168 -4.617 0.628 1 98.25 314 ILE B O 1
ATOM 5271 N N . THR B 1 315 ? -4.27 -2.721 0.211 1 98.69 315 THR B N 1
ATOM 5272 C CA . THR B 1 315 ? -3.086 -1.87 0.274 1 98.69 315 THR B CA 1
ATOM 5273 C C . THR B 1 315 ? -3.062 -1.074 1.575 1 98.69 315 THR B C 1
ATOM 5275 O O . THR B 1 315 ? -4.02 -0.369 1.896 1 98.69 315 THR B O 1
ATOM 5278 N N . VAL B 1 316 ? -2.008 -1.241 2.322 1 98.56 316 VAL B N 1
ATOM 5279 C CA . VAL B 1 316 ? -1.771 -0.454 3.527 1 98.56 316 VAL B CA 1
ATOM 5280 C C . VAL B 1 316 ? -0.66 0.562 3.271 1 98.56 316 VAL B C 1
ATOM 5282 O O . VAL B 1 316 ? 0.487 0.187 3.018 1 98.56 316 VAL B O 1
ATOM 5285 N N . LYS B 1 317 ? -1.049 1.801 3.342 1 98.5 317 LYS B N 1
ATOM 5286 C CA . LYS B 1 317 ? -0.089 2.875 3.104 1 98.5 317 LYS B CA 1
ATOM 5287 C C . LYS B 1 317 ? 0.203 3.648 4.387 1 98.5 317 LYS B C 1
ATOM 5289 O O . LYS B 1 317 ? -0.713 4.172 5.023 1 98.5 317 LYS B O 1
ATOM 5294 N N . GLY B 1 318 ? 1.467 3.582 4.766 1 98.12 318 GLY B N 1
ATOM 5295 C CA . GLY B 1 318 ? 1.892 4.582 5.734 1 98.12 318 GLY B CA 1
ATOM 5296 C C . GLY B 1 318 ? 2.094 5.953 5.121 1 98.12 318 GLY B C 1
ATOM 5297 O O . GLY B 1 318 ? 2.625 6.074 4.016 1 98.12 318 GLY B O 1
ATOM 5298 N N . LYS B 1 319 ? 1.72 6.938 5.891 1 97.31 319 LYS B N 1
ATOM 5299 C CA . LYS B 1 319 ? 1.878 8.289 5.359 1 97.31 319 LYS B CA 1
ATOM 5300 C C . LYS B 1 319 ? 2.258 9.273 6.465 1 97.31 319 LYS B C 1
ATOM 5302 O O . LYS B 1 319 ? 1.535 9.406 7.453 1 97.31 319 LYS B O 1
ATOM 5307 N N . TRP B 1 320 ? 3.328 9.875 6.262 1 95.31 320 TRP B N 1
ATOM 5308 C CA . TRP B 1 320 ? 3.717 10.977 7.137 1 95.31 320 TRP B CA 1
ATOM 5309 C C . TRP B 1 320 ? 3.445 12.32 6.473 1 95.31 320 TRP B C 1
ATOM 5311 O O . TRP B 1 320 ? 4.059 12.656 5.453 1 95.31 320 TRP B O 1
ATOM 5321 N N . MET B 1 321 ? 2.506 13 6.977 1 96.06 321 MET B N 1
ATOM 5322 C CA . MET B 1 321 ? 2.156 14.352 6.559 1 96.06 321 MET B CA 1
ATOM 5323 C C . MET B 1 321 ? 1.521 14.352 5.172 1 96.06 321 MET B C 1
ATOM 5325 O O . MET B 1 321 ? 0.452 13.773 4.977 1 96.06 321 MET B O 1
ATOM 5329 N N . TYR B 1 322 ? 2.014 15.188 4.281 1 97.88 322 TYR B N 1
ATOM 5330 C CA . TYR B 1 322 ? 1.439 15.461 2.969 1 97.88 322 TYR B CA 1
ATOM 5331 C C . TYR B 1 322 ? 2.51 15.945 1.996 1 97.88 322 TYR B C 1
ATOM 5333 O O . TYR B 1 322 ? 3.68 16.078 2.365 1 97.88 322 TYR B O 1
ATOM 5341 N N . THR B 1 323 ? 2.127 16.078 0.726 1 96.62 323 THR B N 1
ATOM 5342 C CA . THR B 1 323 ? 2.996 16.656 -0.297 1 96.62 323 THR B CA 1
ATOM 5343 C C . THR B 1 323 ? 2.59 18.094 -0.607 1 96.62 323 THR B C 1
ATOM 5345 O O . THR B 1 323 ? 1.507 18.531 -0.219 1 96.62 323 THR B O 1
ATOM 5348 N N . LYS B 1 324 ? 3.484 18.797 -1.3 1 97 324 LYS B N 1
ATOM 5349 C CA . LYS B 1 324 ? 3.146 20.156 -1.745 1 97 324 LYS B CA 1
ATOM 5350 C C . LYS B 1 324 ? 1.954 20.125 -2.697 1 97 324 LYS B C 1
ATOM 5352 O O . LYS B 1 324 ? 1.12 21.031 -2.674 1 97 324 LYS B O 1
ATOM 5357 N N . ASP B 1 325 ? 1.867 19.094 -3.488 1 96.94 325 ASP B N 1
ATOM 5358 C CA . ASP B 1 325 ? 0.733 18.969 -4.398 1 96.94 325 ASP B CA 1
ATOM 5359 C C . ASP B 1 325 ? -0.57 18.766 -3.629 1 96.94 325 ASP B C 1
ATOM 5361 O O . ASP B 1 325 ? -1.628 19.234 -4.055 1 96.94 325 ASP B O 1
ATOM 5365 N N . ASP B 1 326 ? -0.481 18.078 -2.529 1 98.19 326 ASP B N 1
ATOM 5366 C CA . ASP B 1 326 ? -1.657 17.938 -1.677 1 98.19 326 ASP B CA 1
ATOM 5367 C C . ASP B 1 326 ? -2.152 19.297 -1.192 1 98.19 326 ASP B C 1
ATOM 5369 O O . ASP B 1 326 ? -3.354 19.578 -1.231 1 98.19 326 ASP B O 1
ATOM 5373 N N . ILE B 1 327 ? -1.246 20.125 -0.796 1 98.31 327 ILE B N 1
ATOM 5374 C CA . ILE B 1 327 ? -1.607 21.438 -0.291 1 98.31 327 ILE B CA 1
ATOM 5375 C C . ILE B 1 327 ? -2.248 22.266 -1.407 1 98.31 327 ILE B C 1
ATOM 5377 O O . ILE B 1 327 ? -3.291 22.891 -1.204 1 98.31 327 ILE B O 1
ATOM 5381 N N . ARG B 1 328 ? -1.645 22.25 -2.576 1 98.19 328 ARG B N 1
ATOM 5382 C CA . ARG B 1 328 ? -2.199 22.969 -3.711 1 98.19 328 ARG B CA 1
ATOM 5383 C C . ARG B 1 328 ? -3.621 22.516 -4.016 1 98.19 328 ARG B C 1
ATOM 5385 O O . ARG B 1 328 ? -4.512 23.344 -4.234 1 98.19 328 ARG B O 1
ATOM 5392 N N . THR B 1 329 ? -3.805 21.203 -3.984 1 98.25 329 THR B N 1
ATOM 5393 C CA . THR B 1 329 ? -5.121 20.641 -4.273 1 98.25 329 THR B CA 1
ATOM 5394 C C . THR B 1 329 ? -6.121 21.016 -3.186 1 98.25 329 THR B C 1
ATOM 5396 O O . THR B 1 329 ? -7.266 21.359 -3.482 1 98.25 329 THR B O 1
ATOM 5399 N N . MET B 1 330 ? -5.695 20.953 -1.962 1 98.38 330 MET B N 1
ATOM 5400 C CA . MET B 1 330 ? -6.555 21.312 -0.835 1 98.38 330 MET B CA 1
ATOM 5401 C C . MET B 1 330 ? -7.004 22.766 -0.933 1 98.38 330 MET B C 1
ATOM 5403 O O . MET B 1 330 ? -8.18 23.078 -0.725 1 98.38 330 MET B O 1
ATOM 5407 N N . ILE B 1 331 ? -6.113 23.656 -1.3 1 98.56 331 ILE B N 1
ATOM 5408 C CA . ILE B 1 331 ? -6.426 25.062 -1.436 1 98.56 331 ILE B CA 1
ATOM 5409 C C . ILE B 1 331 ? -7.41 25.281 -2.584 1 98.56 331 ILE B C 1
ATOM 5411 O O . ILE B 1 331 ? -8.359 26.047 -2.463 1 98.56 331 ILE B O 1
ATOM 5415 N N . LYS B 1 332 ? -7.199 24.5 -3.676 1 98.31 332 LYS B N 1
ATOM 5416 C CA . LYS B 1 332 ? -8.141 24.578 -4.785 1 98.31 332 LYS B CA 1
ATOM 5417 C C . LYS B 1 332 ? -9.547 24.188 -4.34 1 98.31 332 LYS B C 1
ATOM 5419 O O . LYS B 1 332 ? -10.531 24.812 -4.73 1 98.31 332 LYS B O 1
ATOM 5424 N N . LEU B 1 333 ? -9.656 23.156 -3.521 1 98.31 333 LEU B N 1
ATOM 5425 C CA . LEU B 1 333 ? -10.945 22.703 -3.025 1 98.31 333 LEU B CA 1
ATOM 5426 C C . LEU B 1 333 ? -11.586 23.75 -2.123 1 98.31 333 LEU B C 1
ATOM 5428 O O . LEU B 1 333 ? -12.805 23.953 -2.164 1 98.31 333 LEU B O 1
ATOM 5432 N N . LEU B 1 334 ? -10.766 24.391 -1.315 1 98.5 334 LEU B N 1
ATOM 5433 C CA . LEU B 1 334 ? -11.266 25.438 -0.441 1 98.5 334 LEU B CA 1
ATOM 5434 C C . LEU B 1 334 ? -11.781 26.625 -1.254 1 98.5 334 LEU B C 1
ATOM 5436 O O . LEU B 1 334 ? -12.898 27.094 -1.038 1 98.5 334 LEU B O 1
ATOM 5440 N N . GLU B 1 335 ? -11.016 27.062 -2.225 1 98.19 335 GLU B N 1
ATOM 5441 C CA . GLU B 1 335 ? -11.367 28.219 -3.047 1 98.19 335 GLU B CA 1
ATOM 5442 C C . GLU B 1 335 ? -12.586 27.922 -3.914 1 98.19 335 GLU B C 1
ATOM 5444 O O . GLU B 1 335 ? -13.359 28.828 -4.234 1 98.19 335 GLU B O 1
ATOM 5449 N N . ALA B 1 336 ? -12.781 26.672 -4.215 1 97.25 336 ALA B N 1
ATOM 5450 C CA . ALA B 1 336 ? -13.93 26.25 -5.016 1 97.25 336 ALA B CA 1
ATOM 5451 C C . ALA B 1 336 ? -15.156 26.016 -4.133 1 97.25 336 ALA B C 1
ATOM 5453 O O . ALA B 1 336 ? -16.219 25.672 -4.633 1 97.25 336 ALA B O 1
ATOM 5454 N N . ASP B 1 337 ? -15 26.109 -2.855 1 96.69 337 ASP B N 1
ATOM 5455 C CA . ASP B 1 337 ? -16.078 26.016 -1.866 1 96.69 337 ASP B CA 1
ATOM 5456 C C . ASP B 1 337 ? -16.547 24.562 -1.708 1 96.69 337 ASP B C 1
ATOM 5458 O O . ASP B 1 337 ? -17.703 24.328 -1.35 1 96.69 337 ASP B O 1
ATOM 5462 N N . TYR B 1 338 ? -15.695 23.625 -2.07 1 96.19 338 TYR B N 1
ATOM 5463 C CA . TYR B 1 338 ? -15.953 22.219 -1.793 1 96.19 338 TYR B CA 1
ATOM 5464 C C . TYR B 1 338 ? -15.516 21.859 -0.378 1 96.19 338 TYR B C 1
ATOM 5466 O O . TYR B 1 338 ? -16.109 20.984 0.252 1 96.19 338 TYR B O 1
ATOM 5474 N N . LEU B 1 339 ? -14.445 22.469 0.065 1 97.56 339 LEU B N 1
ATOM 5475 C CA . LEU B 1 339 ? -13.992 22.375 1.448 1 97.56 339 LEU B CA 1
ATOM 5476 C C . LEU B 1 339 ? -14.516 23.547 2.273 1 97.56 339 LEU B C 1
ATOM 5478 O O . LEU B 1 339 ? -14.234 24.703 1.959 1 97.56 339 LEU B O 1
ATOM 5482 N N . ASP B 1 340 ? -15.25 23.188 3.348 1 95.19 340 ASP B N 1
ATOM 5483 C CA . ASP B 1 340 ? -16 24.203 4.09 1 95.19 340 ASP B CA 1
ATOM 5484 C C . ASP B 1 340 ? -15.547 24.25 5.547 1 95.19 340 ASP B C 1
ATOM 5486 O O . ASP B 1 340 ? -15.656 23.266 6.273 1 95.19 340 ASP B O 1
ATOM 5490 N N . PHE B 1 341 ? -15.109 25.469 5.988 1 96.56 341 PHE B N 1
ATOM 5491 C CA . PHE B 1 341 ? -14.602 25.609 7.348 1 96.56 341 PHE B CA 1
ATOM 5492 C C . PHE B 1 341 ? -15.68 26.172 8.273 1 96.56 341 PHE B C 1
ATOM 5494 O O . PHE B 1 341 ? -15.383 26.578 9.398 1 96.56 341 PHE B O 1
ATOM 5501 N N . SER B 1 342 ? -16.922 26.172 7.855 1 94.56 342 SER B N 1
ATOM 5502 C CA . SER B 1 342 ? -17.984 26.797 8.625 1 94.56 342 SER B CA 1
ATOM 5503 C C . SER B 1 342 ? -18.172 26.125 9.977 1 94.56 342 SER B C 1
ATOM 5505 O O . SER B 1 342 ? -18.578 26.75 10.945 1 94.56 342 SER B O 1
ATOM 5507 N N . ALA B 1 343 ? -17.875 24.844 10.031 1 95.25 343 ALA B N 1
ATOM 5508 C CA . ALA B 1 343 ? -18.062 24.078 11.258 1 95.25 343 ALA B CA 1
ATOM 5509 C C . ALA B 1 343 ? -16.891 24.266 12.219 1 95.25 343 ALA B C 1
ATOM 5511 O O . ALA B 1 343 ? -16.969 23.891 13.383 1 95.25 343 ALA B O 1
ATOM 5512 N N . VAL B 1 344 ? -15.781 24.875 11.758 1 97.38 344 VAL B N 1
ATOM 5513 C CA . VAL B 1 344 ? -14.562 25.016 12.555 1 97.38 344 VAL B CA 1
ATOM 5514 C C . VAL B 1 344 ? -14.719 26.172 13.539 1 97.38 344 VAL B C 1
ATOM 5516 O O . VAL B 1 344 ? -15.148 27.266 13.156 1 97.38 344 VAL B O 1
ATOM 5519 N N . GLU B 1 345 ? -14.383 25.891 14.742 1 97.25 345 GLU B N 1
ATOM 5520 C CA . GLU B 1 345 ? -14.453 26.906 15.789 1 97.25 345 GLU B CA 1
ATOM 5521 C C . GLU B 1 345 ? -13.062 27.281 16.281 1 97.25 345 GLU B C 1
ATOM 5523 O O . GLU B 1 345 ? -12.281 26.406 16.672 1 97.25 345 GLU B O 1
ATOM 5528 N N . THR B 1 346 ? -12.766 28.547 16.219 1 98 346 THR B N 1
ATOM 5529 C CA . THR B 1 346 ? -11.586 29.078 16.891 1 98 346 THR B CA 1
ATOM 5530 C C . THR B 1 346 ? -11.891 29.375 18.359 1 98 346 THR B C 1
ATOM 5532 O O . THR B 1 346 ? -12.578 30.344 18.672 1 98 346 THR B O 1
ATOM 5535 N N . VAL B 1 347 ? -11.336 28.562 19.219 1 97.44 347 VAL B N 1
ATOM 5536 C CA . VAL B 1 347 ? -11.734 28.641 20.609 1 97.44 347 VAL B CA 1
ATOM 5537 C C . VAL B 1 347 ? -10.867 29.672 21.344 1 97.44 347 VAL B C 1
ATOM 5539 O O . VAL B 1 347 ? -11.141 30.031 22.484 1 97.44 347 VAL B O 1
ATOM 5542 N N . GLY B 1 348 ? -9.859 30.156 20.656 1 97.62 348 GLY B N 1
ATOM 5543 C CA . GLY B 1 348 ? -9.008 31.188 21.234 1 97.62 348 GLY B CA 1
ATOM 5544 C C . GLY B 1 348 ? -8.016 31.766 20.234 1 97.62 348 GLY B C 1
ATOM 5545 O O . GLY B 1 348 ? -7.461 31.047 19.422 1 97.62 348 GLY B O 1
ATOM 5546 N N . ALA B 1 349 ? -7.852 33.094 20.312 1 98.31 349 ALA B N 1
ATOM 5547 C CA . ALA B 1 349 ? -6.84 33.844 19.578 1 98.31 349 ALA B CA 1
ATOM 5548 C C . ALA B 1 349 ? -6 34.688 20.531 1 98.31 349 ALA B C 1
ATOM 5550 O O . ALA B 1 349 ? -6.539 35.438 21.344 1 98.31 349 ALA B O 1
ATOM 5551 N N . PHE B 1 350 ? -4.664 34.5 20.469 1 98.69 350 PHE B N 1
ATOM 5552 C CA . PHE B 1 350 ? -3.816 35.062 21.516 1 98.69 350 PHE B CA 1
ATOM 5553 C C . PHE B 1 350 ? -2.648 35.812 20.922 1 98.69 350 PHE B C 1
ATOM 5555 O O . PHE B 1 350 ? -2.174 35.5 19.828 1 98.69 350 PHE B O 1
ATOM 5562 N N . ARG B 1 351 ? -2.174 36.812 21.672 1 98.25 351 ARG B N 1
ATOM 5563 C CA . ARG B 1 351 ? -0.932 37.5 21.328 1 98.25 351 ARG B CA 1
ATOM 5564 C C . ARG B 1 351 ? 0.28 36.656 21.766 1 98.25 351 ARG B C 1
ATOM 5566 O O . ARG B 1 351 ? 0.15 35.719 22.547 1 98.25 351 ARG B O 1
ATOM 5573 N N . LEU B 1 352 ? 1.431 37 21.203 1 98.38 352 LEU B N 1
ATOM 5574 C CA . LEU B 1 352 ? 2.662 36.312 21.547 1 98.38 352 LEU B CA 1
ATOM 5575 C C . LEU B 1 352 ? 2.854 36.281 23.062 1 98.38 352 LEU B C 1
ATOM 5577 O O . LEU B 1 352 ? 3.246 35.25 23.609 1 98.38 352 LEU B O 1
ATOM 5581 N N . GLU B 1 353 ? 2.492 37.344 23.734 1 97.44 353 GLU B N 1
ATOM 5582 C CA . GLU B 1 353 ? 2.705 37.5 25.172 1 97.44 353 GLU B CA 1
ATOM 5583 C C . GLU B 1 353 ? 1.802 36.531 25.969 1 97.44 353 GLU B C 1
ATOM 5585 O O . GLU B 1 353 ? 2.078 36.25 27.125 1 97.44 353 GLU B O 1
ATOM 5590 N N . ASP B 1 354 ? 0.768 36.156 25.328 1 97.88 354 ASP B N 1
ATOM 5591 C CA . ASP B 1 354 ? -0.218 35.312 26 1 97.88 354 ASP B CA 1
ATOM 5592 C C . ASP B 1 354 ? -0.018 33.844 25.656 1 97.88 354 ASP B C 1
ATOM 5594 O O . ASP B 1 354 ? -0.977 33.062 25.625 1 97.88 354 ASP B O 1
ATOM 5598 N N . PHE B 1 355 ? 1.213 33.438 25.328 1 96.5 355 PHE B N 1
ATOM 5599 C CA . PHE B 1 355 ? 1.505 32.125 24.812 1 96.5 355 PHE B CA 1
ATOM 5600 C C . PHE B 1 355 ? 1.107 31.047 25.844 1 96.5 355 PHE B C 1
ATOM 5602 O O . PHE B 1 355 ? 0.655 29.969 25.469 1 96.5 355 PHE B O 1
ATOM 5609 N N . LYS B 1 356 ? 1.233 31.312 27.125 1 95.5 356 LYS B N 1
ATOM 5610 C CA . LYS B 1 356 ? 0.881 30.312 28.141 1 95.5 356 LYS B CA 1
ATOM 5611 C C . LYS B 1 356 ? -0.605 29.984 28.094 1 95.5 356 LYS B C 1
ATOM 5613 O O . LYS B 1 356 ? -0.983 28.812 28.172 1 95.5 356 LYS B O 1
ATOM 5618 N N . GLU B 1 357 ? -1.37 31.031 27.969 1 97.38 357 GLU B N 1
ATOM 5619 C CA . GLU B 1 357 ? -2.811 30.828 27.859 1 97.38 357 GLU B CA 1
ATOM 5620 C C . GLU B 1 357 ? -3.156 30.094 26.562 1 97.38 357 GLU B C 1
ATOM 5622 O O . GLU B 1 357 ? -4.059 29.25 26.547 1 97.38 357 GLU B O 1
ATOM 5627 N N . ALA B 1 358 ? -2.48 30.422 25.516 1 97.81 358 ALA B N 1
ATOM 5628 C CA . ALA B 1 358 ? -2.691 29.766 24.234 1 97.81 358 ALA B CA 1
ATOM 5629 C C . ALA B 1 358 ? -2.42 28.266 24.328 1 97.81 358 ALA B C 1
ATOM 5631 O O . ALA B 1 358 ? -3.227 27.453 23.875 1 97.81 358 ALA B O 1
ATOM 5632 N N . PHE B 1 359 ? -1.277 27.922 24.953 1 96.19 359 PHE B N 1
ATOM 5633 C CA . PHE B 1 359 ? -0.892 26.531 25.094 1 96.19 359 PHE B CA 1
ATOM 5634 C C . PHE B 1 359 ? -1.885 25.781 25.984 1 96.19 359 PHE B C 1
ATOM 5636 O O . PHE B 1 359 ? -2.26 24.641 25.672 1 96.19 359 PHE B O 1
ATOM 5643 N N . ASP B 1 360 ? -2.328 26.438 27 1 96.5 360 ASP B N 1
ATOM 5644 C CA . ASP B 1 360 ? -3.301 25.844 27.906 1 96.5 360 ASP B CA 1
ATOM 5645 C C . ASP B 1 360 ? -4.629 25.578 27.203 1 96.5 360 ASP B C 1
ATOM 5647 O O . ASP B 1 360 ? -5.195 24.5 27.312 1 96.5 360 ASP B O 1
ATOM 5651 N N . MET B 1 361 ? -5.074 26.594 26.484 1 97.19 361 MET B N 1
ATOM 5652 C CA . MET B 1 361 ? -6.324 26.453 25.734 1 97.19 361 MET B CA 1
ATOM 5653 C C . MET B 1 361 ? -6.23 25.312 24.734 1 97.19 361 MET B C 1
ATOM 5655 O O . MET B 1 361 ? -7.129 24.469 24.641 1 97.19 361 MET B O 1
ATOM 5659 N N . ALA B 1 362 ? -5.152 25.266 24.016 1 96.62 362 ALA B N 1
ATOM 5660 C CA . ALA B 1 362 ? -4.953 24.234 23 1 96.62 362 ALA B CA 1
ATOM 5661 C C . ALA B 1 362 ? -4.945 22.844 23.625 1 96.62 362 ALA B C 1
ATOM 5663 O O . ALA B 1 362 ? -5.523 21.906 23.078 1 96.62 362 ALA B O 1
ATOM 5664 N N . SER B 1 363 ? -4.348 22.703 24.766 1 94.88 363 SER B N 1
ATOM 5665 C CA . SER B 1 363 ? -4.207 21.406 25.422 1 94.88 363 SER B CA 1
ATOM 5666 C C . SER B 1 363 ? -5.559 20.891 25.891 1 94.88 363 SER B C 1
ATOM 5668 O O . SER B 1 363 ? -5.723 19.688 26.109 1 94.88 363 SER B O 1
ATOM 5670 N N . LYS B 1 364 ? -6.508 21.766 26.031 1 94.5 364 LYS B N 1
ATOM 5671 C CA . LYS B 1 364 ? -7.82 21.391 26.562 1 94.5 364 LYS B CA 1
ATOM 5672 C C . LYS B 1 364 ? -8.797 21.078 25.438 1 94.5 364 LYS B C 1
ATOM 5674 O O . LYS B 1 364 ? -9.898 20.578 25.688 1 94.5 364 LYS B O 1
ATOM 5679 N N . MET B 1 365 ? -8.281 21.344 24.234 1 91.88 365 MET B N 1
ATOM 5680 C CA . MET B 1 365 ? -9.141 21.016 23.109 1 91.88 365 MET B CA 1
ATOM 5681 C C . MET B 1 365 ? -9.32 19.516 22.969 1 91.88 365 MET B C 1
ATOM 5683 O O . MET B 1 365 ? -8.336 18.766 22.906 1 91.88 365 MET B O 1
ATOM 5687 N N . SER B 1 366 ? -10.5 18.891 23.016 1 83.25 366 SER B N 1
ATOM 5688 C CA . SER B 1 366 ? -10.758 17.453 22.922 1 83.25 366 SER B CA 1
ATOM 5689 C C . SER B 1 366 ? -11.883 17.156 21.938 1 83.25 366 SER B C 1
ATOM 5691 O O . SER B 1 366 ? -12.094 16 21.562 1 83.25 366 SER B O 1
ATOM 5693 N N . GLY B 1 367 ? -12.484 18.188 21.344 1 89.31 367 GLY B N 1
ATOM 5694 C CA . GLY B 1 367 ? -13.625 17.969 20.469 1 89.31 367 GLY B CA 1
ATOM 5695 C C . GLY B 1 367 ? -13.305 18.234 19.016 1 89.31 367 GLY B C 1
ATOM 5696 O O . GLY B 1 367 ? -12.164 18.531 18.656 1 89.31 367 GLY B O 1
ATOM 5697 N N . PRO B 1 368 ? -14.289 17.891 18.156 1 96.06 368 PRO B N 1
ATOM 5698 C CA . PRO B 1 368 ? -14.109 18.047 16.703 1 96.06 368 PRO B CA 1
ATOM 5699 C C . PRO B 1 368 ? -14.109 19.516 16.281 1 96.06 368 PRO B C 1
ATOM 5701 O O . PRO B 1 368 ? -14.781 20.344 16.891 1 96.06 368 PRO B O 1
ATOM 5704 N N . PHE B 1 369 ? -13.336 19.906 15.305 1 97.19 369 PHE B N 1
ATOM 5705 C CA . PHE B 1 369 ? -13.422 21.141 14.539 1 97.19 369 PHE B CA 1
ATOM 5706 C C . PHE B 1 369 ? -12.992 22.328 15.383 1 97.19 369 PHE B C 1
ATOM 5708 O O . PHE B 1 369 ? -13.625 23.391 15.344 1 97.19 369 PHE B O 1
ATOM 5715 N N . LEU B 1 370 ? -11.992 22.109 16.188 1 97.38 370 LEU B N 1
ATOM 5716 C CA . LEU B 1 370 ? -11.508 23.203 17.031 1 97.38 370 LEU B CA 1
ATOM 5717 C C . LEU B 1 370 ? -10.094 23.609 16.625 1 97.38 370 LEU B C 1
ATOM 5719 O O . LEU B 1 370 ? -9.312 22.797 16.156 1 97.38 370 LEU B O 1
ATOM 5723 N N . GLN B 1 371 ? -9.812 24.859 16.797 1 97.81 371 GLN B N 1
ATOM 5724 C CA . GLN B 1 371 ? -8.438 25.312 16.656 1 97.81 371 GLN B CA 1
ATOM 5725 C C . GLN B 1 371 ? -8.133 26.484 17.594 1 97.81 371 GLN B C 1
ATOM 5727 O O . GLN B 1 371 ? -9.055 27.156 18.062 1 97.81 371 GLN B O 1
ATOM 5732 N N . THR B 1 372 ? -6.949 26.641 17.984 1 98.31 372 THR B N 1
ATOM 5733 C CA . THR B 1 372 ? -6.375 27.781 18.703 1 98.31 372 THR B CA 1
ATOM 5734 C C . THR B 1 372 ? -5.301 28.453 17.859 1 98.31 372 THR B C 1
ATOM 5736 O O . THR B 1 372 ? -4.527 27.781 17.172 1 98.31 372 THR B O 1
ATOM 5739 N N . VAL B 1 373 ? -5.266 29.828 17.891 1 98.56 373 VAL B N 1
ATOM 5740 C CA . VAL B 1 373 ? -4.34 30.516 16.984 1 98.56 373 VAL B CA 1
ATOM 5741 C C . VAL B 1 373 ? -3.52 31.531 17.766 1 98.56 373 VAL B C 1
ATOM 5743 O O . VAL B 1 373 ? -3.91 31.953 18.859 1 98.56 373 VAL B O 1
ATOM 5746 N N . MET B 1 374 ? -2.332 31.781 17.312 1 98.44 374 MET B N 1
ATOM 5747 C CA . MET B 1 374 ? -1.438 32.844 17.75 1 98.44 374 MET B CA 1
ATOM 5748 C C . MET B 1 374 ? -1.449 34.031 16.781 1 98.44 374 MET B C 1
ATOM 5750 O O . MET B 1 374 ? -1.373 33.812 15.562 1 98.44 374 MET B O 1
ATOM 5754 N N . LEU B 1 375 ? -1.649 35.219 17.266 1 98.44 375 LEU B N 1
ATOM 5755 C CA . LEU B 1 375 ? -1.64 36.438 16.484 1 98.44 375 LEU B CA 1
ATOM 5756 C C . LEU B 1 375 ? -0.43 37.281 16.828 1 98.44 375 LEU B C 1
ATOM 5758 O O . LEU B 1 375 ? -0.51 38.156 17.703 1 98.44 375 LEU B O 1
ATOM 5762 N N . PRO B 1 376 ? 0.576 37.062 16.109 1 97.12 376 PRO B N 1
ATOM 5763 C CA . PRO B 1 376 ? 1.801 37.781 16.438 1 97.12 376 PRO B CA 1
ATOM 5764 C C . PRO B 1 376 ? 1.669 39.281 16.219 1 97.12 376 PRO B C 1
ATOM 5766 O O . PRO B 1 376 ? 0.996 39.719 15.289 1 97.12 376 PRO B O 1
#

Radius of gyration: 30.79 Å; Cα contacts (8 Å, |Δi|>4): 1897; chains: 2; bounding box: 53×101×82 Å

Secondary structure (DSSP, 8-state):
---------SEEEEEEEEE-SSS-EEEEEEEEPP---TTEEEEEEEEEE--TTHHHHHHTSS-----SSEE----EEEEEEEE-TT-SS--TT-EEEEPSEEE-SS-TT-EEETTTB--SSHHHHHIIIIIS---SSBSEEEEEGGGEEE--HHHHHS-GGGT-----HHHHTTHHHHHHHHHHHHHTT--TT-EEEEES-SSHHHHHHHHHHHHTT-EEEEEES-HHHHHHHHTT-TTTEEEEE--S-HHHHHHHHTTTS-EEEEEE---GGGGG-THHHHHHTTEEEEEEEEE-S--S-EEE-HHHHHHTT-EEEE--S--HHHHHHHHHHHHTTSS--TT-EEEEEE-GGGHHHHHHHHHH--STTEEEEE--/---------SEEEEEEEEE-SSSPEEEEEEEEPP---TTEEEEEEEEEE--TTHHHHHTTSS-----SSEE----EEEEEEEE-TT-SS--TT-EEEEPSEEE-SS-TT-EEETTTB--SSHHHHHIIIIIS---SSBSEEEEEGGGEEE--HHHHHS-GGGT-----HHHHTTHHHHHHHHHHHHHTT--TT-EEEEES-SSHHHHHHHHHHHHTT-EEEEEES-HHHHHHHHTT-TTTEEEEE--S-HHHHHHHHTTTS-EEEEEE---GGGGG-THHHHHHTTEEEEEEEEE-S--S-EEE-HHHHHHTT-EEEE--S--HHHHHHHHHHHHTTSS--TT-EEEEEE-GGGHHHHHHHHHH--STTEEEEE--